Protein AF-A0AB32ZZ72-F1 (afdb_monomer_lite)

Organism: Alteromonas macleodii (strain English Channel 673) (NCBI:txid1004788)

Secondary structure (DSSP, 8-state):
-HHHHHHHHHHHHHHHHHHHHHHHHHHHHHHHHHHHHTT-HHHHHHHHHHHHHHHHHHHH-----S--HHHHHHHHHHHHHHHHHHHHHHHT-TT---HHHHHHHHHTTSGGGG--GGGHHHHHHHHHHHHHHTS-GGGGSSPP-SSHHHIIIII--S---HHHHHTT--PPPPTT-S-TTEEEEETTT------TT-SEEEEE-TT--HHHHHHHHHHHTT--S-EEES-GGG-SEEEEE-TTTS-HHHHHHHHHHHHHHHHHHHHHHHHHHHTTT-SS--HHHHHHHHHHHHHHHHHHHHHHHTTT--S-PPPHHHHHHHHHHHHHHHHHHHH-B-TTSSBPPHHHHHHHHHHHHHHH-GGGGGGGSTTTTSS------TT-HHHHHHHHHHHHHHHHHHHHHHHTTS---TTHHHHHHHHT-

Structure (mmCIF, N/CA/C/O backbone):
data_AF-A0AB32ZZ72-F1
#
_entry.id   AF-A0AB32ZZ72-F1
#
loop_
_atom_site.group_PDB
_atom_site.id
_atom_site.type_symbol
_atom_site.label_atom_id
_atom_site.label_alt_id
_atom_site.label_comp_id
_atom_site.label_asym_id
_atom_site.label_entity_id
_atom_site.label_seq_id
_atom_site.pdbx_PDB_ins_code
_atom_site.Cartn_x
_atom_site.Cartn_y
_atom_site.Cartn_z
_atom_site.occupancy
_atom_site.B_iso_or_equiv
_atom_site.auth_seq_id
_atom_site.auth_comp_id
_atom_site.auth_asym_id
_atom_site.auth_atom_id
_atom_site.pdbx_PDB_model_num
ATOM 1 N N . MET A 1 1 ? 0.648 34.005 7.294 1.00 48.88 1 MET A N 1
ATOM 2 C CA . MET A 1 1 ? 1.179 32.782 7.944 1.00 48.88 1 MET A CA 1
ATOM 3 C C . MET A 1 1 ? 0.363 31.539 7.585 1.00 48.88 1 MET A C 1
ATOM 5 O O . MET A 1 1 ? 0.972 30.502 7.376 1.00 48.88 1 MET A O 1
ATOM 9 N N . GLU A 1 2 ? -0.956 31.642 7.386 1.00 47.88 2 GLU A N 1
ATOM 10 C CA . GLU A 1 2 ? -1.837 30.517 7.000 1.00 47.88 2 GLU A CA 1
ATOM 11 C C . GLU A 1 2 ? -1.483 29.836 5.660 1.00 47.88 2 GLU A C 1
ATOM 13 O O . GLU A 1 2 ? -1.569 28.617 5.549 1.00 47.88 2 GLU A O 1
ATOM 18 N N . GLY A 1 3 ? -0.996 30.581 4.659 1.00 52.72 3 GLY A N 1
ATOM 19 C CA . GLY A 1 3 ? -0.640 30.006 3.352 1.00 52.72 3 GLY A CA 1
ATOM 20 C C . GLY A 1 3 ? 0.566 29.055 3.363 1.00 52.72 3 GLY A C 1
ATOM 21 O O . GLY A 1 3 ? 0.585 28.095 2.603 1.00 52.72 3 GLY A O 1
ATOM 22 N N . LYS A 1 4 ? 1.556 29.271 4.244 1.00 53.31 4 LYS A N 1
ATOM 23 C CA . LYS A 1 4 ? 2.730 28.380 4.340 1.00 53.31 4 LYS A CA 1
ATOM 24 C C . LYS A 1 4 ? 2.367 27.034 4.969 1.00 53.31 4 LYS A C 1
ATOM 26 O O . LYS A 1 4 ? 2.771 26.005 4.447 1.00 53.31 4 LYS A O 1
ATOM 31 N N . ALA A 1 5 ? 1.545 27.056 6.020 1.00 57.50 5 ALA A N 1
ATOM 32 C CA . ALA A 1 5 ? 1.072 25.845 6.687 1.00 57.50 5 ALA A CA 1
ATOM 33 C C . ALA A 1 5 ? 0.227 24.964 5.751 1.00 57.50 5 ALA A C 1
ATOM 35 O O . ALA A 1 5 ? 0.397 23.750 5.735 1.00 57.50 5 ALA A O 1
ATOM 36 N N . LYS A 1 6 ? -0.629 25.576 4.919 1.00 60.16 6 LYS A N 1
ATOM 37 C CA . LYS A 1 6 ? -1.417 24.847 3.917 1.00 60.16 6 LYS A CA 1
ATOM 38 C C . LYS A 1 6 ? -0.537 24.189 2.846 1.00 60.16 6 LYS A C 1
ATOM 40 O O . LYS A 1 6 ? -0.712 23.017 2.555 1.00 60.16 6 LYS A O 1
ATOM 45 N N . ILE A 1 7 ? 0.457 24.908 2.318 1.00 65.69 7 ILE A N 1
ATOM 46 C CA . ILE A 1 7 ? 1.391 24.360 1.316 1.00 65.69 7 ILE A CA 1
ATOM 47 C C . ILE A 1 7 ? 2.210 23.193 1.884 1.00 65.69 7 ILE A C 1
ATOM 49 O O . ILE A 1 7 ? 2.442 22.204 1.193 1.00 65.69 7 ILE A O 1
ATOM 53 N N . GLU A 1 8 ? 2.674 23.298 3.130 1.00 63.88 8 GLU A N 1
ATOM 54 C CA . GLU A 1 8 ? 3.381 22.200 3.801 1.00 63.88 8 GLU A CA 1
ATOM 55 C C . GLU A 1 8 ? 2.466 20.992 4.023 1.00 63.88 8 GLU A C 1
ATOM 57 O O . GLU A 1 8 ? 2.896 19.859 3.821 1.00 63.88 8 GLU A O 1
ATOM 62 N N . GLN A 1 9 ? 1.199 21.228 4.365 1.00 61.75 9 GLN A N 1
ATOM 63 C CA . GLN A 1 9 ? 0.192 20.185 4.536 1.00 61.75 9 GLN A CA 1
ATOM 64 C C . GLN A 1 9 ? -0.140 19.455 3.226 1.00 61.75 9 GLN A C 1
ATOM 66 O O . GLN A 1 9 ? -0.220 18.228 3.229 1.00 61.75 9 GLN A O 1
ATOM 71 N N . ASP A 1 10 ? -0.298 20.178 2.119 1.00 68.38 10 ASP A N 1
ATOM 72 C CA . ASP A 1 10 ? -0.626 19.585 0.817 1.00 68.38 10 ASP A CA 1
ATOM 73 C C . ASP A 1 10 ? 0.529 18.694 0.318 1.00 68.38 10 ASP A C 1
ATOM 75 O O . ASP A 1 10 ? 0.316 17.540 -0.055 1.00 68.38 10 ASP A O 1
ATOM 79 N N . LYS A 1 11 ? 1.779 19.168 0.433 1.00 67.31 11 LYS A N 1
ATOM 80 C CA . LYS A 1 11 ? 2.984 18.375 0.107 1.00 67.31 11 LYS A CA 1
ATOM 81 C C . LYS A 1 11 ? 3.105 17.106 0.945 1.00 67.31 11 LYS A C 1
ATOM 83 O O . LYS A 1 11 ? 3.626 16.091 0.489 1.00 67.31 11 LYS A O 1
ATOM 88 N N . LEU A 1 12 ? 2.668 17.177 2.195 1.00 67.00 12 LEU A N 1
ATOM 89 C CA . LEU A 1 12 ? 2.728 16.059 3.120 1.00 67.00 12 LEU A CA 1
ATOM 90 C C . LEU A 1 12 ? 1.734 14.956 2.752 1.00 67.00 12 LEU A C 1
ATOM 92 O O . LEU A 1 12 ? 2.080 13.777 2.779 1.00 67.00 12 LEU A O 1
ATOM 96 N N . GLN A 1 13 ? 0.513 15.353 2.394 1.00 69.94 13 GLN A N 1
ATOM 97 C CA . GLN A 1 13 ? -0.522 14.435 1.922 1.00 69.94 13 GLN A CA 1
ATOM 98 C C . GLN A 1 13 ? -0.098 13.757 0.622 1.00 69.94 13 GLN A C 1
ATOM 100 O O . GLN A 1 13 ? -0.215 12.541 0.498 1.00 69.94 13 GLN A O 1
ATOM 105 N N . GLU A 1 14 ? 0.460 14.530 -0.308 1.00 75.12 14 GLU A N 1
ATOM 106 C CA . GLU A 1 14 ? 1.001 14.014 -1.563 1.00 75.12 14 GLU A CA 1
ATOM 107 C C . GLU A 1 14 ? 2.129 12.996 -1.324 1.00 75.12 14 GLU A C 1
ATOM 109 O O . GLU A 1 14 ? 2.159 11.932 -1.944 1.00 75.12 14 GLU A O 1
ATOM 114 N N . TYR A 1 15 ? 3.038 13.272 -0.385 1.00 77.94 15 TYR A N 1
ATOM 115 C CA . TYR A 1 15 ? 4.113 12.340 -0.052 1.00 77.94 15 TYR A CA 1
ATOM 116 C C . TYR A 1 15 ? 3.602 11.006 0.510 1.00 77.94 15 TYR A C 1
ATOM 118 O O . TYR A 1 15 ? 4.042 9.949 0.053 1.00 77.94 15 TYR A O 1
ATOM 126 N N . GLU A 1 16 ? 2.701 11.031 1.498 1.00 73.81 16 GLU A N 1
ATOM 127 C CA . GLU A 1 16 ? 2.168 9.792 2.081 1.00 73.81 16 GLU A CA 1
ATOM 128 C C . GLU A 1 16 ? 1.358 8.996 1.058 1.00 73.81 16 GLU A C 1
ATOM 130 O O . GLU A 1 16 ? 1.505 7.777 0.991 1.00 73.81 16 GLU A O 1
ATOM 135 N N . TYR A 1 17 ? 0.602 9.680 0.195 1.00 79.12 17 TYR A N 1
ATOM 136 C CA . TYR A 1 17 ? -0.087 9.039 -0.917 1.00 79.12 17 TYR A CA 1
ATOM 137 C C . TYR A 1 17 ? 0.884 8.238 -1.795 1.00 79.12 17 TYR A C 1
ATOM 139 O O . TYR A 1 17 ? 0.700 7.039 -2.002 1.00 79.12 17 TYR A O 1
ATOM 147 N N . PHE A 1 18 ? 1.963 8.866 -2.275 1.00 82.69 18 PHE A N 1
ATOM 148 C CA . PHE A 1 18 ? 2.926 8.165 -3.127 1.00 82.69 18 PHE A CA 1
ATOM 149 C C . PHE A 1 18 ? 3.683 7.070 -2.380 1.00 82.69 18 PHE A C 1
ATOM 151 O O . PHE A 1 18 ? 4.025 6.046 -2.965 1.00 82.69 18 PHE A O 1
ATOM 158 N N . LYS A 1 19 ? 3.945 7.246 -1.087 1.00 82.94 19 LYS A N 1
ATOM 159 C CA . LYS A 1 19 ? 4.555 6.207 -0.258 1.00 82.94 19 LYS A CA 1
ATOM 160 C C . LYS A 1 19 ? 3.672 4.960 -0.171 1.00 82.94 19 LYS A C 1
ATOM 162 O O . LYS A 1 19 ? 4.190 3.863 -0.376 1.00 82.94 19 LYS A O 1
ATOM 167 N N . GLU A 1 20 ? 2.374 5.114 0.090 1.00 80.81 20 GLU A N 1
ATOM 168 C CA . GLU A 1 20 ? 1.414 4.000 0.078 1.00 80.81 20 GLU A CA 1
ATOM 169 C C . GLU A 1 20 ? 1.295 3.380 -1.317 1.00 80.81 20 GLU A C 1
ATOM 171 O O . GLU A 1 20 ? 1.351 2.159 -1.451 1.00 80.81 20 GLU A O 1
ATOM 176 N N . TYR A 1 21 ? 1.251 4.206 -2.362 1.00 86.19 21 TYR A N 1
ATOM 177 C CA . TYR A 1 21 ? 1.234 3.758 -3.753 1.00 86.19 21 TYR A CA 1
ATOM 178 C C . TYR A 1 21 ? 2.459 2.900 -4.117 1.00 86.19 21 TYR A C 1
ATOM 180 O O . TYR A 1 21 ? 2.325 1.825 -4.708 1.00 86.19 21 TYR A O 1
ATOM 188 N N . TRP A 1 22 ? 3.669 3.328 -3.750 1.00 89.06 22 TRP A N 1
ATOM 189 C CA . TRP A 1 22 ? 4.885 2.548 -3.997 1.00 89.06 22 TRP A CA 1
ATOM 190 C C . TRP A 1 22 ? 4.916 1.270 -3.166 1.00 89.06 22 TRP A C 1
ATOM 192 O O . TRP A 1 22 ? 5.268 0.216 -3.692 1.00 89.06 22 TRP A O 1
ATOM 202 N N . LEU A 1 23 ? 4.511 1.343 -1.895 1.00 87.38 23 LEU A N 1
ATOM 203 C CA . LEU A 1 23 ? 4.394 0.171 -1.033 1.00 87.38 23 LEU A CA 1
ATOM 204 C C . LEU A 1 23 ? 3.437 -0.870 -1.634 1.00 87.38 23 LEU A C 1
ATOM 206 O O . LEU A 1 23 ? 3.774 -2.053 -1.667 1.00 87.38 23 LEU A O 1
ATOM 210 N N . TYR A 1 24 ? 2.291 -0.430 -2.153 1.00 89.62 24 TYR A N 1
ATOM 211 C CA . TYR A 1 24 ? 1.335 -1.279 -2.857 1.00 89.62 24 TYR A CA 1
ATOM 212 C C . TYR A 1 24 ? 1.968 -1.940 -4.076 1.00 89.62 24 TYR A C 1
ATOM 214 O O . TYR A 1 24 ? 1.940 -3.161 -4.189 1.00 89.62 24 TYR A O 1
ATOM 222 N N . ASN A 1 25 ? 2.608 -1.156 -4.950 1.00 91.00 25 ASN A N 1
ATOM 223 C CA . ASN A 1 25 ? 3.245 -1.686 -6.153 1.00 91.00 25 ASN A CA 1
ATOM 224 C C . ASN A 1 25 ? 4.290 -2.756 -5.811 1.00 91.00 25 ASN A C 1
ATOM 226 O O . ASN A 1 25 ? 4.270 -3.831 -6.407 1.00 91.00 25 ASN A O 1
ATOM 230 N N . TYR A 1 26 ? 5.167 -2.504 -4.836 1.00 92.06 26 TYR A N 1
ATOM 231 C CA . TYR A 1 26 ? 6.186 -3.475 -4.428 1.00 92.06 26 TYR A CA 1
ATOM 232 C C . TYR A 1 26 ? 5.582 -4.742 -3.822 1.00 92.06 26 TYR A C 1
ATOM 234 O O . TYR A 1 26 ? 6.014 -5.847 -4.146 1.00 92.06 26 TYR A O 1
ATOM 242 N N . THR A 1 27 ? 4.554 -4.586 -2.989 1.00 90.19 27 THR A N 1
ATOM 243 C CA . THR A 1 27 ? 3.841 -5.715 -2.380 1.00 90.19 27 THR A CA 1
ATOM 244 C C . THR A 1 27 ? 3.125 -6.549 -3.439 1.00 90.19 27 THR A C 1
ATOM 246 O O . THR A 1 27 ? 3.201 -7.773 -3.402 1.00 90.19 27 THR A O 1
ATOM 249 N N . HIS A 1 28 ? 2.493 -5.909 -4.427 1.00 91.12 28 HIS A N 1
ATOM 250 C CA . HIS A 1 28 ? 1.802 -6.594 -5.518 1.00 91.12 28 HIS A CA 1
ATOM 251 C C . HIS A 1 28 ? 2.763 -7.451 -6.343 1.00 91.12 28 HIS A C 1
ATOM 253 O O . HIS A 1 28 ? 2.475 -8.623 -6.569 1.00 91.12 28 HIS A O 1
ATOM 259 N N . ARG A 1 29 ? 3.938 -6.915 -6.714 1.00 91.25 29 ARG A N 1
ATOM 260 C CA . ARG A 1 29 ? 4.990 -7.699 -7.391 1.00 91.25 29 ARG A CA 1
ATOM 261 C C . ARG A 1 29 ? 5.424 -8.898 -6.551 1.00 91.25 29 ARG A C 1
ATOM 263 O O . ARG A 1 29 ? 5.472 -10.007 -7.068 1.00 91.25 29 ARG A O 1
ATOM 270 N N . TYR A 1 30 ? 5.688 -8.686 -5.259 1.00 90.69 30 TY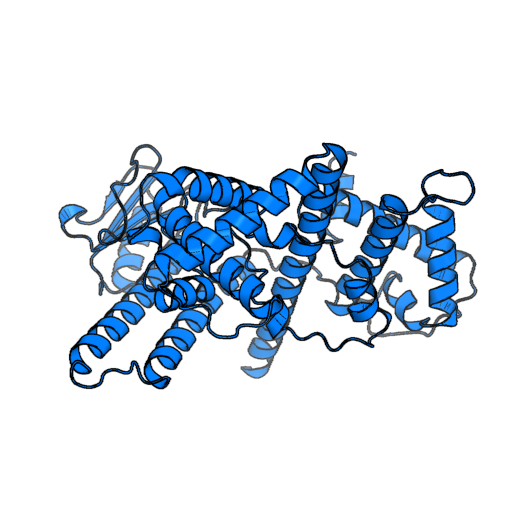R A N 1
ATOM 271 C CA . TYR A 1 30 ? 6.086 -9.761 -4.349 1.00 90.69 30 TYR A CA 1
ATOM 272 C C . TYR A 1 30 ? 5.045 -10.882 -4.291 1.00 90.69 30 TYR A C 1
ATOM 274 O O . TYR A 1 30 ? 5.382 -12.049 -4.472 1.00 90.69 30 TYR A O 1
ATOM 282 N N . VAL A 1 31 ? 3.779 -10.532 -4.037 1.00 89.19 31 VAL A N 1
ATOM 283 C CA . VAL A 1 31 ? 2.682 -11.502 -3.933 1.00 89.19 31 VAL A CA 1
ATOM 284 C C . VAL A 1 31 ? 2.534 -12.256 -5.247 1.00 89.19 31 VAL A C 1
ATOM 286 O O . VAL A 1 31 ? 2.476 -13.482 -5.251 1.00 89.19 31 VAL A O 1
ATOM 289 N N . PHE A 1 32 ? 2.516 -11.540 -6.366 1.00 88.56 32 PHE A N 1
ATOM 290 C CA . PHE A 1 32 ? 2.319 -12.150 -7.669 1.00 88.56 32 PHE A CA 1
ATOM 291 C C . PHE A 1 32 ? 3.428 -13.153 -8.014 1.00 88.56 32 PHE A C 1
ATOM 293 O O . PHE A 1 32 ? 3.119 -14.295 -8.350 1.00 88.56 32 PHE A O 1
ATOM 300 N N . ASP A 1 33 ? 4.697 -12.770 -7.859 1.00 85.25 33 ASP A N 1
ATOM 301 C CA . ASP A 1 33 ? 5.844 -13.642 -8.136 1.00 85.25 33 ASP A CA 1
ATOM 302 C C . ASP A 1 33 ? 5.922 -14.824 -7.164 1.00 85.25 33 ASP A C 1
ATOM 304 O O . ASP A 1 33 ? 6.215 -15.946 -7.577 1.00 85.25 33 ASP A O 1
ATOM 308 N N . TYR A 1 34 ? 5.619 -14.604 -5.879 1.00 84.81 34 TYR A N 1
ATOM 309 C CA . TYR A 1 34 ? 5.580 -15.672 -4.881 1.00 84.81 34 TYR A CA 1
ATOM 310 C C . TYR A 1 34 ? 4.567 -16.750 -5.282 1.00 84.81 34 TYR A C 1
ATOM 312 O O . TYR A 1 34 ? 4.903 -17.930 -5.343 1.00 84.81 34 TYR A O 1
ATOM 320 N N . PHE A 1 35 ? 3.330 -16.364 -5.598 1.00 84.25 35 PHE A N 1
ATOM 321 C CA . PHE A 1 35 ? 2.283 -17.325 -5.954 1.00 84.25 35 PHE A CA 1
ATOM 322 C C . PHE A 1 35 ? 2.515 -17.991 -7.316 1.00 84.25 35 PHE A C 1
ATOM 324 O O . PHE A 1 35 ? 2.135 -19.151 -7.490 1.00 84.25 35 PHE A O 1
ATOM 331 N N . ASP A 1 36 ? 3.144 -17.291 -8.264 1.00 83.06 36 ASP A N 1
ATOM 332 C CA . ASP A 1 36 ? 3.556 -17.852 -9.555 1.00 83.06 36 ASP A CA 1
ATOM 333 C C . ASP A 1 36 ? 4.635 -18.929 -9.369 1.00 83.06 36 ASP A C 1
ATOM 335 O O . ASP A 1 36 ? 4.483 -20.045 -9.863 1.00 83.06 36 ASP A O 1
ATOM 339 N N . PHE A 1 37 ? 5.656 -18.648 -8.551 1.00 81.06 37 PHE A N 1
ATOM 340 C CA . PHE A 1 37 ? 6.740 -19.583 -8.239 1.00 81.06 37 PHE A CA 1
ATOM 341 C C . PHE A 1 37 ? 6.240 -20.904 -7.634 1.00 81.06 37 PHE A C 1
ATOM 343 O O . PHE A 1 37 ? 6.755 -21.970 -7.967 1.00 81.06 37 PHE A O 1
ATOM 350 N N . TYR A 1 38 ? 5.218 -20.853 -6.774 1.00 79.00 38 TYR A N 1
ATOM 351 C CA . TYR A 1 38 ? 4.616 -22.053 -6.178 1.00 79.00 38 TYR A CA 1
ATOM 352 C C . TYR A 1 38 ? 3.504 -22.687 -7.033 1.00 79.00 38 TYR A C 1
ATOM 354 O O . TYR A 1 38 ? 2.896 -23.664 -6.601 1.00 79.00 38 TYR A O 1
ATOM 362 N N . GLY A 1 39 ? 3.203 -22.153 -8.223 1.00 77.12 39 GLY A N 1
ATOM 363 C CA . GLY A 1 39 ? 2.136 -22.667 -9.090 1.00 77.12 39 GLY A CA 1
ATOM 364 C C . GLY A 1 39 ? 0.728 -22.524 -8.498 1.00 77.12 39 GLY A C 1
ATOM 365 O O . GLY A 1 39 ? -0.191 -23.231 -8.904 1.00 77.12 39 GLY A O 1
ATOM 366 N N . LEU A 1 40 ? 0.544 -21.625 -7.528 1.00 77.38 40 LEU A N 1
ATOM 367 C CA . LEU A 1 40 ? -0.711 -21.452 -6.786 1.00 77.38 40 LEU A CA 1
ATOM 368 C C . LEU A 1 40 ? -1.641 -20.423 -7.431 1.00 77.38 40 LEU A C 1
ATOM 370 O O . LEU A 1 40 ? -2.834 -20.398 -7.152 1.00 77.38 40 LEU A O 1
ATOM 374 N N . LYS A 1 41 ? -1.100 -19.574 -8.298 1.00 76.25 41 LYS A N 1
ATOM 375 C CA . LYS A 1 41 ? -1.745 -18.371 -8.823 1.00 76.25 41 LYS A CA 1
ATOM 376 C C . LYS A 1 41 ? -3.144 -18.582 -9.403 1.00 76.25 41 LYS A C 1
ATOM 378 O O . LYS A 1 41 ? -4.080 -17.950 -8.932 1.00 76.25 41 LYS A O 1
ATOM 383 N N . ILE A 1 42 ? -3.304 -19.458 -10.398 1.00 74.94 42 ILE A N 1
ATOM 384 C CA . ILE A 1 42 ? -4.587 -19.612 -11.111 1.00 74.94 42 ILE A CA 1
ATOM 385 C C . ILE A 1 42 ? -5.663 -20.158 -10.168 1.00 74.94 42 ILE A C 1
ATOM 387 O O . ILE A 1 42 ? -6.725 -19.557 -10.021 1.00 74.94 42 ILE A O 1
ATOM 391 N N . THR A 1 43 ? -5.371 -21.272 -9.498 1.00 76.31 43 THR A N 1
ATOM 392 C CA . THR A 1 43 ? -6.335 -21.960 -8.632 1.00 76.31 43 THR A CA 1
ATOM 393 C C . THR A 1 43 ? -6.693 -21.124 -7.407 1.00 76.31 43 THR A C 1
ATOM 395 O O . THR A 1 43 ? -7.860 -21.043 -7.029 1.00 76.31 43 THR A O 1
ATOM 398 N N . TYR A 1 44 ? -5.699 -20.485 -6.788 1.00 79.62 44 TYR A N 1
ATOM 399 C CA . TYR A 1 44 ? -5.894 -19.743 -5.549 1.00 79.62 44 TYR A CA 1
ATOM 400 C C . TYR A 1 44 ? -6.572 -18.391 -5.789 1.00 79.62 44 TYR A C 1
ATOM 402 O O . TYR A 1 44 ? -7.545 -18.074 -5.112 1.00 79.62 44 TYR A O 1
ATOM 410 N N . PHE A 1 45 ? -6.119 -17.609 -6.777 1.00 82.94 45 PHE A N 1
ATOM 411 C CA . PHE A 1 45 ? -6.723 -16.302 -7.063 1.00 82.94 45 PHE A CA 1
ATOM 412 C C . PHE A 1 45 ? -8.124 -16.432 -7.659 1.00 82.94 45 PHE A C 1
ATOM 414 O O . PHE A 1 45 ? -9.011 -15.681 -7.262 1.00 82.94 45 PHE A O 1
ATOM 421 N N . GLY A 1 46 ? -8.348 -17.413 -8.544 1.00 80.38 46 GLY A N 1
ATOM 422 C CA . GLY A 1 46 ? -9.677 -17.684 -9.094 1.00 80.38 46 GLY A CA 1
ATOM 423 C C . GLY A 1 46 ? -10.690 -18.023 -8.001 1.00 80.38 46 GLY A C 1
ATOM 424 O O . GLY A 1 46 ? -11.749 -17.408 -7.937 1.00 80.38 46 GLY A O 1
ATOM 425 N N . SER A 1 47 ? -10.320 -18.927 -7.086 1.00 85.25 47 SER A N 1
ATOM 426 C CA . SER A 1 47 ? -11.182 -19.330 -5.969 1.00 85.25 47 SER A CA 1
ATOM 427 C C . SER A 1 47 ? -11.496 -18.176 -5.012 1.00 85.25 47 SER A C 1
ATOM 429 O O . SER A 1 47 ? -12.640 -18.025 -4.589 1.00 85.25 47 SER A O 1
ATOM 431 N N . LEU A 1 48 ? -10.511 -17.332 -4.683 1.00 84.12 48 LEU A N 1
ATOM 432 C CA . LEU A 1 48 ? -10.733 -16.197 -3.783 1.00 84.12 48 LEU A CA 1
ATOM 433 C C . LEU A 1 48 ? -11.664 -15.135 -4.384 1.00 84.12 48 LEU A C 1
ATOM 435 O O . LEU A 1 48 ? -12.541 -14.640 -3.677 1.00 84.12 48 LEU A O 1
ATOM 439 N N . ASN A 1 49 ? -11.490 -14.803 -5.667 1.00 84.31 49 ASN A N 1
ATOM 440 C CA . ASN A 1 49 ? -12.356 -13.837 -6.344 1.00 84.31 49 ASN A CA 1
ATOM 441 C C . ASN A 1 49 ? -13.785 -14.378 -6.469 1.00 84.31 49 ASN A C 1
ATOM 443 O O . ASN A 1 49 ? -14.727 -13.691 -6.092 1.00 84.31 49 ASN A O 1
ATOM 447 N N . GLU A 1 50 ? -13.948 -15.636 -6.889 1.00 87.62 50 GLU A N 1
ATOM 448 C CA . GLU A 1 50 ? -15.266 -16.273 -6.989 1.00 87.62 50 GLU A CA 1
ATOM 449 C C . GLU A 1 50 ? -15.993 -16.317 -5.636 1.00 87.62 50 GLU A C 1
ATOM 451 O O . GLU A 1 50 ? -17.185 -16.012 -5.550 1.00 87.62 50 GLU A O 1
ATOM 456 N N . GLN A 1 51 ? -15.279 -16.648 -4.556 1.00 87.81 51 GLN A N 1
ATOM 457 C CA . GLN A 1 51 ? -15.847 -16.627 -3.209 1.00 87.81 51 GLN A CA 1
ATOM 458 C C . GLN A 1 51 ? -16.277 -15.218 -2.789 1.00 87.81 51 GLN A C 1
ATOM 460 O O . GLN A 1 51 ? -17.366 -15.074 -2.236 1.00 87.81 51 GLN A O 1
ATOM 465 N N . ALA A 1 52 ? -15.487 -14.181 -3.087 1.00 87.50 52 ALA A N 1
ATOM 466 C CA . ALA A 1 52 ? -15.862 -12.796 -2.802 1.00 87.50 52 ALA A CA 1
ATOM 467 C C . ALA A 1 52 ? -17.143 -12.379 -3.549 1.00 87.50 52 ALA A C 1
ATOM 469 O O . ALA A 1 52 ? -18.062 -11.841 -2.925 1.00 87.50 52 ALA A O 1
ATOM 470 N N . THR A 1 53 ? -17.248 -12.707 -4.842 1.00 88.44 53 THR A N 1
ATOM 471 C CA . THR A 1 53 ? -18.442 -12.445 -5.662 1.00 88.44 53 THR A CA 1
ATOM 472 C C . THR A 1 53 ? -19.678 -13.152 -5.111 1.00 88.44 53 THR A C 1
ATOM 474 O O . THR A 1 53 ? -20.741 -12.545 -4.948 1.00 88.44 53 THR A O 1
ATOM 477 N N . ASN A 1 54 ? -19.556 -14.444 -4.791 1.00 87.94 54 ASN A N 1
ATOM 478 C CA . ASN A 1 54 ? -20.660 -15.239 -4.252 1.00 87.94 54 ASN A CA 1
ATOM 479 C C . ASN A 1 54 ? -21.135 -14.699 -2.900 1.00 87.94 54 ASN A C 1
ATOM 481 O O . ASN A 1 54 ? -22.338 -14.598 -2.655 1.00 87.94 54 ASN A O 1
ATOM 485 N N . LEU A 1 55 ? -20.193 -14.291 -2.049 1.00 86.94 55 LEU A N 1
ATOM 486 C CA . LEU A 1 55 ? -20.480 -13.714 -0.746 1.00 86.94 55 LEU A CA 1
ATOM 487 C C . LEU A 1 55 ? -21.225 -12.381 -0.872 1.00 86.94 55 LEU A C 1
ATOM 489 O O . LEU A 1 55 ? -22.225 -12.180 -0.183 1.00 86.94 55 LEU A O 1
ATOM 493 N N . ARG A 1 56 ? -20.792 -11.488 -1.774 1.00 88.75 56 ARG A N 1
ATOM 494 C CA . ARG A 1 56 ? -21.504 -10.228 -2.042 1.00 88.75 56 ARG A CA 1
ATOM 495 C C . ARG A 1 56 ? -22.941 -10.517 -2.460 1.00 88.75 56 ARG A C 1
ATOM 497 O O . ARG A 1 56 ? -23.861 -10.064 -1.784 1.00 88.75 56 ARG A O 1
ATOM 504 N N . ARG A 1 57 ? -23.127 -11.332 -3.505 1.00 86.19 57 ARG A N 1
ATOM 505 C CA . ARG A 1 57 ? -24.450 -11.707 -4.038 1.00 86.19 57 ARG A CA 1
ATOM 506 C C . ARG A 1 57 ? -25.389 -12.249 -2.966 1.00 86.19 57 ARG A C 1
ATOM 508 O O . ARG A 1 57 ? -26.562 -11.895 -2.951 1.00 86.19 57 ARG A O 1
ATOM 515 N N . TYR A 1 58 ? -24.868 -13.080 -2.068 1.00 85.81 58 TYR A N 1
ATOM 516 C CA . TYR A 1 58 ? -25.653 -13.687 -0.999 1.00 85.81 58 TYR A CA 1
ATOM 517 C C . TYR A 1 58 ? -26.147 -12.670 0.047 1.00 85.81 58 TYR A C 1
ATOM 519 O O . TYR A 1 58 ? -27.248 -12.819 0.567 1.00 85.81 58 TYR A O 1
ATOM 527 N N . TYR A 1 59 ? -25.368 -11.627 0.365 1.00 83.00 59 TYR A N 1
ATOM 528 C CA . TYR A 1 59 ? -25.673 -10.704 1.474 1.00 83.00 59 TYR A CA 1
ATOM 529 C C . TYR A 1 59 ? -26.226 -9.333 1.067 1.00 83.00 59 TYR A C 1
ATOM 531 O O . TYR A 1 59 ? -26.718 -8.593 1.935 1.00 83.00 59 TYR A O 1
ATOM 539 N N . THR A 1 60 ? -26.128 -8.956 -0.207 1.00 76.69 60 THR A N 1
ATOM 540 C CA . THR A 1 60 ? -26.622 -7.661 -0.699 1.00 76.69 60 THR A CA 1
ATOM 541 C C . THR A 1 60 ? -28.005 -7.731 -1.339 1.00 76.69 60 THR A C 1
ATOM 543 O O . THR A 1 60 ? -28.532 -6.673 -1.672 1.00 76.69 60 THR A O 1
ATOM 546 N N . ASP A 1 61 ? -28.604 -8.922 -1.500 1.00 64.00 61 ASP A N 1
ATOM 547 C CA . ASP A 1 61 ? -29.856 -9.135 -2.256 1.00 64.00 61 ASP A CA 1
ATOM 548 C C . ASP A 1 61 ? -29.848 -8.416 -3.624 1.00 64.00 61 ASP A C 1
ATOM 550 O O . ASP A 1 61 ? -30.898 -8.080 -4.181 1.00 64.00 61 ASP A O 1
ATOM 554 N N . SER A 1 62 ? -28.660 -8.134 -4.185 1.00 59.38 62 SER A N 1
ATOM 555 C CA . SER A 1 62 ? -28.569 -7.401 -5.438 1.00 59.38 62 SER A CA 1
ATOM 556 C C . SER A 1 62 ? -29.040 -8.327 -6.546 1.00 59.38 62 SER A C 1
ATOM 558 O O . SER A 1 62 ? -28.320 -9.241 -6.951 1.00 59.38 62 SER A O 1
ATOM 560 N N . GLN A 1 63 ? -30.249 -8.094 -7.059 1.00 53.09 63 GLN A N 1
ATOM 561 C CA . GLN A 1 63 ? -30.572 -8.564 -8.395 1.00 53.09 63 GLN A CA 1
ATOM 562 C C . GLN A 1 63 ? -29.554 -7.903 -9.324 1.00 53.09 63 GLN A C 1
ATOM 564 O O . GLN A 1 63 ? -29.590 -6.688 -9.493 1.00 53.09 63 GLN A O 1
ATOM 569 N N . ASP A 1 64 ? -28.611 -8.695 -9.842 1.00 51.69 64 ASP A N 1
ATOM 570 C CA . ASP A 1 64 ? -27.555 -8.297 -10.780 1.00 51.69 64 ASP A CA 1
ATOM 571 C C . ASP A 1 64 ? -28.183 -7.797 -12.097 1.00 51.69 64 ASP A C 1
ATOM 573 O O . ASP A 1 64 ? -28.144 -8.452 -13.138 1.00 51.69 64 ASP A O 1
ATOM 577 N N . HIS A 1 65 ? -28.858 -6.657 -12.066 1.00 48.12 65 HIS A N 1
ATOM 578 C CA . HIS A 1 65 ? -29.355 -5.997 -13.255 1.00 48.12 65 HIS A CA 1
ATOM 579 C C . HIS A 1 65 ? -28.251 -5.064 -13.754 1.00 48.12 65 HIS A C 1
ATOM 581 O O . HIS A 1 65 ? -28.092 -3.955 -13.263 1.00 48.12 65 HIS A O 1
ATOM 587 N N . TYR A 1 66 ? -27.513 -5.552 -14.757 1.00 56.84 66 TYR A N 1
ATOM 588 C CA . TYR A 1 66 ? -26.708 -4.758 -15.695 1.00 56.84 66 TYR A CA 1
ATOM 589 C C . TYR A 1 66 ? -25.501 -3.982 -15.132 1.00 56.84 66 TYR A C 1
ATOM 591 O O . TYR A 1 66 ? -25.285 -2.846 -15.540 1.00 56.84 66 TYR A O 1
ATOM 599 N N . LEU A 1 67 ? -24.677 -4.579 -14.265 1.00 63.44 67 LEU A N 1
ATOM 600 C CA . LEU A 1 67 ? -23.333 -4.033 -14.005 1.00 63.44 67 LEU A CA 1
ATOM 601 C C . LEU A 1 67 ? -22.324 -4.579 -15.016 1.00 63.44 67 LEU A C 1
ATOM 603 O O . LEU A 1 67 ? -22.312 -5.787 -15.284 1.00 63.44 67 LEU A O 1
ATOM 607 N N . GLU A 1 68 ? -21.467 -3.710 -15.550 1.00 74.88 68 GLU A N 1
ATOM 608 C CA . GLU A 1 68 ? -20.324 -4.135 -16.358 1.00 74.88 68 GLU A CA 1
ATOM 609 C C . GLU A 1 68 ? -19.312 -4.916 -15.496 1.00 74.88 68 GLU A C 1
ATOM 611 O O . GLU A 1 68 ? -19.218 -4.714 -14.288 1.00 74.88 68 GLU A O 1
ATOM 616 N N . GLN A 1 69 ? -18.522 -5.807 -16.110 1.00 76.06 69 GLN A N 1
ATOM 617 C CA . GLN A 1 69 ? -17.557 -6.674 -15.403 1.00 76.06 69 GLN A CA 1
ATOM 618 C C . GLN A 1 69 ? -16.644 -5.886 -14.444 1.00 76.06 69 GLN A C 1
ATOM 620 O O . GLN A 1 69 ? -16.424 -6.293 -13.310 1.00 76.06 69 GLN A O 1
ATOM 625 N N . HIS A 1 70 ? -16.149 -4.730 -14.887 1.00 73.88 70 HIS A N 1
ATOM 626 C CA . HIS A 1 70 ? -15.243 -3.900 -14.098 1.00 73.88 70 HIS A CA 1
ATOM 627 C C . HIS A 1 70 ? -15.926 -3.266 -12.870 1.00 73.88 70 HIS A C 1
ATOM 629 O O . HIS A 1 70 ? -15.281 -3.055 -11.846 1.00 73.88 70 HIS A O 1
ATOM 635 N N . GLU A 1 71 ? -17.228 -2.980 -12.959 1.00 77.19 71 GLU A N 1
ATOM 636 C CA . GLU A 1 71 ? -18.031 -2.482 -11.839 1.00 77.19 71 GLU A CA 1
ATOM 637 C C . GLU A 1 71 ? -18.314 -3.608 -10.842 1.00 77.19 71 GLU A C 1
ATOM 639 O O . GLU A 1 71 ? -18.270 -3.382 -9.636 1.00 77.19 71 GLU A O 1
ATOM 644 N N . GLN A 1 72 ? -18.537 -4.834 -11.331 1.00 80.12 72 GLN A N 1
ATOM 645 C CA . GLN A 1 72 ? -18.690 -6.014 -10.474 1.00 80.12 72 GLN A CA 1
ATOM 646 C C . GLN A 1 72 ? -17.422 -6.278 -9.660 1.00 80.12 72 GLN A C 1
ATOM 648 O O . GLN A 1 72 ? -17.506 -6.395 -8.439 1.00 80.12 72 GLN A O 1
ATOM 653 N N . ASP A 1 73 ? -16.253 -6.285 -10.308 1.00 78.00 73 ASP A N 1
ATOM 654 C CA . ASP A 1 73 ? -14.967 -6.484 -9.631 1.00 78.00 73 ASP A CA 1
ATOM 655 C C . ASP A 1 73 ? -14.733 -5.407 -8.554 1.00 78.00 73 ASP A C 1
ATOM 657 O O . ASP A 1 73 ? -14.265 -5.694 -7.450 1.00 78.00 73 ASP A O 1
ATOM 661 N N . TYR A 1 74 ? -15.096 -4.156 -8.850 1.00 80.81 74 TYR A N 1
ATOM 662 C CA . TYR A 1 74 ? -14.985 -3.047 -7.906 1.00 80.81 74 TYR A CA 1
ATOM 663 C C . TYR A 1 74 ? -15.905 -3.212 -6.684 1.00 80.81 74 TYR A C 1
ATOM 665 O O . TYR A 1 74 ? -15.468 -3.040 -5.542 1.00 80.81 74 TYR A O 1
ATOM 673 N N . GLU A 1 75 ? -17.164 -3.589 -6.905 1.00 83.75 75 GLU A N 1
ATOM 674 C CA . GLU A 1 75 ? -18.137 -3.848 -5.841 1.00 83.75 75 GLU A CA 1
ATOM 675 C C . GLU A 1 75 ? -17.751 -5.054 -4.975 1.00 83.75 75 GLU A C 1
ATOM 677 O O . GLU A 1 75 ? -17.874 -5.005 -3.749 1.00 83.75 75 GLU A O 1
ATOM 682 N N . ASP A 1 76 ? -17.227 -6.120 -5.580 1.00 86.00 76 ASP A N 1
ATOM 683 C CA . ASP A 1 76 ? -16.741 -7.300 -4.863 1.00 86.00 76 ASP A CA 1
ATOM 684 C C . ASP A 1 76 ? -15.563 -6.941 -3.943 1.00 86.00 76 ASP A C 1
ATOM 686 O O . ASP A 1 76 ? -15.534 -7.337 -2.771 1.00 86.00 76 ASP A O 1
ATOM 690 N N . LEU A 1 77 ? -14.623 -6.120 -4.426 1.00 87.38 77 LEU A N 1
ATOM 691 C CA . LEU A 1 77 ? -13.501 -5.616 -3.627 1.00 87.38 77 LEU A CA 1
ATOM 692 C C . LEU A 1 77 ? -13.966 -4.727 -2.468 1.00 87.38 77 LEU A C 1
ATOM 694 O O . LEU A 1 77 ? -13.452 -4.848 -1.352 1.00 87.38 77 LEU A O 1
ATOM 698 N N . ASN A 1 78 ? -14.936 -3.842 -2.700 1.00 86.31 78 ASN A N 1
ATOM 699 C CA . ASN A 1 78 ? -15.494 -2.978 -1.660 1.00 86.31 78 ASN A CA 1
ATOM 700 C C . ASN A 1 78 ? -16.237 -3.779 -0.587 1.00 86.31 78 ASN A C 1
ATOM 702 O O . ASN A 1 78 ? -16.033 -3.559 0.612 1.00 86.31 78 ASN A O 1
ATOM 706 N N . PHE A 1 79 ? -17.044 -4.752 -1.000 1.00 88.62 79 PHE A N 1
ATOM 707 C CA . PHE A 1 79 ? -17.756 -5.632 -0.086 1.00 88.62 79 PHE A CA 1
ATOM 708 C C . PHE A 1 79 ? -16.794 -6.490 0.749 1.00 88.62 79 PHE A C 1
ATOM 710 O O . PHE A 1 79 ? -16.930 -6.577 1.973 1.00 88.62 79 PHE A O 1
ATOM 717 N N . ALA A 1 80 ? -15.766 -7.066 0.124 1.00 90.31 80 ALA A N 1
ATOM 718 C CA . ALA A 1 80 ? -14.731 -7.813 0.829 1.00 90.31 80 ALA A CA 1
ATOM 719 C C . ALA A 1 80 ? -13.951 -6.927 1.816 1.00 90.31 80 ALA A C 1
ATOM 721 O O . ALA A 1 80 ? -13.713 -7.335 2.955 1.00 90.31 80 ALA A O 1
ATOM 722 N N . ASN A 1 81 ? -13.619 -5.691 1.423 1.00 88.12 81 ASN A N 1
ATOM 723 C CA . ASN A 1 81 ? -13.009 -4.703 2.313 1.00 88.12 81 ASN A CA 1
ATOM 724 C C . ASN A 1 81 ? -13.863 -4.454 3.556 1.00 88.12 81 ASN A C 1
ATOM 726 O O . ASN A 1 81 ? -13.320 -4.440 4.656 1.00 88.12 81 ASN A O 1
ATOM 730 N N . CYS A 1 82 ? -15.185 -4.309 3.422 1.00 87.69 82 CYS A N 1
ATOM 731 C CA . CYS A 1 82 ? -16.075 -4.164 4.576 1.00 87.69 82 CYS A CA 1
ATOM 732 C C . CYS A 1 82 ? -15.955 -5.309 5.567 1.00 87.69 82 CYS A C 1
ATOM 734 O O . CYS A 1 82 ? -15.855 -5.083 6.773 1.00 87.69 82 CYS A O 1
ATOM 736 N N . LEU A 1 83 ? -15.996 -6.538 5.062 1.00 90.19 83 LEU A N 1
ATOM 737 C CA . LEU A 1 83 ? -15.967 -7.726 5.899 1.00 90.19 83 LEU A CA 1
ATOM 738 C C . LEU A 1 83 ? -14.638 -7.853 6.631 1.00 90.19 83 LEU A C 1
ATOM 740 O O . LEU A 1 83 ? -14.630 -8.015 7.851 1.00 90.19 83 LEU A O 1
ATOM 744 N N . VAL A 1 84 ? -13.530 -7.707 5.904 1.00 89.75 84 VAL A N 1
ATOM 745 C CA . VAL A 1 84 ? -12.180 -7.749 6.472 1.00 89.75 84 VAL A CA 1
ATOM 746 C C . VAL A 1 84 ? -11.984 -6.623 7.477 1.00 89.75 84 VAL A C 1
ATOM 748 O O . VAL A 1 84 ? -11.462 -6.858 8.562 1.00 89.75 84 VAL A O 1
ATOM 751 N N . TYR A 1 85 ? -12.431 -5.411 7.158 1.00 86.44 85 TYR A N 1
ATOM 752 C CA . TYR A 1 85 ? -12.313 -4.256 8.036 1.00 86.44 85 TYR A CA 1
ATOM 753 C C . TYR A 1 85 ? -13.125 -4.413 9.329 1.00 86.44 85 TYR A C 1
ATOM 755 O O . TYR A 1 85 ? -12.589 -4.195 10.418 1.00 86.44 85 TYR A O 1
ATOM 763 N N . GLU A 1 86 ? -14.397 -4.823 9.247 1.00 85.50 86 GLU A N 1
ATOM 764 C CA . GLU A 1 86 ? -15.226 -5.048 10.438 1.00 85.50 86 GLU A CA 1
ATOM 765 C C . GLU A 1 86 ? -14.692 -6.215 11.276 1.00 85.50 86 GLU A C 1
ATOM 767 O O . GLU A 1 86 ? -14.649 -6.103 12.504 1.00 85.50 86 GLU A O 1
ATOM 772 N N . HIS A 1 87 ? -14.228 -7.295 10.637 1.00 86.06 87 HIS A N 1
ATOM 773 C CA . HIS A 1 87 ? -13.571 -8.407 11.321 1.00 86.06 87 HIS A CA 1
ATOM 774 C C . HIS A 1 87 ? -12.295 -7.944 12.033 1.00 86.06 87 HIS A C 1
ATOM 776 O O . HIS A 1 87 ? -12.153 -8.157 13.232 1.00 86.06 87 HIS A O 1
ATOM 782 N N . TYR A 1 88 ? -11.429 -7.196 11.344 1.00 81.06 88 TYR A N 1
ATOM 783 C CA . TYR A 1 88 ? -10.174 -6.672 11.884 1.00 81.06 88 TYR A CA 1
ATOM 784 C C . TYR A 1 88 ? -10.376 -5.758 13.093 1.00 81.06 88 TYR A C 1
ATOM 786 O O . TYR A 1 88 ? -9.637 -5.857 14.075 1.00 81.06 88 TYR A O 1
ATOM 794 N N . LYS A 1 89 ? -11.405 -4.904 13.074 1.00 76.88 89 LYS A N 1
ATOM 795 C CA . LYS A 1 89 ? -11.787 -4.112 14.253 1.00 76.88 89 LYS A CA 1
ATOM 796 C C . LYS A 1 89 ? -12.243 -4.994 15.412 1.00 76.88 89 LYS A C 1
ATOM 798 O O . LYS A 1 89 ? -11.989 -4.658 16.561 1.00 76.88 89 LYS A O 1
ATOM 803 N N . LYS A 1 90 ? -12.927 -6.104 15.146 1.00 74.94 90 LYS A N 1
ATOM 804 C CA . LYS A 1 90 ? -13.403 -6.998 16.208 1.00 74.94 90 LYS A CA 1
ATOM 805 C C . LYS A 1 90 ? -12.289 -7.852 16.802 1.00 74.94 90 LYS A C 1
ATOM 807 O O . LYS A 1 90 ? -12.277 -8.032 18.014 1.00 74.94 90 LYS A O 1
ATOM 812 N N . THR A 1 91 ? -11.375 -8.362 15.978 1.00 69.50 91 THR A N 1
ATOM 813 C CA . THR A 1 91 ? -10.418 -9.396 16.397 1.00 69.50 91 THR A CA 1
ATOM 814 C C . THR A 1 91 ? -9.008 -8.882 16.659 1.00 69.50 91 THR A C 1
ATOM 816 O O . THR A 1 91 ? -8.321 -9.455 17.498 1.00 69.50 91 THR A O 1
ATOM 819 N N . VAL A 1 92 ? -8.561 -7.808 15.992 1.00 66.06 92 VAL A N 1
ATOM 820 C CA . VAL A 1 92 ? -7.137 -7.412 16.000 1.00 66.06 92 VAL A CA 1
ATOM 821 C C . VAL A 1 92 ? -6.912 -5.985 16.500 1.00 66.06 92 VAL A C 1
ATOM 823 O O . VAL A 1 92 ? -6.172 -5.781 17.460 1.00 66.06 92 VAL A O 1
ATOM 826 N N . GLN A 1 93 ? -7.542 -4.972 15.896 1.00 67.75 93 GLN A N 1
ATOM 827 C CA . GLN A 1 93 ? -7.396 -3.575 16.333 1.00 67.75 93 GLN A CA 1
ATOM 828 C C . GLN A 1 93 ? -8.740 -2.840 16.359 1.00 67.75 93 GLN A C 1
ATOM 830 O O . GLN A 1 93 ? -9.100 -2.175 15.382 1.00 67.75 93 GLN A O 1
ATOM 835 N N . PRO A 1 94 ? -9.435 -2.814 17.511 1.00 58.03 94 PRO A N 1
ATOM 836 C CA . PRO A 1 94 ? -10.730 -2.138 17.647 1.00 58.03 94 PRO A CA 1
ATOM 837 C C . PRO A 1 94 ? -10.714 -0.619 17.431 1.00 58.03 94 PRO A C 1
ATOM 839 O O . PRO A 1 94 ? -11.766 0.019 17.431 1.00 58.03 94 PRO A O 1
ATOM 842 N N . HIS A 1 95 ? -9.539 -0.015 17.227 1.00 58.22 95 HIS A N 1
ATOM 843 C CA . HIS A 1 95 ? -9.361 1.430 16.988 1.00 58.22 95 HIS A CA 1
ATOM 844 C C . HIS A 1 95 ? -8.878 1.751 15.592 1.00 58.22 95 HIS A C 1
ATOM 846 O O . HIS A 1 95 ? -8.617 2.921 15.300 1.00 58.22 95 HIS A O 1
ATOM 852 N N . PHE A 1 96 ? -8.713 0.736 14.746 1.00 65.19 96 PHE A N 1
ATOM 853 C CA . PHE A 1 96 ? -8.397 0.976 13.359 1.00 65.19 96 PHE A CA 1
ATOM 854 C C . PHE A 1 96 ? -9.605 1.642 12.694 1.00 65.19 96 PHE A C 1
ATOM 856 O O . PHE A 1 96 ? -10.611 1.007 12.385 1.00 65.19 96 PHE A O 1
ATOM 863 N N . ASN A 1 97 ? -9.514 2.958 12.528 1.00 64.94 97 ASN A N 1
ATOM 864 C CA . ASN A 1 97 ? -10.544 3.788 11.923 1.00 64.94 97 ASN A CA 1
ATOM 865 C C . ASN A 1 97 ? -10.046 4.271 10.563 1.00 64.94 97 ASN A C 1
ATOM 867 O O . ASN A 1 97 ? -9.004 4.924 10.473 1.00 64.94 97 ASN A O 1
ATOM 871 N N . CYS A 1 98 ? -10.795 3.946 9.516 1.00 68.00 98 CYS A N 1
ATOM 872 C CA . CYS A 1 98 ? -10.547 4.414 8.165 1.00 68.00 98 CYS A CA 1
ATOM 873 C C . CYS A 1 98 ? -11.886 4.890 7.616 1.00 68.00 98 CYS A C 1
ATOM 875 O O . CYS A 1 98 ? -12.732 4.055 7.320 1.00 68.00 98 CYS A O 1
ATOM 877 N N . SER A 1 99 ? -12.056 6.211 7.469 1.00 62.38 99 SER A N 1
ATOM 878 C CA . SER A 1 99 ? -13.320 6.829 7.023 1.00 62.38 99 SER A CA 1
ATOM 879 C C . SER A 1 99 ? -13.882 6.158 5.776 1.00 62.38 99 SER A C 1
ATOM 881 O O . SER A 1 99 ? -15.062 5.875 5.687 1.00 62.38 99 SER A O 1
ATOM 883 N N . ARG A 1 100 ? -12.991 5.801 4.855 1.00 69.38 100 ARG A N 1
ATOM 884 C CA . ARG A 1 100 ? -13.338 5.131 3.616 1.00 69.38 100 ARG A CA 1
ATOM 885 C C . ARG A 1 100 ? -13.931 3.735 3.816 1.00 69.38 100 ARG A C 1
ATOM 887 O O . ARG A 1 100 ? -14.911 3.386 3.177 1.00 69.38 100 ARG A O 1
ATOM 894 N N . TYR A 1 101 ? -13.369 2.942 4.723 1.00 77.38 101 TYR A N 1
ATOM 895 C CA . TYR A 1 101 ? -13.951 1.643 5.053 1.00 77.38 101 TYR A CA 1
ATOM 896 C C . TYR A 1 101 ? -15.195 1.789 5.930 1.00 77.38 101 TYR A C 1
ATOM 898 O O . TYR A 1 101 ? -16.137 1.024 5.766 1.00 77.38 101 TYR A O 1
ATOM 906 N N . ASP A 1 102 ? -15.239 2.785 6.820 1.00 72.12 102 ASP A N 1
ATOM 907 C CA . ASP A 1 102 ? -16.441 3.103 7.590 1.00 72.12 102 ASP A CA 1
ATOM 908 C C . ASP A 1 102 ? -17.605 3.503 6.649 1.00 72.12 102 ASP A C 1
ATOM 910 O O . ASP A 1 102 ? -18.713 3.002 6.831 1.00 72.12 102 ASP A O 1
ATOM 914 N N . GLU A 1 103 ? -17.366 4.297 5.596 1.00 69.88 103 GLU A N 1
ATOM 915 C CA . GLU A 1 103 ? -18.333 4.624 4.529 1.00 69.88 103 GLU A CA 1
ATOM 916 C C . GLU A 1 103 ? -18.876 3.365 3.850 1.00 69.88 103 GLU A C 1
ATOM 918 O O . GLU A 1 103 ? -20.095 3.193 3.754 1.00 69.88 103 GLU A O 1
ATOM 923 N N . LEU A 1 104 ? -17.991 2.444 3.459 1.00 77.19 104 LEU A N 1
ATOM 924 C CA . LEU A 1 104 ? -18.405 1.168 2.881 1.00 77.19 104 LEU A CA 1
ATOM 925 C C . LEU A 1 104 ? -19.226 0.332 3.889 1.00 77.19 104 LEU A C 1
ATOM 927 O O . LEU A 1 104 ? -20.233 -0.271 3.509 1.00 77.19 104 LEU A O 1
ATOM 931 N N . LEU A 1 105 ? -18.878 0.323 5.187 1.00 79.50 105 LEU A N 1
ATOM 932 C CA . LEU A 1 105 ? -19.672 -0.376 6.211 1.00 79.50 105 LEU A CA 1
ATOM 933 C C . LEU A 1 105 ? -21.098 0.167 6.288 1.00 79.50 105 LEU A C 1
ATOM 935 O O . LEU A 1 105 ? -22.039 -0.609 6.467 1.00 79.50 105 LEU A O 1
ATOM 939 N N . TYR A 1 106 ? -21.273 1.484 6.175 1.00 75.31 106 TYR A N 1
ATOM 940 C CA . TYR A 1 106 ? -22.601 2.090 6.125 1.00 75.31 106 TYR A CA 1
ATOM 941 C C . TYR A 1 106 ? -23.329 1.741 4.828 1.00 75.31 106 TYR A C 1
ATOM 943 O O . TYR A 1 106 ? -24.501 1.367 4.897 1.00 75.31 106 TYR A O 1
ATOM 951 N N . HIS A 1 107 ? -22.641 1.816 3.685 1.00 77.56 107 HIS A N 1
ATOM 952 C CA . HIS A 1 107 ? -23.190 1.495 2.368 1.00 77.56 107 HIS A CA 1
ATOM 953 C C . HIS A 1 107 ? -23.776 0.074 2.327 1.00 77.56 107 HIS A C 1
ATOM 955 O O . HIS A 1 107 ? -24.941 -0.104 1.981 1.00 77.56 107 HIS A O 1
ATOM 961 N N . TYR A 1 108 ? -23.030 -0.926 2.807 1.00 78.44 108 TYR A N 1
ATOM 962 C CA . TYR A 1 108 ? -23.484 -2.324 2.851 1.00 78.44 108 TYR A CA 1
ATOM 963 C C . TYR A 1 108 ? -24.222 -2.711 4.147 1.00 78.44 108 TYR A C 1
ATOM 965 O O . TYR A 1 108 ? -24.437 -3.897 4.423 1.00 78.44 108 TYR A O 1
ATOM 973 N N . ASN A 1 109 ? -24.616 -1.726 4.961 1.00 79.19 109 ASN A N 1
ATOM 974 C CA . ASN A 1 109 ? -25.370 -1.909 6.202 1.00 79.19 109 ASN A CA 1
ATOM 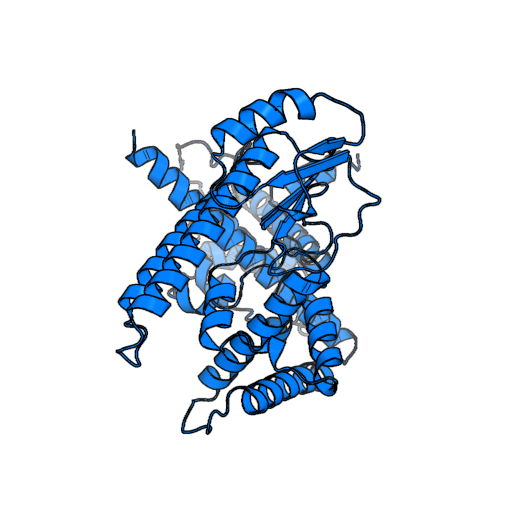975 C C . ASN A 1 109 ? -24.761 -2.970 7.151 1.00 79.19 109 ASN A C 1
ATOM 977 O O . ASN A 1 109 ? -25.434 -3.916 7.564 1.00 79.19 109 ASN A O 1
ATOM 981 N N . TYR A 1 110 ? -23.482 -2.806 7.500 1.00 78.50 110 TYR A N 1
ATOM 982 C CA . TYR A 1 110 ? -22.727 -3.663 8.427 1.00 78.50 110 TYR A CA 1
ATOM 983 C C . TYR A 1 110 ? -22.815 -5.162 8.078 1.00 78.50 110 TYR A C 1
ATOM 985 O O . TYR A 1 110 ? -23.379 -5.952 8.849 1.00 78.50 110 TYR A O 1
ATOM 993 N N . PRO A 1 111 ? -22.295 -5.567 6.904 1.00 79.81 111 PRO A N 1
ATOM 994 C CA . PRO A 1 111 ? -22.539 -6.893 6.341 1.00 79.81 111 PRO A CA 1
ATOM 995 C C . PRO A 1 111 ? -22.007 -8.023 7.228 1.00 79.81 111 PRO A C 1
ATOM 997 O O . PRO A 1 111 ? -22.673 -9.046 7.364 1.00 79.81 111 PRO A O 1
ATOM 1000 N N . TYR A 1 112 ? -20.894 -7.815 7.939 1.00 82.88 112 TYR A N 1
ATOM 1001 C CA . TYR A 1 112 ? -20.279 -8.840 8.787 1.00 82.88 112 TYR A CA 1
ATOM 1002 C C . TYR A 1 112 ? -21.202 -9.315 9.927 1.00 82.88 112 TYR A C 1
ATOM 1004 O O . TYR A 1 112 ? -21.073 -10.431 10.418 1.00 82.88 112 TYR A O 1
ATOM 1012 N N . ARG A 1 113 ? -22.172 -8.501 10.366 1.00 80.94 113 ARG A N 1
ATOM 1013 C CA . ARG A 1 113 ? -23.135 -8.890 11.420 1.00 80.94 113 ARG A CA 1
ATOM 1014 C C . ARG A 1 113 ? -24.147 -9.937 10.974 1.00 80.94 113 ARG A C 1
ATOM 1016 O O . ARG A 1 113 ? -24.824 -10.511 11.820 1.00 80.94 113 ARG A O 1
ATOM 1023 N N . ARG A 1 114 ? -24.293 -10.107 9.663 1.00 81.25 114 ARG A N 1
ATOM 1024 C CA . ARG A 1 114 ? -25.231 -11.037 9.034 1.00 81.25 114 ARG A CA 1
ATOM 1025 C C . ARG A 1 114 ? -24.531 -12.295 8.531 1.00 81.25 114 ARG A C 1
ATOM 1027 O O . ARG A 1 114 ? -25.222 -13.220 8.129 1.00 81.25 114 ARG A O 1
ATOM 1034 N N . VAL A 1 115 ? -23.197 -12.312 8.565 1.00 83.88 115 VAL A N 1
ATOM 1035 C CA . VAL A 1 115 ? -22.386 -13.424 8.080 1.00 83.88 115 VAL A CA 1
ATOM 1036 C C . VAL A 1 115 ? -22.678 -14.684 8.888 1.00 83.88 115 VAL A C 1
ATOM 1038 O O . VAL A 1 115 ? -22.614 -14.675 10.117 1.00 83.88 115 VAL A O 1
ATOM 1041 N N . ASP A 1 116 ? -23.021 -15.752 8.176 1.00 83.19 116 ASP A N 1
ATOM 1042 C CA . ASP A 1 116 ? -23.218 -17.081 8.735 1.00 83.19 116 ASP A CA 1
ATOM 1043 C C . ASP A 1 116 ? -21.891 -17.759 9.107 1.00 83.19 116 ASP A C 1
ATOM 1045 O O . ASP A 1 116 ? -20.797 -17.313 8.755 1.00 83.19 116 ASP A O 1
ATOM 1049 N N . ILE A 1 117 ? -21.997 -18.884 9.818 1.00 81.25 117 ILE A N 1
ATOM 1050 C CA . ILE A 1 117 ? -20.811 -19.576 10.313 1.00 81.25 117 ILE A CA 1
ATOM 1051 C C . ILE A 1 117 ? -19.914 -20.133 9.195 1.00 81.25 117 ILE A C 1
ATOM 1053 O O . ILE A 1 117 ? -18.713 -20.282 9.389 1.00 81.25 117 ILE A O 1
ATOM 1057 N N . HIS A 1 118 ? -20.486 -20.423 8.025 1.00 84.19 118 HIS A N 1
ATOM 1058 C CA . HIS A 1 118 ? -19.797 -21.092 6.923 1.00 84.19 118 HIS A CA 1
ATOM 1059 C C . HIS A 1 118 ? -18.866 -20.160 6.148 1.00 84.19 118 HIS A C 1
ATOM 1061 O O . HIS A 1 118 ? -17.941 -20.631 5.492 1.00 84.19 118 HIS A O 1
ATOM 1067 N N . HIS A 1 119 ? -19.078 -18.849 6.238 1.00 85.94 119 HIS A N 1
ATOM 1068 C CA . HIS A 1 119 ? -18.250 -17.864 5.552 1.00 85.94 119 HIS A CA 1
ATOM 1069 C C . HIS A 1 119 ? -17.160 -17.240 6.445 1.00 85.94 119 HIS A C 1
ATOM 1071 O O . HIS A 1 119 ? -16.340 -16.470 5.937 1.00 85.94 119 HIS A O 1
ATOM 1077 N N . TYR A 1 120 ? -17.104 -17.556 7.749 1.00 85.69 120 TYR A N 1
ATOM 1078 C CA . TYR A 1 120 ? -16.066 -17.004 8.634 1.00 85.69 120 TYR A CA 1
ATOM 1079 C C . TYR A 1 120 ? -14.660 -17.432 8.237 1.00 85.69 120 TYR A C 1
ATOM 1081 O O . TYR A 1 120 ? -13.789 -16.570 8.181 1.00 85.69 120 TYR A O 1
ATOM 1089 N N . ASP A 1 121 ? -14.449 -18.704 7.896 1.00 84.31 121 ASP A N 1
ATOM 1090 C CA . ASP A 1 121 ? -13.121 -19.220 7.537 1.00 84.31 121 ASP A CA 1
ATOM 1091 C C . ASP A 1 121 ? -12.523 -18.457 6.344 1.00 84.31 121 ASP A C 1
ATOM 1093 O O . ASP A 1 121 ? -11.333 -18.136 6.319 1.00 84.31 121 ASP A O 1
ATOM 1097 N N . PHE A 1 122 ? -13.363 -18.099 5.366 1.00 88.75 122 PHE A N 1
ATOM 1098 C CA . PHE A 1 122 ? -12.957 -17.272 4.231 1.00 88.75 122 PHE A CA 1
ATOM 1099 C C . PHE A 1 122 ? -12.569 -15.854 4.668 1.00 88.75 122 PHE A C 1
ATOM 1101 O O . PHE A 1 122 ? -11.523 -15.348 4.259 1.00 88.75 122 PHE A O 1
ATOM 1108 N N . ILE A 1 123 ? -13.377 -15.214 5.519 1.00 89.44 123 ILE A N 1
ATOM 1109 C CA . ILE A 1 123 ? -13.107 -13.852 6.005 1.00 89.44 123 ILE A CA 1
ATOM 1110 C C . ILE A 1 123 ? -11.846 -13.817 6.875 1.00 89.44 123 ILE A C 1
ATOM 1112 O O . ILE A 1 123 ? -11.042 -12.897 6.734 1.00 89.44 123 ILE A O 1
ATOM 1116 N N . GLU A 1 124 ? -11.646 -14.811 7.738 1.00 86.56 124 GLU A N 1
ATOM 1117 C CA . GLU A 1 124 ? -10.455 -14.948 8.577 1.00 86.56 124 GLU A CA 1
ATOM 1118 C C . GLU A 1 124 ? -9.206 -15.177 7.717 1.00 86.56 124 GLU A C 1
ATOM 1120 O O . GLU A 1 124 ? -8.192 -14.497 7.894 1.00 86.56 124 GLU A O 1
ATOM 1125 N N . CYS A 1 125 ? -9.290 -16.060 6.716 1.00 86.94 125 CYS A N 1
ATOM 1126 C CA . CYS A 1 125 ? -8.214 -16.262 5.747 1.00 86.94 125 CYS A CA 1
ATOM 1127 C C . CYS A 1 125 ? -7.864 -14.952 5.028 1.00 86.94 125 CYS A C 1
ATOM 1129 O O . CYS A 1 125 ? -6.694 -14.555 4.964 1.00 86.94 125 CYS A O 1
ATOM 1131 N N . LEU A 1 126 ? -8.878 -14.234 4.540 1.00 89.12 126 LEU A N 1
ATOM 1132 C CA . LEU A 1 126 ? -8.688 -12.984 3.822 1.00 89.12 126 LEU A CA 1
ATOM 1133 C C . LEU A 1 126 ? -8.124 -11.878 4.723 1.00 89.12 126 LEU A C 1
ATOM 1135 O O . LEU A 1 126 ? -7.252 -11.122 4.286 1.00 89.12 126 LEU A O 1
ATOM 1139 N N . GLN A 1 127 ? -8.560 -11.797 5.981 1.00 88.00 127 GLN A N 1
ATOM 1140 C CA . GLN A 1 127 ? -7.994 -10.887 6.973 1.00 88.00 127 GLN A CA 1
ATOM 1141 C C . GLN A 1 127 ? -6.530 -11.226 7.250 1.00 88.00 127 GLN A C 1
ATOM 1143 O O . GLN A 1 127 ? -5.698 -10.326 7.197 1.00 88.00 127 GLN A O 1
ATOM 1148 N N . SER A 1 128 ? -6.195 -12.495 7.485 1.00 82.25 128 SER A N 1
ATOM 1149 C CA . SER A 1 128 ? -4.821 -12.931 7.759 1.00 82.25 128 SER A CA 1
ATOM 1150 C C . SER A 1 128 ? -3.865 -12.518 6.637 1.00 82.25 128 SER A C 1
ATOM 1152 O O . SER A 1 128 ? -2.822 -11.902 6.880 1.00 82.25 128 SER A O 1
ATOM 1154 N N . LEU A 1 129 ? -4.255 -12.758 5.382 1.00 85.19 129 LEU A N 1
ATOM 1155 C CA . LEU A 1 129 ? -3.492 -12.317 4.214 1.00 85.19 129 LEU A CA 1
ATOM 1156 C C . LEU A 1 129 ? -3.412 -10.787 4.136 1.00 85.19 129 LEU A C 1
ATOM 1158 O O . LEU A 1 129 ? -2.337 -10.231 3.908 1.00 85.19 129 LEU A O 1
ATOM 1162 N N . THR A 1 130 ? -4.529 -10.101 4.376 1.00 87.38 130 THR A N 1
ATOM 1163 C CA . THR A 1 130 ? -4.604 -8.636 4.347 1.00 87.38 130 THR A CA 1
ATOM 1164 C C . THR A 1 130 ? -3.699 -7.995 5.396 1.00 87.38 130 THR A C 1
ATOM 1166 O O . THR A 1 130 ? -2.982 -7.040 5.107 1.00 87.38 130 THR A O 1
ATOM 1169 N N . THR A 1 131 ? -3.662 -8.539 6.609 1.00 79.81 131 THR A N 1
ATOM 1170 C CA . THR A 1 131 ? -2.804 -8.061 7.694 1.00 79.81 131 THR A CA 1
ATOM 1171 C C . THR A 1 131 ? -1.332 -8.379 7.436 1.00 79.81 131 THR A C 1
ATOM 1173 O O . THR A 1 131 ? -0.473 -7.531 7.685 1.00 79.81 131 THR A O 1
ATOM 1176 N N . LYS A 1 132 ? -1.023 -9.548 6.860 1.00 80.19 132 LYS A N 1
ATOM 1177 C CA . LYS A 1 132 ? 0.343 -9.918 6.464 1.00 80.19 132 LYS A CA 1
ATOM 1178 C C . LYS A 1 132 ? 0.918 -8.959 5.420 1.00 80.19 132 LYS A C 1
ATOM 1180 O O . LYS A 1 132 ? 2.044 -8.482 5.569 1.00 80.19 132 LYS A O 1
ATOM 1185 N N . PHE A 1 133 ? 0.157 -8.685 4.363 1.00 82.06 133 PHE A N 1
ATOM 1186 C CA . PHE A 1 133 ? 0.630 -7.893 3.226 1.00 82.06 133 PHE A CA 1
ATOM 1187 C C . PHE A 1 133 ? 0.356 -6.390 3.370 1.00 82.06 133 PHE A C 1
ATOM 1189 O O . PHE A 1 133 ? 1.006 -5.585 2.710 1.00 82.06 133 PHE A O 1
ATOM 1196 N N . GLY A 1 134 ? -0.522 -5.993 4.291 1.00 80.81 134 GLY A N 1
ATOM 1197 C CA . GLY A 1 134 ? -0.826 -4.595 4.595 1.00 80.81 134 GLY A CA 1
ATOM 1198 C C . GLY A 1 134 ? -1.818 -3.937 3.634 1.00 80.81 134 GLY A C 1
ATOM 1199 O O . GLY A 1 134 ? -1.981 -2.726 3.690 1.00 80.81 134 GLY A O 1
ATOM 1200 N N . PHE A 1 135 ? -2.488 -4.698 2.769 1.00 86.44 135 PHE A N 1
ATOM 1201 C CA . PHE A 1 135 ? -3.549 -4.238 1.861 1.00 86.44 135 PHE A CA 1
ATOM 1202 C C . PHE A 1 135 ? -4.559 -5.363 1.666 1.00 86.44 135 PHE A C 1
ATOM 1204 O O . PHE A 1 135 ? -4.202 -6.524 1.873 1.00 86.44 135 PHE A O 1
ATOM 1211 N N . LEU A 1 136 ? -5.788 -5.045 1.243 1.00 88.12 136 LEU A N 1
ATOM 1212 C CA . LEU A 1 136 ? -6.777 -6.076 0.922 1.00 88.12 136 LEU A CA 1
ATOM 1213 C C . LEU A 1 136 ? -6.194 -7.047 -0.106 1.00 88.12 136 LEU A C 1
ATOM 1215 O O . LEU A 1 136 ? -5.913 -6.658 -1.238 1.00 88.12 136 LEU A O 1
ATOM 1219 N N . PHE A 1 137 ? -6.058 -8.316 0.272 1.00 87.25 137 PHE A N 1
ATOM 1220 C CA . PHE A 1 137 ? -5.328 -9.285 -0.545 1.00 87.25 137 PHE A CA 1
ATOM 1221 C C . PHE A 1 137 ? -5.928 -9.496 -1.944 1.00 87.25 137 PHE A C 1
ATOM 1223 O O . PHE A 1 137 ? -5.181 -9.690 -2.900 1.00 87.25 137 PHE A O 1
ATOM 1230 N N . LEU A 1 138 ? -7.256 -9.392 -2.090 1.00 87.44 138 LEU A N 1
ATOM 1231 C CA . LEU A 1 138 ? -7.939 -9.544 -3.383 1.00 87.44 138 LEU A CA 1
ATOM 1232 C C . LEU A 1 138 ? -7.444 -8.551 -4.448 1.00 87.44 138 LEU A C 1
ATOM 1234 O O . LEU A 1 138 ? -7.436 -8.883 -5.631 1.00 87.44 138 LEU A O 1
ATOM 1238 N N . THR A 1 139 ? -6.951 -7.376 -4.042 1.00 86.88 139 THR A N 1
ATOM 1239 C CA . THR A 1 139 ? -6.393 -6.374 -4.970 1.00 86.88 139 THR A CA 1
ATOM 1240 C C . THR A 1 139 ? -5.130 -6.860 -5.692 1.00 86.88 139 THR A C 1
ATOM 1242 O O . THR A 1 139 ? -4.795 -6.356 -6.761 1.00 86.88 139 THR A O 1
ATOM 1245 N N . PHE A 1 140 ? -4.459 -7.890 -5.165 1.00 87.38 140 PHE A N 1
ATOM 1246 C CA . PHE A 1 140 ? -3.247 -8.463 -5.752 1.00 87.38 140 PHE A CA 1
ATOM 1247 C C . PHE A 1 140 ? -3.499 -9.612 -6.733 1.00 87.38 140 PHE A C 1
ATOM 1249 O O . PHE A 1 140 ? -2.544 -10.131 -7.312 1.00 87.38 140 PHE A O 1
ATOM 1256 N N . THR A 1 141 ? -4.755 -10.025 -6.929 1.00 83.00 141 THR A N 1
ATOM 1257 C CA . THR A 1 141 ? -5.100 -11.172 -7.789 1.00 83.00 141 THR A CA 1
ATOM 1258 C C . THR A 1 141 ? -4.916 -10.880 -9.281 1.00 83.00 141 THR A C 1
ATOM 1260 O O . THR A 1 141 ? -4.642 -11.793 -10.064 1.00 83.00 141 THR A O 1
ATOM 1263 N N . GLY A 1 142 ? -5.009 -9.607 -9.678 1.00 81.75 142 GLY A N 1
ATOM 1264 C CA . GLY A 1 142 ? -4.730 -9.146 -11.038 1.00 81.75 142 GLY A CA 1
ATOM 1265 C C . GLY A 1 142 ? -3.236 -9.155 -11.380 1.00 81.75 142 GLY A C 1
ATOM 1266 O O . GLY A 1 142 ? -2.374 -9.155 -10.499 1.00 81.75 142 GLY A O 1
ATOM 1267 N N . GLN A 1 143 ? -2.909 -9.133 -12.677 1.00 84.12 143 GLN A N 1
ATOM 1268 C CA . GLN A 1 143 ? -1.518 -8.946 -13.100 1.00 84.12 143 GLN A CA 1
ATOM 1269 C C . GLN A 1 143 ? -1.027 -7.536 -12.730 1.00 84.12 143 GLN A C 1
ATOM 1271 O O . GLN A 1 143 ? -1.750 -6.571 -12.982 1.00 84.12 143 GLN A O 1
ATOM 1276 N N . PRO A 1 144 ? 0.187 -7.387 -12.162 1.00 86.44 144 PRO A N 1
ATOM 1277 C CA . PRO A 1 144 ? 0.777 -6.076 -11.943 1.00 86.44 144 PRO A CA 1
ATOM 1278 C C . PRO A 1 144 ? 0.953 -5.338 -13.267 1.00 86.44 144 PRO A C 1
ATOM 1280 O O . PRO A 1 144 ? 1.546 -5.874 -14.205 1.00 86.44 144 PRO A O 1
ATOM 1283 N N . ASP A 1 145 ? 0.497 -4.090 -13.323 1.00 85.12 145 ASP A N 1
ATOM 1284 C CA . ASP A 1 145 ? 0.761 -3.230 -14.469 1.00 85.12 145 ASP A CA 1
ATOM 1285 C C . ASP A 1 145 ? 2.234 -2.791 -14.460 1.00 85.12 145 ASP A C 1
ATOM 1287 O O . ASP A 1 145 ? 2.694 -2.067 -13.566 1.00 85.12 145 ASP A O 1
ATOM 1291 N N . ARG A 1 146 ? 2.988 -3.278 -15.449 1.00 86.44 146 ARG A N 1
ATOM 1292 C CA . ARG A 1 146 ? 4.431 -3.045 -15.595 1.00 86.44 146 ARG A CA 1
ATOM 1293 C C . ARG A 1 146 ? 4.767 -1.756 -16.346 1.00 86.44 146 ARG A C 1
ATOM 1295 O O . ARG A 1 146 ? 5.922 -1.333 -16.299 1.00 86.44 146 ARG A O 1
ATOM 1302 N N . THR A 1 147 ? 3.809 -1.124 -17.028 1.00 86.69 147 THR A N 1
ATOM 1303 C CA . THR A 1 147 ? 4.061 0.096 -17.815 1.00 86.69 147 THR A CA 1
ATOM 1304 C C . THR A 1 147 ? 3.534 1.349 -17.128 1.00 86.69 147 THR A C 1
ATOM 1306 O O . THR A 1 147 ? 4.178 2.393 -17.228 1.00 86.69 147 THR A O 1
ATOM 1309 N N . LEU A 1 148 ? 2.471 1.235 -16.323 1.00 87.00 148 LEU A N 1
ATOM 1310 C CA . LEU A 1 148 ? 1.806 2.350 -15.640 1.00 87.00 148 LEU A CA 1
ATOM 1311 C C . LEU A 1 148 ? 2.778 3.327 -14.969 1.00 87.00 148 LEU A C 1
ATOM 1313 O O . LEU A 1 148 ? 2.758 4.522 -15.236 1.00 87.00 148 LEU A O 1
ATOM 1317 N N . ASN A 1 149 ? 3.679 2.830 -14.120 1.00 89.81 149 ASN A N 1
ATOM 1318 C CA . ASN A 1 149 ? 4.613 3.686 -13.379 1.00 89.81 149 ASN A CA 1
ATOM 1319 C C . ASN A 1 149 ? 5.599 4.430 -14.286 1.00 89.81 149 ASN A C 1
ATOM 1321 O O . ASN A 1 149 ? 5.965 5.572 -14.005 1.00 89.81 149 ASN A O 1
ATOM 1325 N N . TRP A 1 150 ? 6.045 3.783 -15.361 1.00 90.81 150 TRP A N 1
ATOM 1326 C CA . TRP A 1 150 ? 6.917 4.418 -16.339 1.00 90.81 150 TRP A CA 1
ATOM 1327 C C . TRP A 1 150 ? 6.160 5.525 -17.075 1.00 90.81 150 TRP A C 1
ATOM 1329 O O . TRP A 1 150 ? 6.616 6.665 -17.130 1.00 90.81 150 TRP A O 1
ATOM 1339 N N . GLU A 1 151 ? 4.965 5.223 -17.565 1.00 89.38 151 GLU A N 1
ATOM 1340 C CA . GLU A 1 151 ? 4.148 6.176 -18.311 1.00 89.38 151 GLU A CA 1
ATOM 1341 C C . GLU A 1 151 ? 3.754 7.399 -17.463 1.00 89.38 151 GLU A C 1
ATOM 1343 O O . GLU A 1 151 ? 3.802 8.535 -17.941 1.00 89.38 151 GLU A O 1
ATOM 1348 N N . LEU A 1 152 ? 3.442 7.178 -16.183 1.00 86.12 152 LEU A N 1
ATOM 1349 C CA . LEU A 1 152 ? 3.059 8.223 -15.233 1.00 86.12 152 LEU A CA 1
ATOM 1350 C C . LEU A 1 152 ? 4.194 9.180 -14.874 1.00 86.12 152 LEU A C 1
ATOM 1352 O O . LEU A 1 152 ? 3.969 10.385 -14.801 1.00 86.12 152 LEU A O 1
ATOM 1356 N N . PHE A 1 153 ? 5.391 8.658 -14.600 1.00 89.69 153 PHE A N 1
ATOM 1357 C CA . PHE A 1 153 ? 6.476 9.465 -14.030 1.00 89.69 153 PHE A CA 1
ATOM 1358 C C . PHE A 1 153 ? 7.584 9.806 -15.027 1.00 89.69 153 PHE A C 1
ATOM 1360 O O . PHE A 1 153 ? 8.373 10.712 -14.763 1.00 89.69 153 PHE A O 1
ATOM 1367 N N . ILE A 1 154 ? 7.678 9.093 -16.151 1.00 90.75 154 ILE A N 1
ATOM 1368 C CA . ILE A 1 154 ? 8.733 9.277 -17.157 1.00 90.75 154 ILE A CA 1
ATOM 1369 C C . ILE A 1 154 ? 8.161 9.865 -18.449 1.00 90.75 154 ILE A C 1
ATOM 1371 O O . ILE A 1 154 ? 8.682 10.866 -18.963 1.00 90.75 154 ILE A O 1
ATOM 1375 N N . ASP A 1 155 ? 7.081 9.282 -18.972 1.00 86.81 155 ASP A N 1
ATOM 1376 C CA . ASP A 1 155 ? 6.555 9.684 -20.279 1.00 86.81 155 ASP A CA 1
ATOM 1377 C C . ASP A 1 155 ? 5.587 10.878 -20.190 1.00 86.81 155 ASP A C 1
ATOM 1379 O O . ASP A 1 155 ? 5.603 11.721 -21.095 1.00 86.81 155 ASP A O 1
ATOM 1383 N N . ASN A 1 156 ? 4.874 11.031 -19.066 1.00 70.94 156 ASN A N 1
ATOM 1384 C CA . ASN A 1 156 ? 3.848 12.050 -18.774 1.00 70.94 156 ASN A CA 1
ATOM 1385 C C . ASN A 1 156 ? 2.590 11.961 -19.663 1.00 70.94 156 ASN A C 1
ATOM 1387 O O . ASN A 1 156 ? 1.858 12.940 -19.806 1.00 70.94 156 ASN A O 1
ATOM 1391 N N . THR A 1 157 ? 2.338 10.807 -20.284 1.00 56.31 157 THR A N 1
ATOM 1392 C CA . THR A 1 157 ? 1.215 10.583 -21.214 1.00 56.31 157 THR A CA 1
ATOM 1393 C C . THR A 1 157 ? -0.059 10.086 -20.536 1.00 56.31 157 THR A C 1
ATOM 1395 O O . THR A 1 157 ? -1.131 10.177 -21.130 1.00 56.31 157 THR A O 1
ATOM 1398 N N . LEU A 1 158 ? 0.031 9.596 -19.298 1.00 56.53 158 LEU A N 1
ATOM 1399 C CA . LEU A 1 158 ? -1.124 9.161 -18.522 1.00 56.53 158 LEU A CA 1
ATOM 1400 C C . LEU A 1 158 ? -1.566 10.257 -17.552 1.00 56.53 158 LEU A C 1
ATOM 1402 O O . LEU A 1 158 ? -0.800 10.696 -16.694 1.00 56.53 158 LEU A O 1
ATOM 1406 N N . TYR A 1 159 ? -2.829 10.673 -17.658 1.00 59.06 159 TYR A N 1
ATOM 1407 C CA . TYR A 1 159 ? -3.474 11.414 -16.580 1.00 59.06 159 TYR A CA 1
ATOM 1408 C C . TYR A 1 159 ? -3.621 10.471 -15.387 1.00 59.06 159 TYR A C 1
ATOM 1410 O O . TYR A 1 159 ? -4.332 9.466 -15.468 1.00 59.06 159 TYR A O 1
ATOM 1418 N N . PHE A 1 160 ? -2.928 10.777 -14.291 1.00 58.91 160 PHE A N 1
ATOM 1419 C CA . PHE A 1 160 ? -3.079 10.015 -13.065 1.00 58.91 160 PHE A CA 1
ATOM 1420 C C . PHE A 1 160 ? -4.411 10.369 -12.409 1.00 58.91 160 PHE A C 1
ATOM 1422 O O . PHE A 1 160 ? -4.538 11.370 -11.702 1.00 58.91 160 PHE A O 1
ATOM 1429 N N . ASP A 1 161 ? -5.420 9.547 -12.666 1.00 60.47 161 ASP A N 1
ATOM 1430 C CA . ASP A 1 161 ? -6.693 9.666 -11.980 1.00 60.47 161 ASP A CA 1
ATOM 1431 C C . ASP A 1 161 ? -6.566 9.086 -10.567 1.00 60.47 161 ASP A C 1
ATOM 1433 O O . ASP A 1 161 ? -6.763 7.890 -10.332 1.00 60.47 161 ASP A O 1
ATOM 1437 N N . HIS A 1 162 ? -6.222 9.960 -9.619 1.00 55.81 162 HIS A N 1
ATOM 1438 C CA . HIS A 1 162 ? -6.122 9.621 -8.202 1.00 55.81 162 HIS A CA 1
ATOM 1439 C C . HIS A 1 162 ? -7.378 8.909 -7.680 1.00 55.81 162 HIS A C 1
ATOM 1441 O O . HIS A 1 162 ? -7.243 8.076 -6.786 1.00 55.81 162 HIS A O 1
ATOM 1447 N N . SER A 1 163 ? -8.563 9.199 -8.235 1.00 53.47 163 SER A N 1
ATOM 1448 C CA . SER A 1 163 ? -9.838 8.658 -7.751 1.00 53.47 163 SER A CA 1
ATOM 1449 C C . SER A 1 163 ? -10.019 7.168 -8.047 1.00 53.47 163 SER A C 1
ATOM 1451 O O . SER A 1 163 ? -10.640 6.458 -7.263 1.00 53.47 163 SER A O 1
ATOM 1453 N N . LYS A 1 164 ? -9.407 6.657 -9.123 1.00 49.62 164 LYS A N 1
ATOM 1454 C CA . LYS A 1 164 ? -9.503 5.237 -9.499 1.00 49.62 164 LYS A CA 1
ATOM 1455 C C . LYS A 1 164 ? -8.646 4.322 -8.629 1.00 49.62 164 LYS A C 1
ATOM 1457 O O . LYS A 1 164 ? -8.978 3.158 -8.445 1.00 49.62 164 LYS A O 1
ATOM 1462 N N . PHE A 1 165 ? -7.541 4.845 -8.096 1.00 52.41 165 PHE A N 1
ATOM 1463 C CA . PHE A 1 165 ? -6.558 4.063 -7.338 1.00 52.41 165 PHE A CA 1
ATOM 1464 C C . PHE A 1 165 ? -6.572 4.353 -5.837 1.00 52.41 165 PHE A C 1
ATOM 1466 O O . PHE A 1 165 ? -6.264 3.454 -5.051 1.00 52.41 165 PHE A O 1
ATOM 1473 N N . SER A 1 166 ? -6.974 5.562 -5.407 1.00 53.19 166 SER A N 1
ATOM 1474 C CA . SER A 1 166 ? -7.209 5.855 -3.980 1.00 53.19 166 SER A CA 1
ATOM 1475 C C . SER A 1 166 ? -8.160 4.848 -3.360 1.00 53.19 166 SER A C 1
ATOM 1477 O O . SER A 1 166 ? -8.087 4.559 -2.160 1.00 53.19 166 SER A O 1
ATOM 1479 N N . ASP A 1 167 ? -9.012 4.284 -4.218 1.00 50.22 167 ASP A N 1
ATOM 1480 C CA . ASP A 1 167 ? -10.111 3.474 -3.798 1.00 50.22 167 ASP A CA 1
ATOM 1481 C C . ASP A 1 167 ? -9.774 1.992 -3.514 1.00 50.22 167 ASP A C 1
ATOM 1483 O O . ASP A 1 167 ? -10.563 1.227 -2.960 1.00 50.22 167 ASP A O 1
ATOM 1487 N N . LEU A 1 168 ? -8.534 1.575 -3.733 1.00 54.72 168 LEU A N 1
ATOM 1488 C CA . LEU A 1 168 ? -8.129 0.182 -3.498 1.00 54.72 168 LEU A CA 1
ATOM 1489 C C . LEU A 1 168 ? -6.852 0.062 -2.655 1.00 54.72 168 LEU A C 1
ATOM 1491 O O . LEU A 1 168 ? -6.508 -1.024 -2.198 1.00 54.72 168 LEU A O 1
ATOM 1495 N N . ILE A 1 169 ? -6.184 1.187 -2.378 1.00 61.97 169 ILE A N 1
ATOM 1496 C CA . ILE A 1 169 ? -4.829 1.235 -1.805 1.00 61.97 169 ILE A CA 1
ATOM 1497 C C . ILE A 1 169 ? -4.843 1.821 -0.382 1.00 61.97 169 ILE A C 1
ATOM 1499 O O . ILE A 1 169 ? -3.967 2.574 0.014 1.00 61.97 169 ILE A O 1
ATOM 1503 N N . SER A 1 170 ? -5.858 1.523 0.431 1.00 65.56 170 SER A N 1
ATOM 1504 C CA . SER A 1 170 ? -5.823 1.931 1.844 1.00 65.56 170 SER A CA 1
ATOM 1505 C C . SER A 1 170 ? -5.064 0.891 2.666 1.00 65.56 170 SER A C 1
ATOM 1507 O O . SER A 1 170 ? -5.540 -0.229 2.866 1.00 65.56 170 SER A O 1
ATOM 1509 N N . ALA A 1 171 ? -3.873 1.265 3.139 1.00 68.81 171 ALA A N 1
ATOM 1510 C CA . ALA A 1 171 ? -3.011 0.362 3.888 1.00 68.81 171 ALA A CA 1
ATOM 1511 C C . ALA A 1 171 ? -3.679 -0.105 5.197 1.00 68.81 171 ALA A C 1
ATOM 1513 O O . ALA A 1 171 ? -4.116 0.697 6.028 1.00 68.81 171 ALA A O 1
ATOM 1514 N N . TYR A 1 172 ? -3.723 -1.420 5.397 1.00 71.88 172 TYR A N 1
ATOM 1515 C CA . TYR A 1 172 ? -4.030 -2.031 6.682 1.00 71.88 172 TYR A CA 1
ATOM 1516 C C . TYR A 1 172 ? -2.767 -2.021 7.553 1.00 71.88 172 TYR A C 1
ATOM 1518 O O . TYR A 1 172 ? -1.667 -2.297 7.061 1.00 71.88 172 TYR A O 1
ATOM 1526 N N . PRO A 1 173 ? -2.883 -1.719 8.855 1.00 63.56 173 PRO A N 1
ATOM 1527 C CA . PRO A 1 173 ? -1.752 -1.823 9.753 1.00 63.56 173 PRO A CA 1
ATOM 1528 C C . PRO A 1 173 ? -1.305 -3.283 9.806 1.00 63.56 173 PRO A C 1
ATOM 1530 O O . PRO A 1 173 ? -2.076 -4.165 10.186 1.00 63.56 173 PRO A O 1
ATOM 1533 N N . LYS A 1 174 ? -0.046 -3.531 9.433 1.00 58.38 174 LYS A N 1
ATOM 1534 C CA . LYS A 1 174 ? 0.586 -4.840 9.619 1.00 58.38 174 LYS A CA 1
ATOM 1535 C C . LYS A 1 174 ? 0.578 -5.210 11.104 1.00 58.38 174 LYS A C 1
ATOM 1537 O O . LYS A 1 174 ? 0.627 -4.324 11.968 1.00 58.38 174 LYS A O 1
ATOM 1542 N N . ASP A 1 175 ? 0.562 -6.502 11.411 1.00 47.81 175 ASP A N 1
ATOM 1543 C CA . ASP A 1 175 ? 0.676 -6.971 12.793 1.00 47.81 175 ASP A CA 1
ATOM 1544 C C . ASP A 1 175 ? 1.883 -6.326 13.493 1.00 47.81 175 ASP A C 1
ATOM 1546 O O . ASP A 1 175 ? 2.988 -6.249 12.953 1.00 47.81 175 ASP A O 1
ATOM 1550 N N . GLY A 1 176 ? 1.648 -5.767 14.683 1.00 40.38 176 GLY A N 1
ATOM 1551 C CA . GLY A 1 176 ? 2.661 -5.035 15.451 1.00 40.38 176 GLY A CA 1
ATOM 1552 C C . GLY A 1 176 ? 2.871 -3.555 15.083 1.00 40.38 176 GLY A C 1
ATOM 1553 O O . GLY A 1 176 ? 3.616 -2.884 15.801 1.00 40.38 176 GLY A O 1
ATOM 1554 N N . TYR A 1 177 ? 2.204 -3.031 14.041 1.00 39.97 177 TYR A N 1
ATOM 1555 C CA . TYR A 1 177 ? 2.116 -1.586 13.736 1.00 39.97 177 TYR A CA 1
ATOM 1556 C C . TYR A 1 177 ? 0.915 -0.887 14.386 1.00 39.97 177 TYR A C 1
ATOM 1558 O O . TYR A 1 177 ? 0.757 0.329 14.248 1.00 39.97 177 TYR A O 1
ATOM 1566 N N . GLY A 1 178 ? 0.090 -1.623 15.138 1.00 48.41 178 GLY A N 1
ATOM 1567 C CA . GLY A 1 178 ? -0.767 -1.004 16.147 1.00 48.41 178 GLY A CA 1
ATOM 1568 C C . GLY A 1 178 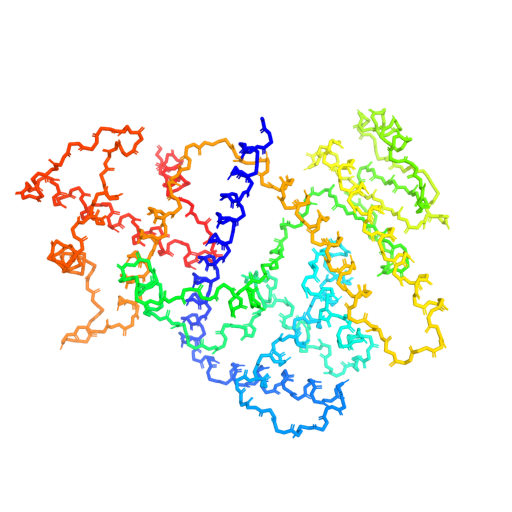? 0.084 -0.142 17.080 1.00 48.41 178 GLY A C 1
ATOM 1569 O O . GLY A 1 178 ? 1.282 -0.392 17.234 1.00 48.41 178 GLY A O 1
ATOM 1570 N N . PHE A 1 179 ? -0.497 0.897 17.681 1.00 52.00 179 PHE A N 1
ATOM 1571 C CA . PHE A 1 179 ? 0.218 1.705 18.669 1.00 52.00 179 PHE A CA 1
ATOM 1572 C C . PHE A 1 179 ? 0.701 0.788 19.791 1.00 52.00 179 PHE A C 1
ATOM 1574 O O . PHE A 1 179 ? -0.077 0.425 20.670 1.00 52.00 179 PHE A O 1
ATOM 1581 N N . LYS A 1 180 ? 1.974 0.378 19.738 1.00 55.16 180 LYS A N 1
ATOM 1582 C CA . LYS A 1 180 ? 2.592 -0.431 20.785 1.00 55.16 180 LYS A CA 1
ATOM 1583 C C . LYS A 1 180 ? 2.358 0.294 22.108 1.00 55.16 180 LYS A C 1
ATOM 1585 O O . LYS A 1 180 ? 2.698 1.470 22.247 1.00 55.16 180 LYS A O 1
ATOM 1590 N N . GLY A 1 181 ? 1.663 -0.380 23.017 1.00 62.19 181 GLY A N 1
ATOM 1591 C CA . GLY A 1 181 ? 1.316 0.169 24.316 1.00 62.19 181 GLY A CA 1
ATOM 1592 C C . GLY A 1 181 ? 0.155 1.155 24.352 1.00 62.19 181 GLY A C 1
ATOM 1593 O O . GLY A 1 181 ? 0.068 1.905 25.317 1.00 62.19 181 GLY A O 1
ATOM 1594 N N . LEU A 1 182 ? -0.745 1.181 23.366 1.00 69.50 182 LEU A N 1
ATOM 1595 C CA . LEU A 1 182 ? -2.017 1.899 23.477 1.00 69.50 182 LEU A CA 1
ATOM 1596 C C . LEU A 1 182 ? -3.167 1.092 22.860 1.00 69.50 182 LEU A C 1
ATOM 1598 O O . LEU A 1 182 ? -3.215 0.893 21.649 1.00 69.50 182 LEU A O 1
ATOM 1602 N N . GLN A 1 183 ? -4.133 0.710 23.688 1.00 71.25 183 GLN A N 1
ATOM 1603 C CA . GLN A 1 183 ? -5.412 0.133 23.284 1.00 71.25 183 GLN A CA 1
ATOM 1604 C C . GLN A 1 183 ? -6.545 0.993 23.841 1.00 71.25 183 GLN A C 1
ATOM 1606 O O . GLN A 1 183 ? -6.415 1.653 24.863 1.00 71.25 183 GLN A O 1
ATOM 1611 N N . ILE A 1 184 ? -7.669 1.039 23.155 1.00 69.88 184 ILE A N 1
ATOM 1612 C CA . ILE A 1 184 ? -8.892 1.703 23.594 1.00 69.88 184 ILE A CA 1
ATOM 1613 C C . ILE A 1 184 ? -9.977 0.607 23.648 1.00 69.88 184 ILE A C 1
ATOM 1615 O O . ILE A 1 184 ? -9.784 -0.531 23.240 1.00 69.88 184 ILE A O 1
ATOM 1619 N N . ASN A 1 185 ? -11.127 0.859 24.223 1.00 70.81 185 ASN A N 1
ATOM 1620 C CA . ASN A 1 185 ? -12.268 -0.034 24.158 1.00 70.81 185 ASN A CA 1
ATOM 1621 C C . ASN A 1 185 ? -13.476 0.873 24.215 1.00 70.81 185 ASN A C 1
ATOM 1623 O O . ASN A 1 185 ? -13.614 1.653 25.154 1.00 70.81 185 ASN A O 1
ATOM 1627 N N . VAL A 1 186 ? -14.317 0.812 23.193 1.00 67.88 186 VAL A N 1
ATOM 1628 C CA . VAL A 1 186 ? -15.613 1.473 23.249 1.00 67.88 186 VAL A CA 1
ATOM 1629 C C . VAL A 1 186 ? -16.607 0.386 23.597 1.00 67.88 186 VAL A C 1
ATOM 1631 O O . VAL A 1 186 ? -16.913 -0.459 22.760 1.00 67.88 186 VAL A O 1
ATOM 1634 N N . ARG A 1 187 ? -17.117 0.410 24.829 1.00 67.44 187 ARG A N 1
ATOM 1635 C CA . ARG A 1 187 ? -17.833 -0.721 25.440 1.00 67.44 187 ARG A CA 1
ATOM 1636 C C . ARG A 1 187 ? -19.045 -1.200 24.637 1.00 67.44 187 ARG A C 1
ATOM 1638 O O . ARG A 1 187 ? -19.421 -2.360 24.698 1.00 67.44 187 ARG A O 1
ATOM 1645 N N . LYS A 1 188 ? -19.651 -0.306 23.855 1.00 58.12 188 LYS A N 1
ATOM 1646 C CA . LYS A 1 188 ? -20.771 -0.619 22.958 1.00 58.12 188 LYS A CA 1
ATOM 1647 C C . LYS A 1 188 ? -20.382 -1.506 21.759 1.00 58.12 188 LYS A C 1
ATOM 1649 O O . LYS A 1 188 ? -21.272 -2.028 21.093 1.00 58.12 188 LYS A O 1
ATOM 1654 N N . TYR A 1 189 ? -19.093 -1.629 21.441 1.00 48.28 189 TYR A N 1
ATOM 1655 C CA . TYR A 1 189 ? -18.606 -2.188 20.174 1.00 48.28 189 TYR A CA 1
ATOM 1656 C C . TYR A 1 189 ? -17.492 -3.232 20.310 1.00 48.28 189 TYR A C 1
ATOM 1658 O O . TYR A 1 189 ? -17.077 -3.770 19.286 1.00 48.28 189 TYR A O 1
ATOM 1666 N N . SER A 1 190 ? -17.009 -3.524 21.517 1.00 51.75 190 SER A N 1
ATOM 1667 C CA . SER A 1 190 ? -15.963 -4.528 21.731 1.00 51.75 190 SER A CA 1
ATOM 1668 C C . SER A 1 190 ? -16.199 -5.340 22.995 1.00 51.75 190 SER A C 1
ATOM 1670 O O . SER A 1 190 ? -16.688 -4.819 23.999 1.00 51.75 190 SER A O 1
ATOM 1672 N N . ASP A 1 191 ? -15.812 -6.612 22.927 1.00 51.03 191 ASP A N 1
ATOM 1673 C CA . ASP A 1 191 ? -15.776 -7.516 24.070 1.00 51.03 191 ASP A CA 1
ATOM 1674 C C . ASP A 1 191 ? -14.652 -7.135 25.054 1.00 51.03 191 ASP A C 1
ATOM 1676 O O . ASP A 1 191 ? -13.877 -6.196 24.830 1.00 51.03 191 ASP A O 1
ATOM 1680 N N . LYS A 1 192 ? -14.606 -7.825 26.202 1.00 54.97 192 LYS A N 1
ATOM 1681 C CA . LYS A 1 192 ? -13.627 -7.572 27.271 1.00 54.97 192 LYS A CA 1
ATOM 1682 C C . LYS A 1 192 ? -12.195 -7.622 26.725 1.00 54.97 192 LYS A C 1
ATOM 1684 O O . LYS A 1 192 ? -11.814 -8.569 26.048 1.00 54.97 192 LYS A O 1
ATOM 1689 N N . VAL A 1 193 ? -11.411 -6.598 27.058 1.00 56.56 193 VAL A N 1
ATOM 1690 C CA . VAL A 1 193 ? -9.984 -6.519 26.721 1.00 56.56 193 VAL A CA 1
ATOM 1691 C C . VAL A 1 193 ? -9.201 -7.407 27.671 1.00 56.56 193 VAL A C 1
ATOM 1693 O O . VAL A 1 193 ? -9.469 -7.402 28.872 1.00 56.56 193 VAL A O 1
ATOM 1696 N N . ASP A 1 194 ? -8.224 -8.136 27.139 1.00 57.97 194 ASP A N 1
ATOM 1697 C CA . ASP A 1 194 ? -7.293 -8.900 27.957 1.00 57.97 194 ASP A CA 1
ATOM 1698 C C . ASP A 1 194 ? -6.386 -7.942 28.756 1.00 57.97 194 ASP A C 1
ATOM 1700 O O . ASP A 1 194 ? -5.654 -7.112 28.199 1.00 57.97 194 ASP A O 1
ATOM 1704 N N . LEU A 1 195 ? -6.515 -7.983 30.083 1.00 59.16 195 LEU A N 1
ATOM 1705 C CA . LEU A 1 195 ? -6.012 -6.953 31.000 1.00 59.16 195 LEU A CA 1
ATOM 1706 C C . LEU A 1 195 ? -4.542 -7.152 31.396 1.00 59.16 195 LEU A C 1
ATOM 1708 O O . LEU A 1 195 ? -3.960 -6.269 32.032 1.00 59.16 195 LEU A O 1
ATOM 1712 N N . GLU A 1 196 ? -3.920 -8.282 31.055 1.00 58.22 196 GLU A N 1
ATOM 1713 C CA . GLU A 1 196 ? -2.680 -8.712 31.719 1.00 58.22 196 GLU A CA 1
ATOM 1714 C C . GLU A 1 196 ? -1.452 -7.826 31.413 1.00 58.22 196 GLU A C 1
ATOM 1716 O O . GLU A 1 196 ? -0.550 -7.696 32.250 1.00 58.22 196 GLU A O 1
ATOM 1721 N N . ASN A 1 197 ? -1.454 -7.091 30.296 1.00 68.62 197 ASN A N 1
ATOM 1722 C CA . ASN A 1 197 ? -0.253 -6.439 29.755 1.00 68.62 197 ASN A CA 1
ATOM 1723 C C . ASN A 1 197 ? -0.188 -4.903 29.877 1.00 68.62 197 ASN A C 1
ATOM 1725 O O . ASN A 1 197 ? 0.690 -4.294 29.272 1.00 68.62 197 ASN A O 1
ATOM 1729 N N . TRP A 1 198 ? -1.063 -4.257 30.658 1.00 81.62 198 TRP A N 1
ATOM 1730 C CA . TRP A 1 198 ? -1.172 -2.784 30.686 1.00 81.62 198 TRP A CA 1
ATOM 1731 C C . TRP A 1 198 ? -0.649 -2.132 31.977 1.00 81.62 198 TRP A C 1
ATOM 1733 O O . TRP A 1 198 ? -0.797 -2.680 33.072 1.00 81.62 198 TRP A O 1
ATOM 1743 N N . ASP A 1 199 ? -0.084 -0.924 31.854 1.00 86.44 199 ASP A N 1
ATOM 1744 C CA . ASP A 1 199 ? 0.390 -0.091 32.974 1.00 86.44 199 ASP A CA 1
ATOM 1745 C C . ASP A 1 199 ? -0.687 0.867 33.494 1.00 86.44 199 ASP A C 1
ATOM 1747 O O . ASP A 1 199 ? -0.676 1.281 34.656 1.00 86.44 199 ASP A O 1
ATOM 1751 N N . LEU A 1 200 ? -1.597 1.289 32.624 1.00 87.50 200 LEU A N 1
ATOM 1752 C CA . LEU A 1 200 ? -2.605 2.282 32.950 1.00 87.50 200 LEU A CA 1
ATOM 1753 C C . LEU A 1 200 ? -3.894 2.014 32.177 1.00 87.50 200 LEU A C 1
ATOM 1755 O O . LEU A 1 200 ? -3.867 1.983 30.955 1.00 87.50 200 LEU A O 1
ATOM 1759 N N . ALA A 1 201 ? -5.014 1.892 32.882 1.00 87.44 201 ALA A N 1
ATOM 1760 C CA . ALA A 1 201 ? -6.357 1.886 32.315 1.00 87.44 201 ALA A CA 1
ATOM 1761 C C . ALA A 1 201 ? -7.089 3.192 32.670 1.00 87.44 201 ALA A C 1
ATOM 1763 O O . ALA A 1 201 ? -6.978 3.700 33.786 1.00 87.44 201 ALA A O 1
ATOM 1764 N N . ILE A 1 202 ? -7.805 3.776 31.713 1.00 86.75 202 ILE A N 1
ATOM 1765 C CA . ILE A 1 202 ? -8.489 5.064 31.854 1.00 86.75 202 ILE A CA 1
ATOM 1766 C C . ILE A 1 202 ? -9.914 4.893 31.346 1.00 86.75 202 ILE A C 1
ATOM 1768 O O . ILE A 1 202 ? -10.133 4.750 30.149 1.00 86.75 202 ILE A O 1
ATOM 1772 N N . HIS A 1 203 ? -10.876 4.950 32.250 1.00 87.81 203 HIS A N 1
ATOM 1773 C CA . HIS A 1 203 ? -12.287 4.698 32.009 1.00 87.81 203 HIS A CA 1
ATOM 1774 C C . HIS A 1 203 ? -13.060 6.012 32.126 1.00 87.81 203 HIS A C 1
ATOM 1776 O O . HIS A 1 203 ? -12.997 6.702 33.148 1.00 87.81 203 HIS A O 1
ATOM 1782 N N . PHE A 1 204 ? -13.778 6.403 31.076 1.00 84.62 204 PHE A N 1
ATOM 1783 C CA . PHE A 1 204 ? -14.548 7.642 31.078 1.00 84.62 204 PHE A CA 1
ATOM 1784 C C . PHE A 1 204 ? -15.821 7.547 30.245 1.00 84.62 204 PHE A C 1
ATOM 1786 O O . PHE A 1 204 ? -15.950 6.761 29.305 1.00 84.62 204 PHE A O 1
ATOM 1793 N N . LYS A 1 205 ? -16.782 8.394 30.615 1.00 84.50 205 LYS A N 1
ATOM 1794 C CA . LYS A 1 205 ? -18.018 8.576 29.860 1.00 84.50 205 LYS A CA 1
ATOM 1795 C C . LYS A 1 205 ? -17.790 9.477 28.659 1.00 84.50 205 LYS A C 1
ATOM 1797 O O . LYS A 1 205 ? -17.011 10.440 28.720 1.00 84.50 205 LYS A O 1
ATOM 1802 N N . PHE A 1 206 ? -18.516 9.195 27.593 1.00 77.00 206 PHE A N 1
ATOM 1803 C CA . PHE A 1 206 ? -18.637 10.076 26.453 1.00 77.00 206 PHE A CA 1
ATOM 1804 C C . PHE A 1 206 ? -19.171 11.450 26.913 1.00 77.00 206 PHE A C 1
ATOM 1806 O O . PHE A 1 206 ? -20.024 11.548 27.793 1.00 77.00 206 PHE A O 1
ATOM 1813 N N . GLY A 1 207 ? -18.586 12.536 26.395 1.00 74.69 207 GLY A N 1
ATOM 1814 C CA . GLY A 1 207 ? -18.856 13.908 26.853 1.00 74.69 207 GLY A CA 1
ATOM 1815 C C . GLY A 1 207 ? -17.969 14.409 28.004 1.00 74.69 207 GLY A C 1
ATOM 1816 O O . GLY A 1 207 ? -18.044 15.586 28.362 1.00 74.69 207 GLY A O 1
ATOM 1817 N N . THR A 1 208 ? -17.079 13.576 28.559 1.00 81.06 208 THR A N 1
ATOM 1818 C CA . THR A 1 208 ? -16.088 14.033 29.549 1.00 81.06 208 THR A CA 1
ATOM 1819 C C . THR A 1 208 ? -15.131 15.064 28.923 1.00 81.06 208 THR A C 1
ATOM 1821 O O . THR A 1 208 ? -14.487 14.759 27.917 1.00 81.06 208 THR A O 1
ATOM 1824 N N . PRO A 1 209 ? -14.965 16.272 29.504 1.00 79.31 209 PRO A N 1
ATOM 1825 C CA . PRO A 1 209 ? -14.068 17.283 28.948 1.00 79.31 209 PRO A CA 1
ATOM 1826 C C . PRO A 1 209 ? -12.605 16.823 28.921 1.00 79.31 209 PRO A C 1
ATOM 1828 O O . PRO A 1 209 ? -12.037 16.473 29.960 1.00 79.31 209 PRO A O 1
ATOM 1831 N N . ILE A 1 210 ? -11.953 16.922 27.757 1.00 76.69 210 ILE A N 1
ATOM 1832 C CA . ILE A 1 210 ? -10.550 16.508 27.573 1.00 76.69 210 ILE A CA 1
ATOM 1833 C C . ILE A 1 210 ? -9.587 17.233 28.519 1.00 76.69 210 ILE A C 1
ATOM 1835 O O . ILE A 1 210 ? -8.618 16.648 28.989 1.00 76.69 210 ILE A O 1
ATOM 1839 N N . LEU A 1 211 ? -9.873 18.493 28.867 1.00 78.00 211 LEU A N 1
ATOM 1840 C CA . LEU A 1 211 ? -9.078 19.266 29.826 1.00 78.00 211 LEU A CA 1
ATOM 1841 C C . LEU A 1 211 ? -9.047 18.606 31.212 1.00 78.00 211 LEU A C 1
ATOM 1843 O O . LEU A 1 211 ? -8.001 18.598 31.865 1.00 78.00 211 LEU A O 1
ATOM 1847 N N . LYS A 1 212 ? -10.171 18.016 31.641 1.00 81.50 212 LYS A N 1
ATOM 1848 C CA . LYS A 1 212 ? -10.284 17.301 32.918 1.00 81.50 212 LYS A CA 1
ATOM 1849 C C . LYS A 1 212 ? -9.451 16.018 32.888 1.00 81.50 212 LYS A C 1
ATOM 1851 O O . LYS A 1 212 ? -8.652 15.804 33.797 1.00 81.50 212 LYS A O 1
ATOM 1856 N N . LEU A 1 213 ? -9.574 15.239 31.809 1.00 79.88 213 LEU A N 1
ATOM 1857 C CA . LEU A 1 213 ? -8.779 14.026 31.588 1.00 79.88 213 LEU A CA 1
ATOM 1858 C C . LEU A 1 213 ? -7.281 14.343 31.528 1.00 79.88 213 LEU A C 1
ATOM 1860 O O . LEU A 1 213 ? -6.490 13.715 32.216 1.00 79.88 213 LEU A O 1
ATOM 1864 N N . ASN A 1 214 ? -6.881 15.373 30.784 1.00 82.62 214 ASN A N 1
ATOM 1865 C CA . ASN A 1 214 ? -5.485 15.790 30.647 1.00 82.62 214 ASN A CA 1
ATOM 1866 C C . ASN A 1 214 ? -4.855 16.146 32.005 1.00 82.62 214 ASN A C 1
ATOM 1868 O O . ASN A 1 214 ? -3.744 15.710 32.307 1.00 82.62 214 ASN A O 1
ATOM 1872 N N . LYS A 1 215 ? -5.574 16.890 32.858 1.00 83.31 215 LYS A N 1
ATOM 1873 C CA . LYS A 1 215 ? -5.085 17.232 34.201 1.00 83.31 215 LYS A CA 1
ATOM 1874 C C . LYS A 1 215 ? -4.847 15.981 35.053 1.00 83.31 215 LYS A C 1
ATOM 1876 O O . LYS A 1 215 ? -3.781 15.865 35.646 1.00 83.31 215 LYS A O 1
ATOM 1881 N N . GLN A 1 216 ? -5.794 15.043 35.060 1.00 81.44 216 GLN A N 1
ATOM 1882 C CA . GLN A 1 216 ? -5.670 13.779 35.798 1.00 81.44 216 GLN A CA 1
ATOM 1883 C C . GLN A 1 216 ? -4.534 12.908 35.249 1.00 81.44 216 GLN A C 1
ATOM 1885 O O . GLN A 1 216 ? -3.723 12.372 36.004 1.00 81.44 216 GLN A O 1
ATOM 1890 N N . LEU A 1 217 ? -4.420 12.819 33.923 1.00 84.38 217 LEU A N 1
ATOM 1891 C CA . LEU A 1 217 ? -3.395 12.012 33.275 1.00 84.38 217 LEU A CA 1
ATOM 1892 C C . LEU A 1 217 ? -1.991 12.548 33.533 1.00 84.38 217 LEU A C 1
ATOM 1894 O O . LEU A 1 217 ? -1.098 11.751 33.772 1.00 84.38 217 LEU A O 1
ATOM 1898 N N . LYS A 1 218 ? -1.769 13.867 33.567 1.00 85.69 218 LYS A N 1
ATOM 1899 C CA . LYS A 1 218 ? -0.438 14.445 33.845 1.00 85.69 218 LYS A CA 1
ATOM 1900 C C . LYS A 1 218 ? 0.185 13.979 35.158 1.00 85.69 218 LYS A C 1
ATOM 1902 O O . LYS A 1 218 ? 1.406 13.837 35.226 1.00 85.69 218 LYS A O 1
ATOM 1907 N N . GLU A 1 219 ? -0.629 13.776 36.184 1.00 81.88 219 GLU A N 1
ATOM 1908 C CA . GLU A 1 219 ? -0.159 13.306 37.487 1.00 81.88 219 GLU A CA 1
ATOM 1909 C C . GLU A 1 219 ? 0.072 11.793 37.464 1.00 81.88 219 GLU A C 1
ATOM 1911 O O . GLU A 1 219 ? 1.116 11.309 37.899 1.00 81.88 219 GLU A O 1
ATOM 1916 N N . ILE A 1 220 ? -0.857 11.051 36.867 1.00 84.00 220 ILE A N 1
ATOM 1917 C CA . ILE A 1 220 ? -0.879 9.587 36.927 1.00 84.00 220 ILE A CA 1
ATOM 1918 C C . ILE A 1 220 ? 0.083 8.948 35.918 1.00 84.00 220 ILE A C 1
ATOM 1920 O O . ILE A 1 220 ? 0.582 7.844 36.135 1.00 84.00 220 ILE A O 1
ATOM 1924 N N . TYR A 1 221 ? 0.420 9.643 34.833 1.00 87.06 221 TYR A N 1
ATOM 1925 C CA . TYR A 1 221 ? 1.372 9.152 33.837 1.00 87.06 221 TYR A CA 1
ATOM 1926 C C . TYR A 1 221 ? 2.815 9.099 34.342 1.00 87.06 221 TYR A C 1
ATOM 1928 O O . TYR A 1 221 ? 3.634 8.399 33.762 1.00 87.06 221 TYR A O 1
ATOM 1936 N N . LYS A 1 222 ? 3.139 9.839 35.410 1.00 82.81 222 LYS A N 1
ATOM 1937 C CA . LYS A 1 222 ? 4.477 9.833 36.024 1.00 82.81 222 LYS A CA 1
ATOM 1938 C C . LYS A 1 222 ? 4.715 8.621 36.927 1.00 82.81 222 LYS A C 1
ATOM 1940 O O . LYS A 1 222 ? 5.842 8.389 37.350 1.00 82.81 222 LYS A O 1
ATOM 1945 N N . SER A 1 223 ? 3.658 7.889 37.264 1.00 81.44 223 SER A N 1
ATOM 1946 C CA . SER A 1 223 ? 3.732 6.701 38.107 1.00 81.44 223 SER A CA 1
ATOM 1947 C C . SER A 1 223 ? 4.221 5.494 37.309 1.00 81.44 223 SER A C 1
ATOM 1949 O O . SER A 1 223 ? 3.822 5.299 36.164 1.00 81.44 223 SER A O 1
ATOM 1951 N N . THR A 1 224 ? 5.034 4.654 37.945 1.00 78.94 224 THR A N 1
ATOM 1952 C CA . THR A 1 224 ? 5.501 3.366 37.408 1.00 78.94 224 THR A CA 1
ATOM 1953 C C . THR A 1 224 ? 4.604 2.193 37.810 1.00 78.94 224 THR A C 1
ATOM 1955 O O . THR A 1 224 ? 4.829 1.066 37.386 1.00 78.94 224 THR A O 1
ATOM 1958 N N . LYS A 1 225 ? 3.581 2.426 38.643 1.00 85.56 225 LYS A N 1
ATOM 1959 C CA . LYS A 1 225 ? 2.665 1.372 39.104 1.00 85.56 225 LYS A CA 1
ATOM 1960 C C . LYS A 1 225 ? 1.541 1.132 38.098 1.00 85.56 225 LYS A C 1
ATOM 1962 O O . LYS A 1 225 ? 1.010 2.095 37.534 1.00 85.56 225 LYS A O 1
ATOM 1967 N N . LYS A 1 226 ? 1.113 -0.131 37.968 1.00 86.56 226 LYS A N 1
ATOM 1968 C CA . LYS A 1 226 ? -0.141 -0.488 37.289 1.00 86.56 226 LYS A CA 1
ATOM 1969 C C . LYS A 1 226 ? -1.314 0.220 37.969 1.00 86.56 226 LYS A C 1
ATOM 1971 O O . LYS A 1 226 ? -1.449 0.145 39.190 1.00 86.56 226 LYS A O 1
ATOM 1976 N N . GLN A 1 227 ? -2.116 0.959 37.208 1.00 88.12 227 GLN A N 1
ATOM 1977 C CA . GLN A 1 227 ? -3.210 1.774 37.744 1.00 88.12 227 GLN A CA 1
ATOM 1978 C C . GLN A 1 227 ? -4.439 1.724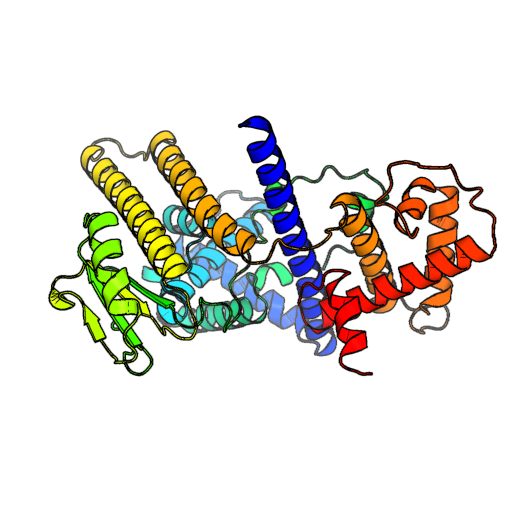 36.840 1.00 88.12 227 GLN A C 1
ATOM 1980 O O . GLN A 1 227 ? -4.318 1.633 35.625 1.00 88.12 227 GLN A O 1
ATOM 1985 N N . SER A 1 228 ? -5.620 1.852 37.436 1.00 86.25 228 SER A N 1
ATOM 1986 C CA . SER A 1 228 ? -6.869 2.102 36.719 1.00 86.25 228 SER A CA 1
ATOM 1987 C C . SER A 1 228 ? -7.498 3.393 37.245 1.00 86.25 228 SER A C 1
ATOM 1989 O O . SER A 1 228 ? -7.439 3.671 38.446 1.00 86.25 228 SER A O 1
ATOM 1991 N N . ILE A 1 229 ? -8.029 4.219 36.347 1.00 85.94 229 ILE A N 1
ATOM 1992 C CA . ILE A 1 229 ? -8.676 5.494 36.656 1.00 85.94 229 ILE A CA 1
ATOM 1993 C C . ILE A 1 229 ? -10.094 5.460 36.114 1.00 85.94 229 ILE A C 1
ATOM 1995 O O . ILE A 1 229 ? -10.290 5.185 34.936 1.00 85.94 229 ILE A O 1
ATOM 1999 N N . GLY A 1 230 ? -11.054 5.875 36.934 1.00 83.75 230 GLY A N 1
ATOM 2000 C CA . GLY A 1 230 ? -12.459 5.914 36.549 1.00 83.75 230 GLY A CA 1
ATOM 2001 C C . GLY A 1 230 ? -13.163 4.598 36.842 1.00 83.75 230 GLY A C 1
ATOM 2002 O O . GLY A 1 230 ? -12.609 3.716 37.490 1.00 83.75 230 GLY A O 1
ATOM 2003 N N . ASP A 1 231 ? -14.410 4.514 36.403 1.00 83.31 231 ASP A N 1
ATOM 2004 C CA . ASP A 1 231 ? -15.284 3.375 36.657 1.00 83.31 231 ASP A CA 1
ATOM 2005 C C . ASP A 1 231 ? -15.521 2.624 35.344 1.00 83.31 231 ASP A C 1
ATOM 2007 O O . ASP A 1 231 ? -16.169 3.149 34.436 1.00 83.31 231 ASP A O 1
ATOM 2011 N N . GLU A 1 232 ? -14.963 1.418 35.242 1.00 83.00 232 GLU A N 1
ATOM 2012 C CA . GLU A 1 232 ? -15.094 0.537 34.080 1.00 83.00 232 GLU A CA 1
ATOM 2013 C C . GLU A 1 232 ? -16.559 0.161 33.810 1.00 83.00 232 GLU A C 1
ATOM 2015 O O . GLU A 1 232 ? -17.004 0.158 32.658 1.00 83.00 232 GLU A O 1
ATOM 2020 N N . GLU A 1 233 ? -17.346 -0.077 34.863 1.00 80.00 233 GLU A N 1
ATOM 2021 C CA . GLU A 1 233 ? -18.755 -0.460 34.748 1.00 80.00 233 GLU A CA 1
ATOM 2022 C C . GLU A 1 233 ? -19.656 0.700 34.331 1.00 80.00 233 GLU A C 1
ATOM 2024 O O . GLU A 1 233 ? -20.777 0.479 33.868 1.00 80.00 233 GLU A O 1
ATOM 2029 N N . CYS A 1 234 ? -19.174 1.933 34.436 1.00 80.06 234 CYS A N 1
ATOM 2030 C CA . CYS A 1 234 ? -19.894 3.121 33.997 1.00 80.06 234 CYS A CA 1
ATOM 2031 C C . CYS A 1 234 ? -19.265 3.792 32.772 1.00 80.06 234 CYS A C 1
ATOM 2033 O O . CYS A 1 234 ? -19.759 4.840 32.354 1.00 80.06 234 CYS A O 1
ATOM 2035 N N . ALA A 1 235 ? -18.187 3.248 32.210 1.00 81.44 235 ALA A N 1
ATOM 2036 C CA . ALA A 1 235 ? -17.481 3.871 31.100 1.00 81.44 235 ALA A CA 1
ATOM 2037 C C . ALA A 1 235 ? -18.087 3.521 29.740 1.00 81.44 235 ALA A C 1
ATOM 2039 O O . ALA A 1 235 ? -18.417 2.368 29.454 1.00 81.44 235 ALA A O 1
ATOM 2040 N N . ASP A 1 236 ? -18.149 4.535 28.878 1.00 76.25 236 ASP A N 1
ATOM 2041 C CA . ASP A 1 236 ? -18.408 4.356 27.448 1.00 76.25 236 ASP A CA 1
ATOM 2042 C C . ASP A 1 236 ? -17.108 4.008 26.714 1.00 76.25 236 ASP A C 1
ATOM 2044 O O . ASP A 1 236 ? -17.118 3.291 25.711 1.00 76.25 236 ASP A O 1
ATOM 2048 N N . ILE A 1 237 ? -15.986 4.532 27.223 1.00 77.44 237 ILE A N 1
ATOM 2049 C CA . ILE A 1 237 ? -14.659 4.438 26.624 1.00 77.44 237 ILE A CA 1
ATOM 2050 C C . ILE A 1 237 ? -13.651 4.060 27.709 1.00 77.44 237 ILE A C 1
ATOM 2052 O O . ILE A 1 237 ? -13.566 4.717 28.748 1.00 77.44 237 ILE A O 1
ATOM 2056 N N . SER A 1 238 ? -12.850 3.039 27.434 1.00 83.94 238 SER A N 1
ATOM 2057 C CA . SER A 1 238 ? -11.688 2.653 28.230 1.00 83.94 238 SER A CA 1
ATOM 2058 C C . SER A 1 238 ? -10.424 2.803 27.392 1.00 83.94 238 SER A C 1
ATOM 2060 O O . SER A 1 238 ? -10.452 2.552 26.196 1.00 83.94 238 SER A O 1
ATOM 2062 N N . VAL A 1 239 ? -9.318 3.239 27.980 1.00 81.88 239 VAL A N 1
ATOM 2063 C CA . VAL A 1 239 ? -8.030 3.419 27.298 1.00 81.88 239 VAL A CA 1
ATOM 2064 C C . VAL A 1 239 ? -6.960 2.745 28.129 1.00 81.88 239 VAL A C 1
ATOM 2066 O O . VAL A 1 239 ? -6.724 3.138 29.266 1.00 81.88 239 VAL A O 1
ATOM 2069 N N . TYR A 1 240 ? -6.316 1.746 27.555 1.00 84.44 240 TYR A N 1
ATOM 2070 C CA . TYR A 1 240 ? -5.259 0.954 28.148 1.00 84.44 240 TYR A CA 1
ATOM 2071 C C . TYR A 1 240 ? -3.912 1.373 27.561 1.00 84.44 240 TYR A C 1
ATOM 2073 O O . TYR A 1 240 ? -3.770 1.571 26.356 1.00 84.44 240 TYR A O 1
ATOM 2081 N N . VAL A 1 241 ? -2.917 1.558 28.420 1.00 83.62 241 VAL A N 1
ATOM 2082 C CA . VAL A 1 241 ? -1.638 2.177 28.079 1.00 83.62 241 VAL A CA 1
ATOM 2083 C C . VAL A 1 241 ? -0.491 1.377 28.693 1.00 83.62 241 VAL A C 1
ATOM 2085 O O . VAL A 1 241 ? -0.541 1.047 29.874 1.00 83.62 241 VAL A O 1
ATOM 2088 N N . VAL A 1 242 ? 0.561 1.121 27.916 1.00 85.31 242 VAL A N 1
ATOM 2089 C CA . VAL A 1 242 ? 1.893 0.716 28.386 1.00 85.31 242 VAL A CA 1
ATOM 2090 C C . VAL A 1 242 ? 2.783 1.951 28.303 1.00 85.31 242 VAL A C 1
ATOM 2092 O O . VAL A 1 242 ? 3.167 2.393 27.216 1.00 85.31 242 VAL A O 1
ATOM 2095 N N . ARG A 1 243 ? 3.055 2.571 29.452 1.00 83.69 243 ARG A N 1
ATOM 2096 C CA . ARG A 1 243 ? 3.664 3.907 29.558 1.00 83.69 243 ARG A CA 1
ATOM 2097 C C . ARG A 1 243 ? 5.063 3.963 28.949 1.00 83.69 243 ARG A C 1
ATOM 2099 O O . ARG A 1 243 ? 5.467 5.023 28.481 1.00 83.69 243 ARG A O 1
ATOM 2106 N N . GLU A 1 244 ? 5.778 2.841 28.928 1.00 81.31 244 GLU A N 1
ATOM 2107 C CA . GLU A 1 244 ? 7.114 2.734 28.327 1.00 81.31 244 GLU A CA 1
ATOM 2108 C C . GLU A 1 244 ? 7.098 2.826 26.795 1.00 81.31 244 GLU A C 1
ATOM 2110 O O . GLU A 1 244 ? 8.088 3.224 26.185 1.00 81.31 244 GLU A O 1
ATOM 2115 N N . GLN A 1 245 ? 5.972 2.493 26.158 1.00 74.38 245 GLN A N 1
ATOM 2116 C CA . GLN A 1 245 ? 5.874 2.387 24.699 1.00 74.38 245 GLN A CA 1
ATOM 2117 C C . GLN A 1 245 ? 5.173 3.596 24.057 1.00 74.38 245 GLN A C 1
ATOM 2119 O O . GLN A 1 245 ? 5.321 3.842 22.857 1.00 74.38 245 GLN A O 1
ATOM 2124 N N . VAL A 1 246 ? 4.448 4.405 24.839 1.00 73.69 246 VAL A N 1
ATOM 2125 C CA . VAL A 1 246 ? 3.715 5.574 24.334 1.00 73.69 246 VAL A CA 1
ATOM 2126 C C . VAL A 1 246 ? 3.834 6.776 25.273 1.00 73.69 246 VAL A C 1
ATOM 2128 O O . VAL A 1 246 ? 3.859 6.648 26.491 1.00 73.69 246 VAL A O 1
ATOM 2131 N N . SER A 1 247 ? 3.915 7.988 24.714 1.00 79.12 247 SER A N 1
ATOM 2132 C CA . SER A 1 247 ? 4.028 9.222 25.500 1.00 79.12 247 SER A CA 1
ATOM 2133 C C . SER A 1 247 ? 2.661 9.780 25.907 1.00 79.12 247 SER A C 1
ATOM 2135 O O . SER A 1 247 ? 1.697 9.702 25.147 1.00 79.12 247 SER A O 1
ATOM 2137 N N . LEU A 1 248 ? 2.588 10.454 27.061 1.00 80.88 248 LEU A N 1
ATOM 2138 C CA . LEU A 1 248 ? 1.364 11.109 27.551 1.00 80.88 248 LEU A CA 1
ATOM 2139 C C . LEU A 1 248 ? 0.717 12.034 26.507 1.00 80.88 248 LEU A C 1
ATOM 2141 O O . LEU A 1 248 ? -0.499 12.040 26.334 1.00 80.88 248 LEU A O 1
ATOM 2145 N N . SER A 1 249 ? 1.537 12.821 25.802 1.00 72.62 249 SER A N 1
ATOM 2146 C CA . SER A 1 249 ? 1.064 13.726 24.746 1.00 72.62 249 SER A CA 1
ATOM 2147 C C . SER A 1 249 ? 0.340 12.961 23.637 1.00 72.62 249 SER A C 1
ATOM 2149 O O . SER A 1 249 ? -0.719 13.394 23.182 1.00 72.62 249 SER A O 1
ATOM 2151 N N . ARG A 1 250 ? 0.866 11.793 23.242 1.00 66.00 250 ARG A N 1
ATOM 2152 C CA . ARG A 1 250 ? 0.203 10.906 22.281 1.00 66.00 250 ARG A CA 1
ATOM 2153 C C . ARG A 1 250 ? -1.095 10.352 22.860 1.00 66.00 250 ARG A C 1
ATOM 2155 O O . ARG A 1 250 ? -2.118 10.484 22.205 1.00 66.00 250 ARG A O 1
ATOM 2162 N N . VAL A 1 251 ? -1.097 9.841 24.090 1.00 75.25 251 VAL A N 1
ATOM 2163 C CA . VAL A 1 251 ? -2.318 9.313 24.732 1.00 75.25 251 VAL A CA 1
ATOM 2164 C C . VAL A 1 251 ? -3.446 10.350 24.754 1.00 75.25 251 VAL A C 1
ATOM 2166 O O . VAL A 1 251 ? -4.551 10.059 24.307 1.00 75.25 251 VAL A O 1
ATOM 2169 N N . ILE A 1 252 ? -3.170 11.587 25.182 1.00 77.94 252 ILE A N 1
ATOM 2170 C CA . ILE A 1 252 ? -4.174 12.667 25.212 1.00 77.94 252 ILE A CA 1
ATOM 2171 C C . ILE A 1 252 ? -4.710 12.972 23.812 1.00 77.94 252 ILE A C 1
ATOM 2173 O O . ILE A 1 252 ? -5.917 13.123 23.635 1.00 77.94 252 ILE A O 1
ATOM 2177 N N . LYS A 1 253 ? -3.821 13.062 22.818 1.00 65.69 253 LYS A N 1
ATOM 2178 C CA . LYS A 1 253 ? -4.204 13.303 21.423 1.00 65.69 253 LYS A CA 1
ATOM 2179 C C . LYS A 1 253 ? -5.117 12.199 20.881 1.00 65.69 253 LYS A C 1
ATOM 2181 O O . LYS A 1 253 ? -6.089 12.500 20.196 1.00 65.69 253 LYS A O 1
ATOM 2186 N N . TYR A 1 254 ? -4.839 10.943 21.226 1.00 67.12 254 TYR A N 1
ATOM 2187 C CA . TYR A 1 254 ? -5.665 9.799 20.834 1.00 67.12 254 TYR A CA 1
ATOM 2188 C C . TYR A 1 254 ? -7.040 9.813 21.494 1.00 67.12 254 TYR A C 1
ATOM 2190 O O . TYR A 1 254 ? -8.047 9.612 20.818 1.00 67.12 254 TYR A O 1
ATOM 2198 N N . ILE A 1 255 ? -7.094 10.102 22.793 1.00 73.62 255 ILE A N 1
ATOM 2199 C CA . ILE A 1 255 ? -8.354 10.255 23.528 1.00 73.62 255 ILE A CA 1
ATOM 2200 C C . ILE A 1 255 ? -9.213 11.356 22.901 1.00 73.62 255 ILE A C 1
ATOM 2202 O O . ILE A 1 255 ? -10.402 11.152 22.666 1.00 73.62 255 ILE A O 1
ATOM 2206 N N . ASP A 1 256 ? -8.611 12.505 22.595 1.00 70.94 256 ASP A N 1
ATOM 2207 C CA . ASP A 1 256 ? -9.297 13.629 21.957 1.00 70.94 256 ASP A CA 1
ATOM 2208 C C . ASP A 1 256 ? -9.857 13.252 20.575 1.00 70.94 256 ASP A C 1
ATOM 2210 O O . ASP A 1 256 ? -11.015 13.540 20.274 1.00 70.94 256 ASP A O 1
ATOM 2214 N N . ALA A 1 257 ? -9.073 12.544 19.756 1.00 61.41 257 ALA A N 1
ATOM 2215 C CA . ALA A 1 257 ? -9.521 12.061 18.451 1.00 61.41 257 ALA A CA 1
ATOM 2216 C C . ALA A 1 257 ? -10.705 11.081 18.562 1.00 61.41 257 ALA A C 1
ATOM 2218 O O . ALA A 1 257 ? -11.681 11.216 17.825 1.00 61.41 257 ALA A O 1
ATOM 2219 N N . GLN A 1 258 ? -10.664 10.141 19.510 1.00 64.19 258 GLN A N 1
ATOM 2220 C CA . GLN A 1 258 ? -11.759 9.187 19.729 1.00 64.19 258 GLN A CA 1
ATOM 2221 C C . GLN A 1 258 ? -13.025 9.858 20.269 1.00 64.19 258 GLN A C 1
ATOM 2223 O O . GLN A 1 258 ? -14.128 9.539 19.831 1.00 64.19 258 GLN A O 1
ATOM 2228 N N . LEU A 1 259 ? -12.889 10.827 21.178 1.00 70.19 259 LEU A N 1
ATOM 2229 C CA . LEU A 1 259 ? -14.019 11.619 21.666 1.00 70.19 259 LEU A CA 1
ATOM 2230 C C . LEU A 1 259 ? -14.682 12.415 20.539 1.00 70.19 259 LEU A C 1
ATOM 2232 O O . LEU A 1 259 ? -15.909 12.449 20.450 1.00 70.19 259 LEU A O 1
ATOM 2236 N N . LYS A 1 260 ? -13.887 13.030 19.660 1.00 64.94 260 LYS A N 1
ATOM 2237 C CA . LYS A 1 260 ? -14.402 13.720 18.471 1.00 64.94 260 LYS A CA 1
ATOM 2238 C C . LYS A 1 260 ? -15.156 12.759 17.557 1.00 64.94 260 LYS A C 1
ATOM 2240 O O . LYS A 1 260 ? -16.275 13.071 17.161 1.00 64.94 260 LYS A O 1
ATOM 2245 N N . TRP A 1 261 ? -14.590 11.583 17.295 1.00 56.59 261 TRP A N 1
ATOM 2246 C CA . TRP A 1 261 ? -15.222 10.559 16.463 1.00 56.59 261 TRP A CA 1
ATOM 2247 C C . TRP A 1 261 ? -16.559 10.070 17.040 1.00 56.59 261 TRP A C 1
ATOM 2249 O O . TRP A 1 261 ? -17.569 10.033 16.340 1.00 56.59 261 TRP A O 1
ATOM 2259 N N . LEU A 1 262 ? -16.614 9.769 18.338 1.00 62.81 262 LEU A N 1
ATOM 2260 C CA . LEU A 1 262 ? -17.856 9.337 18.985 1.00 62.81 262 LEU A CA 1
ATOM 2261 C C . LEU A 1 262 ? -18.933 10.422 18.977 1.00 62.81 262 LEU A C 1
ATOM 2263 O O . LEU A 1 262 ? -20.106 10.108 18.785 1.00 62.81 262 LEU A O 1
ATOM 2267 N N . LYS A 1 263 ? -18.538 11.692 19.118 1.00 67.44 263 LYS A N 1
ATOM 2268 C CA . LYS A 1 263 ? -19.462 12.825 19.030 1.00 67.44 263 LYS A CA 1
ATOM 2269 C C . LYS A 1 263 ? -20.097 12.934 17.657 1.00 67.44 263 LYS A C 1
ATOM 2271 O O . LYS A 1 263 ? -21.316 13.012 17.564 1.00 67.44 263 LYS A O 1
ATOM 2276 N N . ILE A 1 264 ? -19.278 12.856 16.614 1.00 56.16 264 ILE A N 1
ATOM 2277 C CA . ILE A 1 264 ? -19.741 12.845 15.225 1.00 56.16 264 ILE A CA 1
ATOM 2278 C C . ILE A 1 264 ? -20.765 11.722 15.017 1.00 56.16 264 ILE A C 1
ATOM 2280 O O . ILE A 1 264 ? -21.840 11.945 14.462 1.00 56.16 264 ILE A O 1
ATOM 2284 N N . ARG A 1 265 ? -20.471 10.524 15.527 1.00 55.19 265 ARG A N 1
ATOM 2285 C CA . ARG A 1 265 ? -21.342 9.356 15.376 1.00 55.19 265 ARG A CA 1
ATOM 2286 C C . ARG A 1 265 ? -22.658 9.474 16.151 1.00 55.19 265 ARG A C 1
ATOM 2288 O O . ARG A 1 265 ? -23.695 9.031 15.659 1.00 55.19 265 ARG A O 1
ATOM 2295 N N . GLU A 1 266 ? -22.645 10.057 17.348 1.00 64.38 266 GLU A N 1
ATOM 2296 C CA . GLU A 1 266 ? -23.876 10.354 18.087 1.00 64.38 266 GLU A CA 1
ATOM 2297 C C . GLU A 1 266 ? -24.727 11.414 17.396 1.00 64.38 266 GLU A C 1
ATOM 2299 O O . GLU A 1 266 ? -25.944 11.250 17.315 1.00 64.38 266 GLU A O 1
ATOM 2304 N N . ASP A 1 267 ? -24.106 12.482 16.899 1.00 61.44 267 ASP A N 1
ATOM 2305 C CA . ASP A 1 267 ? -24.805 13.551 16.190 1.00 61.44 267 ASP A CA 1
ATOM 2306 C C . ASP A 1 267 ? -25.445 12.993 14.904 1.00 61.44 267 ASP A C 1
ATOM 2308 O O . ASP A 1 267 ? -26.621 13.242 14.631 1.00 61.44 267 ASP A O 1
ATOM 2312 N N . ALA A 1 268 ? -24.741 12.110 14.189 1.00 49.66 268 ALA A N 1
ATOM 2313 C CA . ALA A 1 268 ? -25.279 11.347 13.063 1.00 49.66 268 ALA A CA 1
ATOM 2314 C C . ALA A 1 268 ? -26.474 10.456 13.456 1.00 49.66 268 ALA A C 1
ATOM 2316 O O . ALA A 1 268 ? -27.504 10.443 12.778 1.00 49.66 268 ALA A O 1
ATOM 2317 N N . ALA A 1 269 ? -26.371 9.724 14.569 1.00 52.62 269 ALA A N 1
ATOM 2318 C CA . ALA A 1 269 ? -27.445 8.860 15.056 1.00 52.62 269 ALA A CA 1
ATOM 2319 C C . ALA A 1 269 ? -28.685 9.657 15.503 1.00 52.62 269 ALA A C 1
ATOM 2321 O O . ALA A 1 269 ? -29.808 9.244 15.212 1.00 52.62 269 ALA A O 1
ATOM 2322 N N . LYS A 1 270 ? -28.492 10.810 16.157 1.00 55.78 270 LYS A N 1
ATOM 2323 C CA . LYS A 1 270 ? -29.569 11.723 16.580 1.00 55.78 270 LYS A CA 1
ATOM 2324 C C . LYS A 1 270 ? -30.293 12.331 15.380 1.00 55.78 270 LYS A C 1
ATOM 2326 O O . LYS A 1 270 ? -31.525 12.371 15.363 1.00 55.78 270 LYS A O 1
ATOM 2331 N N . ASN A 1 271 ? -29.550 12.707 14.341 1.00 50.00 271 ASN A N 1
ATOM 2332 C CA . ASN A 1 271 ? -30.122 13.186 13.082 1.00 50.00 271 ASN A CA 1
ATOM 2333 C C . ASN A 1 271 ? -30.939 12.091 12.372 1.00 50.00 271 ASN A C 1
ATOM 2335 O O . ASN A 1 271 ? -32.012 12.370 11.840 1.00 50.00 271 ASN A O 1
ATOM 2339 N N . LYS A 1 272 ? -30.519 10.821 12.464 1.00 43.19 272 LYS A N 1
ATOM 2340 C CA . LYS A 1 272 ? -31.274 9.664 11.949 1.00 43.19 272 LYS A CA 1
ATOM 2341 C C . LYS A 1 272 ? -32.603 9.434 12.682 1.00 43.19 272 LYS A C 1
ATOM 2343 O O . LYS A 1 272 ? -33.580 9.020 12.065 1.00 43.19 272 LYS A O 1
ATOM 2348 N N . THR A 1 273 ? -32.669 9.702 13.988 1.00 46.06 273 THR A N 1
ATOM 2349 C CA . THR A 1 273 ? -33.920 9.607 14.766 1.00 46.06 273 THR A CA 1
ATOM 2350 C C . THR A 1 273 ? -34.888 10.761 14.513 1.00 46.06 273 THR A C 1
ATOM 2352 O O . THR A 1 273 ? -36.094 10.530 14.554 1.00 46.06 273 THR A O 1
ATOM 2355 N N . ASN A 1 274 ? -34.389 11.959 14.192 1.00 44.66 274 ASN A N 1
ATOM 2356 C CA . ASN A 1 274 ? -35.233 13.114 13.866 1.00 44.66 274 ASN A CA 1
ATOM 2357 C C . ASN A 1 274 ? -35.796 13.065 12.434 1.00 44.66 274 ASN A C 1
ATOM 2359 O O . ASN A 1 274 ? -36.866 13.611 12.190 1.00 44.66 274 ASN A O 1
ATOM 2363 N N . ASN A 1 275 ? -35.144 12.341 11.517 1.00 42.31 275 ASN A N 1
ATOM 2364 C CA . ASN A 1 275 ? -35.579 12.183 10.123 1.00 42.31 275 ASN A CA 1
ATOM 2365 C C . ASN A 1 275 ? -36.406 10.912 9.853 1.00 42.31 275 ASN A C 1
ATOM 2367 O O . ASN A 1 275 ? -36.557 10.505 8.705 1.00 42.31 275 ASN A O 1
ATOM 2371 N N . ARG A 1 276 ? -37.021 10.299 10.877 1.00 36.97 276 ARG A N 1
ATOM 2372 C CA . ARG A 1 276 ? -37.906 9.117 10.732 1.00 36.97 276 ARG A CA 1
ATOM 2373 C C . ARG A 1 276 ? -39.193 9.343 9.906 1.00 36.97 276 ARG A C 1
ATOM 2375 O O . ARG A 1 276 ? -40.067 8.484 9.912 1.00 36.97 276 ARG A O 1
ATOM 2382 N N . GLY A 1 277 ? -39.308 10.461 9.189 1.00 36.88 277 GLY A N 1
ATOM 2383 C CA . GLY A 1 277 ? -40.379 10.734 8.229 1.00 36.88 277 GLY A CA 1
ATOM 2384 C C . GLY A 1 277 ? -39.966 10.700 6.753 1.00 36.88 277 GLY A C 1
ATOM 2385 O O . GLY A 1 277 ? -40.845 10.820 5.908 1.00 36.88 277 GLY A O 1
ATOM 2386 N N . ILE A 1 278 ? -38.679 10.556 6.409 1.00 37.62 278 ILE A N 1
ATOM 2387 C CA . ILE A 1 278 ? -38.228 10.608 5.009 1.00 37.62 278 ILE A CA 1
ATOM 2388 C C . ILE A 1 278 ? -37.302 9.416 4.743 1.00 37.62 278 ILE A C 1
ATOM 2390 O O . ILE A 1 278 ? -36.235 9.292 5.336 1.00 37.62 278 ILE A O 1
ATOM 2394 N N . ASN A 1 279 ? -37.741 8.513 3.863 1.00 37.47 279 ASN A N 1
ATOM 2395 C CA . ASN A 1 279 ? -37.039 7.292 3.440 1.00 37.47 279 ASN A CA 1
ATOM 2396 C C . ASN A 1 279 ? -35.831 7.562 2.519 1.00 37.47 279 ASN A C 1
ATOM 2398 O O . ASN A 1 279 ? -35.533 6.779 1.621 1.00 37.47 279 ASN A O 1
ATOM 2402 N N . SER A 1 280 ? -35.102 8.643 2.753 1.00 42.47 280 SER A N 1
ATOM 2403 C CA . SER A 1 280 ? -33.805 8.892 2.144 1.00 42.47 280 SER A CA 1
ATOM 2404 C C . SER A 1 280 ? -32.921 9.539 3.194 1.00 42.47 280 SER A C 1
ATOM 2406 O O . SER A 1 280 ? -33.263 10.549 3.801 1.00 42.47 280 SER A O 1
ATOM 2408 N N . LEU A 1 281 ? -31.768 8.931 3.455 1.00 41.34 281 LEU A N 1
ATOM 2409 C CA . LEU A 1 281 ? -30.641 9.690 3.970 1.00 41.34 281 LEU A CA 1
ATOM 2410 C C . LEU A 1 281 ? -30.262 10.640 2.837 1.00 41.34 281 LEU A C 1
ATOM 2412 O O . LEU A 1 281 ? -29.570 10.240 1.908 1.00 41.34 281 LEU A O 1
ATOM 2416 N N . ASP A 1 282 ? -30.809 11.850 2.867 1.00 47.44 282 ASP A N 1
ATOM 2417 C CA . ASP A 1 282 ? -30.490 12.869 1.880 1.00 47.44 282 ASP A CA 1
ATOM 2418 C C . ASP A 1 282 ? -28.966 13.037 1.855 1.00 47.44 282 ASP A C 1
ATOM 2420 O O . ASP A 1 282 ? -28.326 13.134 2.908 1.00 47.44 282 ASP A O 1
ATOM 2424 N N . ASP A 1 283 ? -28.405 13.053 0.648 1.00 46.75 283 ASP A N 1
ATOM 2425 C CA . ASP A 1 283 ? -26.976 13.082 0.294 1.00 46.75 283 ASP A CA 1
ATOM 2426 C C . ASP A 1 283 ? -26.143 14.061 1.162 1.00 46.75 283 ASP A C 1
ATOM 2428 O O . ASP A 1 283 ? -24.972 13.860 1.480 1.00 46.75 283 ASP A O 1
ATOM 2432 N N . PHE A 1 284 ? -26.804 15.106 1.660 1.00 39.72 284 PHE A N 1
ATOM 2433 C CA . PHE A 1 284 ? -26.271 16.134 2.545 1.00 39.72 284 PHE A CA 1
ATOM 2434 C C . PHE A 1 284 ? -25.876 15.642 3.953 1.00 39.72 284 PHE A C 1
ATOM 2436 O O . PHE A 1 284 ? -24.865 16.077 4.508 1.00 39.72 284 PHE A O 1
ATOM 2443 N N . GLY A 1 285 ? -26.648 14.729 4.552 1.00 43.25 285 GLY A N 1
ATOM 2444 C CA . GLY A 1 285 ? -26.362 14.173 5.879 1.00 43.25 285 GLY A CA 1
ATOM 2445 C C . GLY A 1 285 ? -25.133 13.262 5.872 1.00 43.25 285 GLY A C 1
ATOM 2446 O O . GLY A 1 285 ? -24.315 13.326 6.791 1.00 43.25 285 GLY A O 1
ATOM 2447 N N . LEU A 1 286 ? -24.969 12.480 4.800 1.00 47.00 286 LEU A N 1
ATOM 2448 C CA . LEU A 1 286 ? -23.762 11.693 4.542 1.00 47.00 286 LEU A CA 1
ATOM 2449 C C . LEU A 1 286 ? -22.548 12.598 4.321 1.00 47.00 286 LEU A C 1
ATOM 2451 O O . LEU A 1 286 ? -21.521 12.385 4.960 1.00 47.00 286 LEU A O 1
ATOM 2455 N N . GLN A 1 287 ? -22.667 13.656 3.514 1.00 45.78 287 GLN A N 1
ATOM 2456 C CA . GLN A 1 287 ? -21.551 14.574 3.251 1.00 45.78 287 GLN A CA 1
ATOM 2457 C C . GLN A 1 287 ? -21.012 15.269 4.512 1.00 45.78 287 GLN A C 1
ATOM 2459 O O . GLN A 1 287 ? -19.802 15.468 4.633 1.00 45.78 287 GLN A O 1
ATOM 2464 N N . ILE A 1 288 ? -21.871 15.618 5.476 1.00 46.81 288 ILE A N 1
ATOM 2465 C CA . ILE A 1 288 ? -21.437 16.220 6.750 1.00 46.81 288 ILE A CA 1
ATOM 2466 C C . ILE A 1 288 ? -20.638 15.215 7.592 1.00 46.81 288 ILE A C 1
ATOM 2468 O O . ILE A 1 288 ? -19.601 15.575 8.156 1.00 46.81 288 ILE A O 1
ATOM 2472 N N . ILE A 1 289 ? -21.091 13.960 7.650 1.00 47.28 289 ILE A N 1
ATOM 2473 C CA . ILE A 1 289 ? -20.414 12.877 8.377 1.00 47.28 289 ILE A CA 1
ATOM 2474 C C . ILE A 1 289 ? -19.054 12.595 7.730 1.00 47.28 289 ILE A C 1
ATOM 2476 O O . ILE A 1 289 ? -18.035 12.706 8.412 1.00 47.28 289 ILE A O 1
ATOM 2480 N N . ILE A 1 290 ? -19.030 12.382 6.411 1.00 49.75 290 ILE A N 1
ATOM 2481 C CA . ILE A 1 290 ? -17.827 12.141 5.599 1.00 49.75 290 ILE A CA 1
ATOM 2482 C C . ILE A 1 290 ? -16.794 13.253 5.807 1.00 49.75 290 ILE A C 1
ATOM 2484 O O . ILE A 1 290 ? -15.640 12.991 6.147 1.00 49.75 290 ILE A O 1
ATOM 2488 N N . LYS A 1 291 ? -17.204 14.522 5.688 1.00 48.44 291 LYS A N 1
ATOM 2489 C CA . LYS A 1 291 ? -16.301 15.670 5.853 1.00 48.44 291 LYS A CA 1
ATOM 2490 C C . LYS A 1 291 ? -15.707 15.742 7.262 1.00 48.44 291 LYS A C 1
ATOM 2492 O O . LYS A 1 291 ? -14.523 16.024 7.427 1.00 48.44 291 LYS A O 1
ATOM 2497 N N . SER A 1 292 ? -16.509 15.455 8.283 1.00 45.78 292 SER A N 1
ATOM 2498 C CA . SER A 1 292 ? -16.054 15.486 9.675 1.00 45.78 292 SER A CA 1
ATOM 2499 C C . SER A 1 292 ? -15.129 14.314 10.042 1.00 45.78 292 SER A C 1
ATOM 2501 O O . SER A 1 292 ? -14.172 14.495 10.800 1.00 45.78 292 SER A O 1
ATOM 2503 N N . GLU A 1 293 ? -15.347 13.129 9.464 1.00 47.16 293 GLU A N 1
ATOM 2504 C CA . GLU A 1 293 ? -14.464 11.967 9.615 1.00 47.16 293 GLU A CA 1
ATOM 2505 C C . GLU A 1 293 ? -13.138 12.164 8.867 1.00 47.16 293 GLU A C 1
ATOM 2507 O O . GLU A 1 293 ? -12.075 11.834 9.403 1.00 47.16 293 GLU A O 1
ATOM 2512 N N . GLN A 1 294 ? -13.172 12.792 7.688 1.00 49.22 294 GLN A N 1
ATOM 2513 C CA . GLN A 1 294 ? -11.976 13.218 6.957 1.00 49.22 294 GLN A CA 1
ATOM 2514 C C . GLN A 1 294 ? -11.111 14.181 7.785 1.00 49.22 294 GLN A C 1
ATOM 2516 O O . GLN A 1 294 ? -9.887 14.044 7.794 1.00 49.22 294 GLN A O 1
ATOM 2521 N N . ASP A 1 295 ? -11.710 15.115 8.527 1.00 46.97 295 ASP A N 1
ATOM 2522 C CA . ASP A 1 295 ? -10.975 16.055 9.384 1.00 46.97 295 ASP A CA 1
ATOM 2523 C C . ASP A 1 295 ? -10.336 15.366 10.611 1.00 46.97 295 ASP A C 1
ATOM 2525 O O . ASP A 1 295 ? -9.202 15.680 11.001 1.00 46.97 295 ASP A O 1
ATOM 2529 N N . ALA A 1 296 ? -11.008 14.368 11.196 1.00 48.41 296 ALA A N 1
ATOM 2530 C CA . ALA A 1 296 ? -10.468 13.559 12.293 1.00 48.41 296 ALA A CA 1
ATOM 2531 C C . ALA A 1 296 ? -9.337 12.619 11.830 1.00 48.41 296 ALA A C 1
ATOM 2533 O O . ALA A 1 296 ? -8.302 12.524 12.498 1.00 48.41 296 ALA A O 1
ATOM 2534 N N . LYS A 1 297 ? -9.491 11.985 10.659 1.00 47.75 297 LYS A N 1
ATOM 2535 C CA . LYS A 1 297 ? -8.457 11.160 10.015 1.00 47.75 297 LYS A CA 1
ATOM 2536 C C . LYS A 1 297 ? -7.237 11.996 9.641 1.00 47.75 297 LYS A C 1
ATOM 2538 O O . LYS A 1 297 ? -6.133 11.644 10.041 1.00 47.75 297 LYS A O 1
ATOM 2543 N N . LYS A 1 298 ? -7.430 13.157 9.001 1.00 48.75 298 LYS A N 1
ATOM 2544 C CA . LYS A 1 298 ? -6.349 14.123 8.733 1.00 48.75 298 LYS A CA 1
ATOM 2545 C C . LYS A 1 298 ? -5.582 14.448 10.005 1.00 48.75 298 LYS A C 1
ATOM 2547 O O . LYS A 1 298 ? -4.360 14.443 9.998 1.00 48.75 298 LYS A O 1
ATOM 2552 N N . THR A 1 299 ? -6.278 14.674 11.113 1.00 42.72 299 THR A N 1
ATOM 2553 C CA . THR A 1 299 ? -5.640 14.963 12.401 1.00 42.72 299 THR A CA 1
ATOM 2554 C C . THR A 1 299 ? -4.806 13.781 12.919 1.00 42.72 299 THR A C 1
ATOM 2556 O O . THR A 1 299 ? -3.688 13.990 13.386 1.00 42.72 299 THR A O 1
ATOM 2559 N N . LEU A 1 300 ? -5.304 12.546 12.812 1.00 45.75 300 LEU A N 1
ATOM 2560 C CA . LEU A 1 300 ? -4.593 11.329 13.227 1.00 45.75 300 LEU A CA 1
ATOM 2561 C C . LEU A 1 300 ? -3.395 10.998 12.327 1.00 45.75 300 LEU A C 1
ATOM 2563 O O . LEU A 1 300 ? -2.327 10.648 12.832 1.00 45.75 300 LEU A O 1
ATOM 2567 N N . ASP A 1 301 ? -3.536 11.153 11.016 1.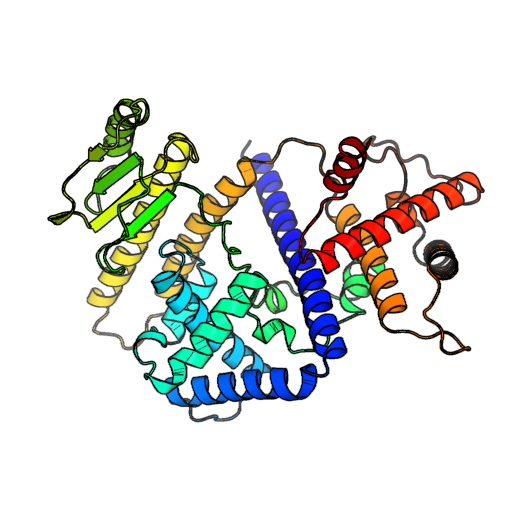00 44.66 301 ASP A N 1
ATOM 2568 C CA . ASP A 1 301 ? -2.452 10.914 10.067 1.00 44.66 301 ASP A CA 1
ATOM 2569 C C . ASP A 1 301 ? -1.375 12.001 10.200 1.00 44.66 301 ASP A C 1
ATOM 2571 O O . ASP A 1 301 ? -0.201 11.674 10.348 1.00 44.66 301 ASP A O 1
ATOM 2575 N N . LEU A 1 302 ? -1.743 13.277 10.371 1.00 40.94 302 LEU A N 1
ATOM 2576 C CA . LEU A 1 302 ? -0.800 14.355 10.724 1.00 40.94 302 LEU A CA 1
ATOM 2577 C C . LEU A 1 302 ? -0.037 14.081 12.036 1.00 40.94 302 LEU A C 1
ATOM 2579 O O . LEU A 1 302 ? 1.118 14.491 12.203 1.00 40.94 302 LEU A O 1
ATOM 2583 N N . MET A 1 303 ? -0.643 13.360 12.983 1.00 40.66 303 MET A N 1
ATOM 2584 C CA . MET A 1 303 ? 0.011 12.960 14.233 1.00 40.66 303 MET A CA 1
ATOM 2585 C C . MET A 1 303 ? 0.993 11.796 14.060 1.00 40.66 303 MET A C 1
ATOM 2587 O O . MET A 1 303 ? 2.018 11.785 14.745 1.00 40.66 303 MET A O 1
ATOM 2591 N N . LYS A 1 304 ? 0.729 10.858 13.142 1.00 43.81 304 LYS A N 1
ATOM 2592 C CA . LYS A 1 304 ? 1.707 9.835 12.731 1.00 43.81 304 LYS A CA 1
ATOM 2593 C C . LYS A 1 304 ? 2.891 10.497 12.019 1.00 43.81 304 LYS A C 1
ATOM 2595 O O . LYS A 1 304 ? 4.045 10.234 12.360 1.00 43.81 304 LYS A O 1
ATOM 2600 N N . ILE A 1 305 ? 2.596 11.435 11.121 1.00 40.38 305 ILE A N 1
ATOM 2601 C CA . ILE A 1 305 ? 3.570 12.078 10.237 1.00 40.38 305 ILE A CA 1
ATOM 2602 C C . ILE A 1 305 ? 4.498 13.057 10.981 1.00 40.38 305 ILE A C 1
ATOM 2604 O O . ILE A 1 305 ? 5.710 13.045 10.774 1.00 40.38 305 ILE A O 1
ATOM 2608 N N . SER A 1 306 ? 3.979 13.845 11.930 1.00 36.00 306 SER A N 1
ATOM 2609 C CA . SER A 1 306 ? 4.788 14.801 12.718 1.00 36.00 306 SER A CA 1
ATOM 2610 C C . SER A 1 306 ? 5.811 14.147 13.655 1.00 36.00 306 SER A C 1
ATOM 2612 O O . SER A 1 306 ? 6.639 14.842 14.240 1.00 36.00 306 SER A O 1
ATOM 2614 N N . SER A 1 307 ? 5.784 12.818 13.802 1.00 38.34 307 SER A N 1
ATOM 2615 C CA . SER A 1 307 ? 6.702 12.092 14.680 1.00 38.34 307 SER A CA 1
ATOM 2616 C C . SER A 1 307 ? 7.977 11.557 14.019 1.00 38.34 307 SER A C 1
ATOM 2618 O O . SER A 1 307 ? 8.825 11.027 14.733 1.00 38.34 307 SER A O 1
ATOM 2620 N N . GLY A 1 308 ? 8.147 11.742 12.704 1.00 40.91 308 GLY A N 1
ATOM 2621 C CA . GLY A 1 308 ? 9.354 11.330 11.969 1.00 40.91 308 GLY A CA 1
ATOM 2622 C C . GLY A 1 308 ? 9.905 12.367 10.983 1.00 40.91 308 GLY A C 1
ATOM 2623 O O . GLY A 1 308 ? 10.848 12.076 10.257 1.00 40.91 308 GLY A O 1
ATOM 2624 N N . PHE A 1 309 ? 9.338 13.576 10.939 1.00 40.22 309 PHE A N 1
ATOM 2625 C CA . PHE A 1 309 ? 9.605 14.563 9.886 1.00 40.22 309 PHE A CA 1
ATOM 2626 C C . PHE A 1 309 ? 10.810 15.474 10.169 1.00 40.22 309 PHE A C 1
ATOM 2628 O O . PHE A 1 309 ? 10.723 16.692 10.057 1.00 40.22 309 PHE A O 1
ATOM 2635 N N . ASN A 1 310 ? 11.942 14.890 10.550 1.00 38.41 310 ASN A N 1
ATOM 2636 C CA . ASN A 1 310 ? 13.214 15.603 10.635 1.00 38.41 310 ASN A CA 1
ATOM 2637 C C . ASN A 1 310 ? 14.266 14.805 9.863 1.00 38.41 310 ASN A C 1
ATOM 2639 O O . ASN A 1 310 ? 14.947 13.982 10.458 1.00 38.41 310 ASN A O 1
ATOM 2643 N N . ASP A 1 311 ? 14.332 14.999 8.539 1.00 41.28 311 ASP A N 1
ATOM 2644 C CA . ASP A 1 311 ? 15.584 15.150 7.778 1.00 41.28 311 ASP A CA 1
ATOM 2645 C C . ASP A 1 311 ? 15.352 15.155 6.251 1.00 41.28 311 ASP A C 1
ATOM 2647 O O . ASP A 1 311 ? 14.649 14.319 5.698 1.00 41.28 311 ASP A O 1
ATOM 2651 N N . ARG A 1 312 ? 15.978 16.132 5.575 1.00 48.62 312 ARG A N 1
ATOM 2652 C CA . ARG A 1 312 ? 16.250 16.273 4.121 1.00 48.62 312 ARG A CA 1
ATOM 2653 C C . ARG A 1 312 ? 15.519 15.309 3.164 1.00 48.62 312 ARG A C 1
ATOM 2655 O O . ARG A 1 312 ? 16.144 14.468 2.518 1.00 48.62 312 ARG A O 1
ATOM 2662 N N . MET A 1 313 ? 14.217 15.511 2.979 1.00 55.88 313 MET A N 1
ATOM 2663 C CA . MET A 1 313 ? 13.466 14.778 1.961 1.00 55.88 313 MET A CA 1
ATOM 2664 C C . MET A 1 313 ? 13.845 15.219 0.549 1.00 55.88 313 MET A C 1
ATOM 2666 O O . MET A 1 313 ? 14.044 16.400 0.259 1.00 55.88 313 MET A O 1
ATOM 2670 N N . TRP A 1 314 ? 13.930 14.240 -0.345 1.00 64.50 314 TRP A N 1
ATOM 2671 C CA . TRP A 1 314 ? 14.029 14.489 -1.776 1.00 64.50 314 TRP A CA 1
ATOM 2672 C C . TRP A 1 314 ? 12.727 15.125 -2.284 1.00 64.50 314 TRP A C 1
ATOM 2674 O O . TRP A 1 314 ? 11.667 14.818 -1.737 1.00 64.50 314 TRP A O 1
ATOM 2684 N N . PRO A 1 315 ? 12.768 15.952 -3.347 1.00 75.44 315 PRO A N 1
ATOM 2685 C CA . PRO A 1 315 ? 11.548 16.354 -4.042 1.00 75.44 315 PRO A CA 1
ATOM 2686 C C . PRO A 1 315 ? 10.722 15.119 -4.442 1.00 75.44 315 PRO A C 1
ATOM 2688 O O . PRO A 1 315 ? 11.298 14.130 -4.899 1.00 75.44 315 PRO A O 1
ATOM 2691 N N . ILE A 1 316 ? 9.396 15.175 -4.273 1.00 77.62 316 ILE A N 1
ATOM 2692 C CA . ILE A 1 316 ? 8.470 14.054 -4.540 1.00 77.62 316 ILE A CA 1
ATOM 2693 C C . ILE A 1 316 ? 8.651 13.526 -5.966 1.00 77.62 316 ILE A C 1
ATOM 2695 O O . ILE A 1 316 ? 8.896 12.338 -6.159 1.00 77.62 316 ILE A O 1
ATOM 2699 N N . GLU A 1 317 ? 8.661 14.433 -6.942 1.00 82.50 317 GLU A N 1
ATOM 2700 C CA . GLU A 1 317 ? 8.910 14.138 -8.356 1.00 82.50 317 GLU A CA 1
ATOM 2701 C C . GLU A 1 317 ? 10.205 13.330 -8.559 1.00 82.50 317 GLU A C 1
ATOM 2703 O O . GLU A 1 317 ? 10.202 12.255 -9.158 1.00 82.50 317 GLU A O 1
ATOM 2708 N N . LYS A 1 318 ? 11.311 13.792 -7.962 1.00 85.25 318 LYS A N 1
ATOM 2709 C CA . LYS A 1 318 ? 12.616 13.121 -8.023 1.00 85.25 318 LYS A CA 1
ATOM 2710 C C . LYS A 1 318 ? 12.559 11.695 -7.466 1.00 85.25 318 LYS A C 1
ATOM 2712 O O . LYS A 1 318 ? 13.203 10.798 -8.006 1.00 85.25 318 LYS A O 1
ATOM 2717 N N . ASN A 1 319 ? 11.850 11.499 -6.355 1.00 84.69 319 ASN A N 1
ATOM 2718 C CA . ASN A 1 319 ? 11.691 10.193 -5.717 1.00 84.69 319 ASN A CA 1
ATOM 2719 C C . ASN A 1 319 ? 10.885 9.245 -6.619 1.00 84.69 319 ASN A C 1
ATOM 2721 O O . ASN A 1 319 ? 11.350 8.147 -6.919 1.00 84.69 319 ASN A O 1
ATOM 2725 N N . ASN A 1 320 ? 9.740 9.705 -7.126 1.00 88.25 320 ASN A N 1
ATOM 2726 C CA . ASN A 1 320 ? 8.858 8.912 -7.978 1.00 88.25 320 ASN A CA 1
ATOM 2727 C C . ASN A 1 320 ? 9.534 8.492 -9.290 1.00 88.25 320 ASN A C 1
ATOM 2729 O O . ASN A 1 320 ? 9.482 7.320 -9.647 1.00 88.25 320 ASN A O 1
ATOM 2733 N N . ILE A 1 321 ? 10.258 9.397 -9.955 1.00 90.75 321 ILE A N 1
ATOM 2734 C CA . ILE A 1 321 ? 11.004 9.095 -11.190 1.00 90.75 321 ILE A CA 1
ATOM 2735 C C . ILE A 1 321 ? 12.045 8.000 -10.966 1.00 90.75 321 ILE A C 1
ATOM 2737 O O . ILE A 1 321 ? 12.116 7.030 -11.719 1.00 90.75 321 ILE A O 1
ATOM 2741 N N . ARG A 1 322 ? 12.859 8.127 -9.913 1.00 90.88 322 ARG A N 1
ATOM 2742 C CA . ARG A 1 322 ? 13.902 7.133 -9.630 1.00 90.88 322 ARG A CA 1
ATOM 2743 C C . ARG A 1 322 ? 13.319 5.776 -9.255 1.00 90.88 322 ARG A C 1
ATOM 2745 O O . ARG A 1 322 ? 13.869 4.752 -9.653 1.00 90.88 322 ARG A O 1
ATOM 2752 N N . ARG A 1 323 ? 12.196 5.758 -8.531 1.00 91.50 323 ARG A N 1
ATOM 2753 C CA . ARG A 1 323 ? 11.457 4.527 -8.224 1.00 91.50 323 ARG A CA 1
ATOM 2754 C C . ARG A 1 323 ? 10.851 3.891 -9.464 1.00 91.50 323 ARG A C 1
ATOM 2756 O O . ARG A 1 323 ? 10.963 2.680 -9.601 1.00 91.50 323 ARG A O 1
ATOM 2763 N N . ALA A 1 324 ? 10.276 4.683 -10.364 1.00 93.75 324 ALA A N 1
ATOM 2764 C CA . ALA A 1 324 ? 9.746 4.195 -11.632 1.00 93.75 324 ALA A CA 1
ATOM 2765 C C . ALA A 1 324 ? 10.844 3.527 -12.467 1.00 93.75 324 ALA A C 1
ATOM 2767 O O . ALA A 1 324 ? 10.645 2.422 -12.958 1.00 93.75 324 ALA A O 1
ATOM 2768 N N . ILE A 1 325 ? 12.029 4.142 -12.549 1.00 94.62 325 ILE A N 1
ATOM 2769 C CA . ILE A 1 325 ? 13.181 3.558 -13.250 1.00 94.62 325 ILE A CA 1
ATOM 2770 C C . ILE A 1 325 ? 13.636 2.255 -12.577 1.00 94.62 325 ILE A C 1
ATOM 2772 O O . ILE A 1 325 ? 13.792 1.242 -13.256 1.00 94.62 325 ILE A O 1
ATOM 2776 N N . GLY A 1 326 ? 13.814 2.255 -11.252 1.00 95.00 326 GLY A N 1
ATOM 2777 C CA . GLY A 1 326 ? 14.224 1.056 -10.514 1.00 95.00 326 GLY A CA 1
ATOM 2778 C C . GLY A 1 326 ? 13.231 -0.103 -10.654 1.00 95.00 326 GLY A C 1
ATOM 2779 O O . GLY A 1 326 ? 13.646 -1.239 -10.890 1.00 95.00 326 GLY A O 1
ATOM 2780 N N . LEU A 1 327 ? 11.928 0.188 -10.571 1.00 95.00 327 LEU A N 1
ATOM 2781 C CA . LEU A 1 327 ? 10.854 -0.790 -10.751 1.00 95.00 327 LEU A CA 1
ATOM 2782 C C . LEU A 1 327 ? 10.781 -1.307 -12.185 1.00 95.00 327 LEU A C 1
ATOM 2784 O O . LEU A 1 327 ? 10.652 -2.509 -12.375 1.00 95.00 327 LEU A O 1
ATOM 2788 N N . HIS A 1 328 ? 10.954 -0.441 -13.181 1.00 95.06 328 HIS A N 1
ATOM 2789 C CA . HIS A 1 328 ? 11.015 -0.844 -14.584 1.00 95.06 328 HIS A CA 1
ATOM 2790 C C . HIS A 1 328 ? 12.168 -1.821 -14.852 1.00 95.06 328 HIS A C 1
ATOM 2792 O O . HIS A 1 328 ? 11.985 -2.841 -15.518 1.00 95.06 328 HIS A O 1
ATOM 2798 N N . HIS A 1 329 ? 13.353 -1.553 -14.293 1.00 95.44 329 HIS A N 1
ATOM 2799 C CA . HIS A 1 329 ? 14.487 -2.474 -14.401 1.00 95.44 329 HIS A CA 1
ATOM 2800 C C . HIS A 1 329 ? 14.201 -3.822 -13.753 1.00 95.44 329 HIS A C 1
ATOM 2802 O O . HIS A 1 329 ? 14.547 -4.858 -14.319 1.00 95.44 329 HIS A O 1
ATOM 2808 N N . TRP A 1 330 ? 13.559 -3.809 -12.587 1.00 94.75 330 TRP A N 1
ATOM 2809 C CA . TRP A 1 330 ? 13.130 -5.028 -11.915 1.00 94.75 330 TRP A CA 1
ATOM 2810 C C . TRP A 1 330 ? 12.108 -5.809 -12.745 1.00 94.75 330 TRP A C 1
ATOM 2812 O O . TRP A 1 330 ? 12.325 -6.993 -12.986 1.00 94.75 330 TRP A O 1
ATOM 2822 N N . ASP A 1 331 ? 11.067 -5.147 -13.257 1.00 92.88 331 ASP A N 1
ATOM 2823 C CA . ASP A 1 331 ? 9.995 -5.778 -14.032 1.00 92.88 331 ASP A CA 1
ATOM 2824 C C . ASP A 1 331 ? 10.559 -6.469 -15.291 1.00 92.88 331 ASP A C 1
ATOM 2826 O O . ASP A 1 331 ? 10.191 -7.608 -15.583 1.00 92.88 331 ASP A O 1
ATOM 2830 N N . ILE A 1 332 ? 11.507 -5.844 -16.002 1.00 91.81 332 ILE A N 1
ATOM 2831 C CA . ILE A 1 332 ? 12.180 -6.453 -17.165 1.00 91.81 332 ILE A CA 1
ATOM 2832 C C . ILE A 1 332 ? 12.986 -7.692 -16.757 1.00 91.81 332 ILE A C 1
ATOM 2834 O O . ILE A 1 332 ? 12.842 -8.749 -17.369 1.00 91.81 332 ILE A O 1
ATOM 2838 N N . ILE A 1 333 ? 13.817 -7.594 -15.719 1.00 90.69 333 ILE A N 1
ATOM 2839 C CA . ILE A 1 333 ? 14.681 -8.704 -15.283 1.00 90.69 333 ILE A CA 1
ATOM 2840 C C . ILE A 1 333 ? 13.861 -9.877 -14.729 1.00 90.69 333 ILE A C 1
ATOM 2842 O O . ILE A 1 333 ? 14.226 -11.038 -14.925 1.00 90.69 333 ILE A O 1
ATOM 2846 N N . ALA A 1 334 ? 12.759 -9.591 -14.035 1.00 85.38 334 ALA A N 1
ATOM 2847 C CA . ALA A 1 334 ? 11.879 -10.608 -13.474 1.00 85.38 334 ALA A CA 1
ATOM 2848 C C . ALA A 1 334 ? 11.130 -11.389 -14.563 1.00 85.38 334 ALA A C 1
ATOM 2850 O O . ALA A 1 334 ? 10.878 -12.580 -14.390 1.00 85.38 334 ALA A O 1
ATOM 2851 N N . SER A 1 335 ? 10.803 -10.741 -15.685 1.00 78.94 335 SER A N 1
ATOM 2852 C CA . SER A 1 335 ? 9.837 -11.273 -16.650 1.00 78.94 335 SER A CA 1
ATOM 2853 C C . SER A 1 335 ? 10.361 -11.590 -18.040 1.00 78.94 335 SER A C 1
ATOM 2855 O O . SER A 1 335 ? 9.656 -12.234 -18.814 1.00 78.94 335 SER A O 1
ATOM 2857 N N . THR A 1 336 ? 11.561 -11.128 -18.381 1.00 79.50 336 THR A N 1
ATOM 2858 C CA . THR A 1 336 ? 12.091 -11.233 -19.739 1.00 79.50 336 THR A CA 1
ATOM 2859 C C . THR A 1 336 ? 13.325 -12.120 -19.759 1.00 79.50 336 THR A C 1
ATOM 2861 O O . THR A 1 336 ? 14.272 -11.932 -18.988 1.00 79.50 336 THR A O 1
ATOM 2864 N N . LEU A 1 337 ? 13.303 -13.079 -20.679 1.00 74.38 337 LEU A N 1
ATOM 2865 C CA . LEU A 1 337 ? 14.466 -13.864 -21.055 1.00 74.38 337 LEU A CA 1
ATOM 2866 C C . LEU A 1 337 ? 15.115 -13.212 -22.280 1.00 74.38 337 LEU A C 1
ATOM 2868 O O . LEU A 1 337 ? 14.431 -12.655 -23.139 1.00 74.38 337 LEU A O 1
ATOM 2872 N N . ASP A 1 338 ? 16.436 -13.245 -22.344 1.00 70.75 338 ASP A N 1
ATOM 2873 C CA . ASP A 1 338 ? 17.206 -12.808 -23.493 1.00 70.75 338 ASP A CA 1
ATOM 2874 C C . ASP A 1 338 ? 17.093 -13.817 -24.650 1.00 70.75 338 ASP A C 1
ATOM 2876 O O . ASP A 1 338 ? 16.404 -14.836 -24.567 1.00 70.75 338 ASP A O 1
ATOM 2880 N N . SER A 1 339 ? 17.777 -13.537 -25.761 1.00 69.19 339 SER A N 1
ATOM 2881 C CA . SER A 1 339 ? 17.749 -14.383 -26.961 1.00 69.19 339 SER A CA 1
ATOM 2882 C C . SER A 1 339 ? 18.244 -15.817 -26.740 1.00 69.19 339 SER A C 1
ATOM 2884 O O . SER A 1 339 ? 18.012 -16.669 -27.594 1.00 69.19 339 SER A O 1
ATOM 2886 N N . ASN A 1 340 ? 18.934 -16.083 -25.628 1.00 71.56 340 ASN A N 1
ATOM 2887 C CA . ASN A 1 340 ? 19.443 -17.401 -25.260 1.00 71.56 340 ASN A CA 1
ATOM 2888 C C . ASN A 1 340 ? 18.556 -18.097 -24.215 1.00 71.56 340 ASN A C 1
ATOM 2890 O O . ASN A 1 340 ? 18.859 -19.221 -23.822 1.00 71.56 340 ASN A O 1
ATOM 2894 N N . GLY A 1 341 ? 17.467 -17.458 -23.777 1.00 67.56 341 GLY A N 1
ATOM 2895 C CA . GLY A 1 341 ? 16.607 -17.966 -22.713 1.00 67.56 341 GLY A CA 1
ATOM 2896 C C . GLY A 1 341 ? 17.112 -17.649 -21.300 1.00 67.56 341 GLY A C 1
ATOM 2897 O O . GLY A 1 341 ? 16.541 -18.165 -20.342 1.00 67.56 341 GLY A O 1
ATOM 2898 N N . ASP A 1 342 ? 18.140 -16.806 -21.148 1.00 74.75 342 ASP A N 1
ATOM 2899 C CA . ASP A 1 342 ? 18.683 -16.399 -19.848 1.00 74.75 342 ASP A CA 1
ATOM 2900 C C . ASP A 1 342 ? 18.010 -15.118 -19.339 1.00 74.75 342 ASP A C 1
ATOM 2902 O O . ASP A 1 342 ? 17.557 -14.286 -20.117 1.00 74.75 342 ASP A O 1
ATOM 2906 N N . LYS A 1 343 ? 17.973 -14.886 -18.020 1.00 78.94 343 LYS A N 1
ATOM 2907 C CA . LYS A 1 343 ? 17.474 -13.601 -17.495 1.00 78.94 343 LYS A CA 1
ATOM 2908 C C . LYS A 1 343 ? 18.332 -12.437 -17.994 1.00 78.94 343 LYS A C 1
ATOM 2910 O O . LYS A 1 343 ? 19.564 -12.492 -17.931 1.00 78.94 343 LYS A O 1
ATOM 2915 N N . ILE A 1 344 ? 17.678 -11.348 -18.406 1.00 85.44 344 ILE A N 1
ATOM 2916 C CA . ILE A 1 344 ? 18.368 -10.120 -18.818 1.00 85.44 344 ILE A CA 1
ATOM 2917 C C . ILE A 1 344 ? 19.325 -9.653 -17.713 1.00 85.44 344 ILE A C 1
ATOM 2919 O O . ILE A 1 344 ? 18.972 -9.551 -16.537 1.00 85.44 344 ILE A O 1
ATOM 2923 N N . LYS A 1 345 ? 20.563 -9.340 -18.103 1.00 88.88 345 LYS A N 1
ATOM 2924 C CA . LYS A 1 345 ? 21.581 -8.810 -17.190 1.00 88.88 345 LYS A CA 1
ATOM 2925 C C . LYS A 1 345 ? 21.317 -7.334 -16.891 1.00 88.88 345 LYS A C 1
ATOM 2927 O O . LYS A 1 345 ? 20.990 -6.557 -17.786 1.00 88.88 345 LYS A O 1
ATOM 2932 N N . LEU A 1 346 ? 21.560 -6.934 -15.644 1.00 91.12 346 LEU A N 1
ATOM 2933 C CA . LEU A 1 346 ? 21.333 -5.564 -15.178 1.00 91.12 346 LEU A CA 1
ATOM 2934 C C . LEU A 1 346 ? 22.163 -4.522 -15.946 1.00 91.12 346 LEU A C 1
ATOM 2936 O O . LEU A 1 346 ? 21.621 -3.522 -16.396 1.00 91.12 346 LEU A O 1
ATOM 2940 N N . GLU A 1 347 ? 23.467 -4.743 -16.128 1.00 93.25 347 GLU A N 1
ATOM 2941 C CA . GLU A 1 347 ? 24.360 -3.721 -16.706 1.00 93.25 347 GLU A CA 1
ATOM 2942 C C . GLU A 1 347 ? 23.982 -3.289 -18.138 1.00 93.25 347 GLU A C 1
ATOM 2944 O O . GLU A 1 347 ? 23.885 -2.081 -18.377 1.00 93.25 347 GLU A O 1
ATOM 2949 N N . PRO A 1 348 ? 23.705 -4.209 -19.089 1.00 92.06 348 PRO A N 1
ATOM 2950 C CA . PRO A 1 348 ? 23.175 -3.830 -20.400 1.00 92.06 348 PRO A CA 1
ATOM 2951 C C . PRO A 1 348 ? 21.870 -3.031 -20.324 1.00 92.06 348 PRO A C 1
ATOM 2953 O O . PRO A 1 348 ? 21.698 -2.070 -21.074 1.00 92.06 348 PRO A O 1
ATOM 2956 N N . LEU A 1 349 ? 20.975 -3.388 -19.397 1.00 93.88 349 LEU A N 1
ATOM 2957 C CA . LEU A 1 349 ? 19.688 -2.719 -19.226 1.00 93.88 349 LEU A CA 1
ATOM 2958 C C . LEU A 1 349 ? 19.844 -1.288 -18.691 1.00 93.88 349 LEU A C 1
ATOM 2960 O O . LEU A 1 349 ? 19.216 -0.363 -19.212 1.00 93.88 349 LEU A O 1
ATOM 2964 N N . LEU A 1 350 ? 20.723 -1.082 -17.703 1.00 95.19 350 LEU A N 1
ATOM 2965 C CA . LEU A 1 350 ? 21.051 0.252 -17.190 1.00 95.19 350 LEU A CA 1
ATOM 2966 C C . LEU A 1 350 ? 21.613 1.143 -18.303 1.00 95.19 350 LEU A C 1
ATOM 2968 O O . LEU A 1 350 ? 21.190 2.290 -18.452 1.00 95.19 350 LEU A O 1
ATOM 2972 N N . LYS A 1 351 ? 22.535 0.601 -19.109 1.00 93.50 351 LYS A N 1
ATOM 2973 C CA . LYS A 1 351 ? 23.129 1.313 -20.246 1.00 93.50 351 LYS A CA 1
ATOM 2974 C C . LYS A 1 351 ? 22.073 1.699 -21.283 1.00 93.50 351 LYS A C 1
ATOM 2976 O O . LYS A 1 351 ? 21.997 2.867 -21.650 1.00 93.50 351 LYS A O 1
ATOM 2981 N N . SER A 1 352 ? 21.236 0.750 -21.698 1.00 93.69 352 SER A N 1
ATOM 2982 C CA . SER A 1 352 ? 20.157 1.000 -22.661 1.00 93.69 352 SER A CA 1
ATOM 2983 C C . SER A 1 352 ? 19.173 2.060 -22.155 1.00 93.69 352 SER A C 1
ATOM 2985 O O . SER A 1 352 ? 18.793 2.966 -22.893 1.00 93.69 352 SER A O 1
ATOM 2987 N N . THR A 1 353 ? 18.825 2.012 -20.866 1.00 94.94 353 THR A N 1
ATOM 2988 C CA . THR A 1 353 ? 17.941 3.010 -20.244 1.00 94.94 353 THR A CA 1
ATOM 2989 C C . THR A 1 353 ? 18.577 4.395 -20.229 1.00 94.94 353 THR A C 1
ATOM 2991 O O . THR A 1 353 ? 17.912 5.381 -20.537 1.00 94.94 353 THR A O 1
ATOM 2994 N N . TYR A 1 354 ? 19.867 4.489 -19.893 1.00 92.81 354 TYR A N 1
ATOM 2995 C CA . TYR A 1 354 ? 20.604 5.747 -19.963 1.00 92.81 354 TYR A CA 1
ATOM 2996 C C . TYR A 1 354 ? 20.594 6.322 -21.382 1.00 92.81 354 TYR A C 1
ATOM 2998 O O . TYR A 1 354 ? 20.241 7.485 -21.555 1.00 92.81 354 TYR A O 1
ATOM 3006 N N . GLU A 1 355 ? 20.944 5.517 -22.388 1.00 91.69 355 GLU A N 1
ATOM 3007 C CA . GLU A 1 355 ? 20.978 5.938 -23.794 1.00 91.69 355 GLU A CA 1
ATOM 3008 C C . GLU A 1 355 ? 19.604 6.443 -24.246 1.00 91.69 355 GLU A C 1
ATOM 3010 O O . GLU A 1 355 ? 19.500 7.544 -24.791 1.00 91.69 355 GLU A O 1
ATOM 3015 N N . ARG A 1 356 ? 18.534 5.714 -23.909 1.00 92.56 356 ARG A N 1
ATOM 3016 C CA . ARG A 1 356 ? 17.155 6.143 -24.162 1.00 92.56 356 ARG A CA 1
ATOM 3017 C C . ARG A 1 356 ? 16.851 7.495 -23.513 1.00 92.56 356 ARG A C 1
ATOM 3019 O O . ARG A 1 356 ? 16.399 8.416 -24.188 1.00 92.56 356 ARG A O 1
ATOM 3026 N N . LEU A 1 357 ? 17.146 7.656 -22.223 1.00 90.44 357 LEU A N 1
ATOM 3027 C CA . LEU A 1 357 ? 16.879 8.903 -21.500 1.00 90.44 357 LEU A CA 1
ATOM 3028 C C . LEU A 1 357 ? 17.716 10.082 -22.014 1.00 90.44 357 LEU A C 1
ATOM 3030 O O . LEU A 1 357 ? 17.223 11.205 -21.997 1.00 90.44 357 LEU A O 1
ATOM 3034 N N . VAL A 1 358 ? 18.944 9.860 -22.492 1.00 88.62 358 VAL A N 1
ATOM 3035 C CA . VAL A 1 358 ? 19.758 10.909 -23.133 1.00 88.62 358 VAL A CA 1
ATOM 3036 C C . VAL A 1 358 ? 19.062 11.458 -24.376 1.00 88.62 358 VAL A C 1
ATOM 3038 O O . VAL A 1 358 ? 19.056 12.673 -24.578 1.00 88.62 358 VAL A O 1
ATOM 3041 N N . HIS A 1 359 ? 18.482 10.582 -25.195 1.00 86.38 359 HIS A N 1
ATOM 3042 C CA . HIS A 1 359 ? 17.848 10.968 -26.452 1.00 86.38 359 HIS A CA 1
ATOM 3043 C C . HIS A 1 359 ? 16.434 11.520 -26.263 1.00 86.38 359 HIS A C 1
ATOM 3045 O O . HIS A 1 359 ? 16.085 12.525 -26.878 1.00 86.38 359 HIS A O 1
ATOM 3051 N N . GLU A 1 360 ? 15.633 10.895 -25.403 1.00 89.31 360 GLU A N 1
ATOM 3052 C CA . GLU A 1 360 ? 14.201 11.185 -25.298 1.00 89.31 360 GLU A CA 1
ATOM 3053 C C . GLU A 1 360 ? 13.877 12.196 -24.192 1.00 89.31 360 GLU A C 1
ATOM 3055 O O . GLU A 1 360 ? 13.031 13.074 -24.369 1.00 89.31 360 GLU A O 1
ATOM 3060 N N . LYS A 1 361 ? 14.530 12.084 -23.027 1.00 87.69 361 LYS A N 1
ATOM 3061 C CA . LYS A 1 361 ? 14.164 12.822 -21.804 1.00 87.69 361 LYS A CA 1
ATOM 3062 C C . LYS A 1 361 ? 15.400 13.258 -20.989 1.00 87.69 361 LYS A C 1
ATOM 3064 O O . LYS A 1 361 ? 15.479 12.986 -19.785 1.00 87.69 361 LYS A O 1
ATOM 3069 N N . PRO A 1 362 ? 16.365 13.997 -21.574 1.00 85.44 362 PRO A N 1
ATOM 3070 C CA . PRO A 1 362 ? 17.658 14.275 -20.934 1.00 85.44 362 PRO A CA 1
ATOM 3071 C C . PRO A 1 362 ? 17.549 15.072 -19.627 1.00 85.44 362 PRO A C 1
ATOM 3073 O O . PRO A 1 362 ? 18.438 15.003 -18.777 1.00 85.44 362 PRO A O 1
ATOM 3076 N N . ALA A 1 363 ? 16.454 15.815 -19.428 1.00 83.19 363 ALA A N 1
ATOM 3077 C CA . ALA A 1 363 ? 16.193 16.542 -18.190 1.00 83.19 363 ALA A CA 1
ATOM 3078 C C . ALA A 1 363 ? 16.077 15.615 -16.965 1.00 83.19 363 ALA A C 1
ATOM 3080 O O . ALA A 1 363 ? 16.517 16.000 -15.881 1.00 83.19 363 ALA A O 1
ATOM 3081 N N . LEU A 1 364 ? 15.570 14.388 -17.136 1.00 86.00 364 LEU A N 1
ATOM 3082 C CA . LEU A 1 364 ? 15.388 13.428 -16.042 1.00 86.00 364 LEU A CA 1
ATOM 3083 C C . LEU A 1 364 ? 16.727 12.934 -15.478 1.00 86.00 364 LEU A C 1
ATOM 3085 O O . LEU A 1 364 ? 16.847 12.643 -14.290 1.00 86.00 364 LEU A O 1
ATOM 3089 N N . LEU A 1 365 ? 17.784 12.931 -16.293 1.00 85.81 365 LEU A N 1
ATOM 3090 C CA . LEU A 1 365 ? 19.134 12.569 -15.852 1.00 85.81 365 LEU A CA 1
ATOM 3091 C C . LEU A 1 365 ? 19.694 13.550 -14.810 1.00 85.81 365 LEU A C 1
ATOM 3093 O O . LEU A 1 365 ? 20.596 13.206 -14.044 1.00 85.81 365 LEU A O 1
ATOM 3097 N N . ASN A 1 366 ? 19.141 14.764 -14.715 1.00 80.69 366 ASN A N 1
ATOM 3098 C CA . ASN A 1 366 ? 19.518 15.721 -13.677 1.00 80.69 366 ASN A CA 1
ATOM 3099 C C . ASN A 1 366 ? 19.146 15.222 -12.267 1.00 80.69 366 ASN A C 1
ATOM 3101 O O . ASN A 1 366 ? 19.846 15.553 -11.306 1.00 80.69 366 ASN A O 1
ATOM 3105 N N . TYR A 1 367 ? 18.122 14.370 -12.135 1.00 82.62 367 TYR A N 1
ATOM 3106 C CA . TYR A 1 367 ? 17.721 13.769 -10.860 1.00 82.62 367 TYR A CA 1
ATOM 3107 C C . TYR A 1 367 ? 18.768 12.800 -10.286 1.00 82.62 367 TYR A C 1
ATOM 3109 O O . TYR A 1 367 ? 18.760 12.516 -9.088 1.00 82.62 367 TYR A O 1
ATOM 3117 N N . TYR A 1 368 ? 19.730 12.362 -11.093 1.00 80.38 368 TYR A N 1
ATOM 3118 C CA . TYR A 1 368 ? 20.824 11.489 -10.672 1.00 80.38 368 TYR A CA 1
ATOM 3119 C C . TYR A 1 368 ? 22.067 12.249 -10.170 1.00 80.38 368 TYR A C 1
ATOM 3121 O O . TYR A 1 368 ? 23.024 11.640 -9.692 1.00 80.38 368 TYR A O 1
ATOM 3129 N N . ARG A 1 369 ? 22.071 13.590 -10.217 1.00 69.81 369 ARG A N 1
ATOM 3130 C CA . ARG A 1 369 ? 23.227 14.406 -9.806 1.00 69.81 369 ARG A CA 1
ATOM 3131 C C . ARG A 1 369 ? 23.308 14.613 -8.290 1.00 69.81 369 ARG A C 1
ATOM 3133 O O . ARG A 1 369 ? 22.303 14.847 -7.611 1.00 69.81 369 ARG A O 1
ATOM 3140 N N . HIS A 1 370 ? 24.532 14.598 -7.757 1.00 55.06 370 HIS A N 1
ATOM 3141 C CA . HIS A 1 370 ? 24.826 15.108 -6.414 1.00 55.06 370 HIS A CA 1
ATOM 3142 C C . HIS A 1 370 ? 24.670 16.641 -6.394 1.00 55.06 370 HIS A C 1
ATOM 3144 O O . HIS A 1 370 ? 25.188 17.317 -7.275 1.00 55.06 370 HIS A O 1
ATOM 3150 N N . GLY A 1 371 ? 23.965 17.193 -5.396 1.00 49.47 371 GLY A N 1
ATOM 3151 C CA . GLY A 1 371 ? 23.890 18.651 -5.177 1.00 49.47 371 GLY A CA 1
ATOM 3152 C C . GLY A 1 371 ? 22.584 19.363 -5.557 1.00 49.47 371 GLY A C 1
ATOM 3153 O O . GLY A 1 371 ? 22.547 20.585 -5.519 1.00 49.47 371 GLY A O 1
ATOM 3154 N N . TYR A 1 372 ? 21.488 18.646 -5.832 1.00 41.72 372 TYR A N 1
ATOM 3155 C CA . TYR A 1 372 ? 20.169 19.247 -6.138 1.00 41.72 372 TYR A CA 1
ATOM 3156 C C . TYR A 1 372 ? 19.527 20.081 -5.002 1.00 41.72 372 TYR A C 1
ATOM 3158 O O . TYR A 1 372 ? 18.397 20.531 -5.139 1.00 41.72 372 TYR A O 1
ATOM 3166 N N . TYR A 1 373 ? 20.225 20.276 -3.879 1.00 40.44 373 TYR A N 1
ATOM 3167 C CA . TYR A 1 373 ? 19.802 21.161 -2.787 1.00 40.44 373 TYR A CA 1
ATOM 3168 C C . TYR A 1 373 ? 20.239 22.622 -2.993 1.00 40.44 373 TYR A C 1
ATOM 3170 O O . TYR A 1 373 ? 19.954 23.460 -2.145 1.00 40.44 373 TYR A O 1
ATOM 3178 N N . CYS A 1 374 ? 20.935 22.934 -4.090 1.00 33.09 374 CYS A N 1
ATOM 3179 C CA . CYS A 1 374 ? 21.444 24.271 -4.369 1.00 33.09 374 CYS A CA 1
ATOM 3180 C C . CYS A 1 374 ? 20.814 24.793 -5.668 1.00 33.09 374 CYS A C 1
ATOM 3182 O O . CYS A 1 374 ? 21.035 24.215 -6.730 1.00 33.09 374 CYS A O 1
ATOM 3184 N N . GLU A 1 375 ? 20.070 25.897 -5.589 1.00 34.19 375 GLU A N 1
ATOM 3185 C CA . GLU A 1 375 ? 19.292 26.561 -6.658 1.00 34.19 375 GLU A CA 1
ATOM 3186 C C . GLU A 1 375 ? 20.096 27.045 -7.889 1.00 34.19 375 GLU A C 1
ATOM 3188 O O . GLU A 1 375 ? 19.577 27.762 -8.737 1.00 34.19 375 GLU A O 1
ATOM 3193 N N . ASN A 1 376 ? 21.353 26.634 -8.054 1.00 36.44 376 ASN A N 1
ATOM 3194 C CA . ASN A 1 376 ? 22.194 27.022 -9.184 1.00 36.44 376 ASN A CA 1
ATOM 3195 C C . ASN A 1 376 ? 22.366 25.858 -10.166 1.00 36.44 376 ASN A C 1
ATOM 3197 O O . ASN A 1 376 ? 23.397 25.184 -10.201 1.00 36.44 376 ASN A O 1
ATOM 3201 N N . THR A 1 377 ? 21.360 25.639 -11.013 1.00 40.09 377 THR A N 1
ATOM 3202 C CA . THR A 1 377 ? 21.443 24.716 -12.152 1.00 40.09 377 THR A CA 1
ATOM 3203 C C . THR A 1 377 ? 22.372 25.273 -13.233 1.00 40.09 377 THR A C 1
ATOM 3205 O O . THR A 1 377 ? 21.928 25.858 -14.222 1.00 40.09 377 THR A O 1
ATOM 3208 N N . LYS A 1 378 ? 23.686 25.064 -13.093 1.00 43.56 378 LYS A N 1
ATOM 3209 C CA . LYS A 1 378 ? 24.582 25.105 -14.256 1.00 43.56 378 LYS A CA 1
ATOM 3210 C C . LYS A 1 378 ? 24.244 23.906 -15.150 1.00 43.56 378 LYS A C 1
ATOM 3212 O O . LYS A 1 378 ? 24.374 22.757 -14.729 1.00 43.56 378 LYS A O 1
ATOM 3217 N N . LYS A 1 379 ? 23.767 24.187 -16.369 1.00 47.06 379 LYS A N 1
ATOM 3218 C CA . LYS A 1 379 ? 23.552 23.197 -17.436 1.00 47.06 379 LYS A CA 1
ATOM 3219 C C . LYS A 1 379 ? 24.850 22.411 -17.640 1.00 47.06 379 LYS A C 1
ATOM 3221 O O . LYS A 1 379 ? 25.884 22.998 -17.941 1.00 47.06 379 LYS A O 1
ATOM 3226 N N . LEU A 1 380 ? 24.804 21.101 -17.439 1.00 47.12 380 LEU A N 1
ATOM 3227 C CA . LEU A 1 380 ? 25.946 20.225 -17.692 1.00 47.12 380 LEU A CA 1
ATOM 3228 C C . LEU A 1 380 ? 25.971 19.862 -19.177 1.00 47.12 380 LEU A C 1
ATOM 3230 O O . LEU A 1 380 ? 24.929 19.541 -19.749 1.00 47.12 380 LEU A O 1
ATOM 3234 N N . ASN A 1 381 ? 27.169 19.830 -19.755 1.00 50.06 381 ASN A N 1
ATOM 3235 C CA . ASN A 1 381 ? 27.436 19.045 -20.954 1.00 50.06 381 ASN A CA 1
ATOM 3236 C C . ASN A 1 381 ? 27.349 17.562 -20.564 1.00 50.06 381 ASN A C 1
ATOM 3238 O O . ASN A 1 381 ? 28.253 17.046 -19.917 1.00 50.06 381 ASN A O 1
ATOM 3242 N N . ILE A 1 382 ? 26.256 16.890 -20.937 1.00 54.69 382 ILE A N 1
ATOM 3243 C CA . ILE A 1 382 ? 25.903 15.496 -20.576 1.00 54.69 382 ILE A CA 1
ATOM 3244 C C . ILE A 1 382 ? 26.930 14.454 -21.099 1.00 54.69 382 ILE A C 1
ATOM 3246 O O . ILE A 1 382 ? 26.873 13.286 -20.738 1.00 54.69 382 ILE A O 1
ATOM 3250 N N . ASN A 1 383 ? 27.937 14.879 -21.868 1.00 52.88 383 ASN A N 1
ATOM 3251 C CA . ASN A 1 383 ? 28.881 14.018 -22.588 1.00 52.88 383 ASN A CA 1
ATOM 3252 C C . ASN A 1 383 ? 30.200 13.672 -21.861 1.00 52.88 383 ASN A C 1
ATOM 3254 O O . ASN A 1 3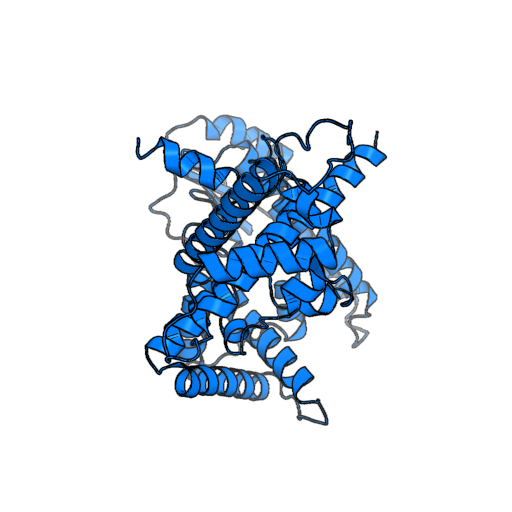83 ? 31.153 13.262 -22.521 1.00 52.88 383 ASN A O 1
ATOM 3258 N N . THR A 1 384 ? 30.318 13.813 -20.537 1.00 64.88 384 THR A N 1
ATOM 3259 C CA . THR A 1 384 ? 31.532 13.347 -19.832 1.00 64.88 384 THR A CA 1
ATOM 3260 C C . THR A 1 384 ? 31.385 11.897 -19.359 1.00 64.88 384 THR A C 1
ATOM 3262 O O . THR A 1 384 ? 30.361 11.515 -18.793 1.00 64.88 384 THR A O 1
ATOM 3265 N N . ALA A 1 385 ? 32.427 11.075 -19.543 1.00 71.94 385 ALA A N 1
ATOM 3266 C CA . ALA A 1 385 ? 32.464 9.682 -19.068 1.00 71.94 385 ALA A CA 1
ATOM 3267 C C . ALA A 1 385 ? 32.203 9.556 -17.549 1.00 71.94 385 ALA A C 1
ATOM 3269 O O . ALA A 1 385 ? 31.674 8.551 -17.076 1.00 71.94 385 ALA A O 1
ATOM 3270 N N . GLU A 1 386 ? 32.527 10.606 -16.792 1.00 68.44 386 GLU A N 1
ATOM 3271 C CA . GLU A 1 386 ? 32.276 10.730 -15.354 1.00 68.44 386 GLU A CA 1
ATOM 3272 C C . GLU A 1 386 ? 30.786 10.928 -15.008 1.00 68.44 386 GLU A C 1
ATOM 3274 O O . GLU A 1 386 ? 30.290 10.380 -14.020 1.00 68.44 386 GLU A O 1
ATOM 3279 N N . ALA A 1 387 ? 30.036 11.668 -15.835 1.00 73.88 387 ALA A N 1
ATOM 3280 C CA . ALA A 1 387 ? 28.593 11.817 -15.655 1.00 73.88 387 ALA A CA 1
ATOM 3281 C C . ALA A 1 387 ? 27.876 10.483 -15.904 1.00 73.88 387 ALA A C 1
ATOM 3283 O O . ALA A 1 387 ? 27.031 10.082 -15.103 1.00 73.88 387 ALA A O 1
ATOM 3284 N N . TYR A 1 388 ? 28.271 9.766 -16.961 1.00 84.00 388 TYR A N 1
ATOM 3285 C CA . TYR A 1 388 ? 27.763 8.428 -17.264 1.00 84.00 388 TYR A CA 1
ATOM 3286 C C . TYR A 1 388 ? 27.997 7.450 -16.106 1.00 84.00 388 TYR A C 1
ATOM 3288 O O . TYR A 1 388 ? 27.047 6.843 -15.609 1.00 84.00 388 TYR A O 1
ATOM 3296 N N . SER A 1 389 ? 29.238 7.331 -15.618 1.00 83.94 389 SER A N 1
ATOM 3297 C CA . SER A 1 389 ? 29.569 6.387 -14.541 1.00 83.94 389 SER A CA 1
ATOM 3298 C C . SER A 1 389 ? 28.803 6.684 -13.247 1.00 83.94 389 SER A C 1
ATOM 3300 O O . SER A 1 389 ? 28.336 5.761 -12.574 1.00 83.94 389 SER A O 1
ATOM 3302 N N . THR A 1 390 ? 28.603 7.966 -12.932 1.00 85.19 390 THR A N 1
ATOM 3303 C CA . THR A 1 390 ? 27.814 8.406 -11.776 1.00 85.19 390 THR A CA 1
ATOM 3304 C C . THR A 1 390 ? 26.341 8.032 -11.922 1.00 85.19 390 THR A C 1
ATOM 3306 O O . THR A 1 390 ? 25.763 7.464 -10.995 1.00 85.19 390 THR A O 1
ATOM 3309 N N . ILE A 1 391 ? 25.734 8.311 -13.078 1.00 89.00 391 ILE A N 1
ATOM 3310 C CA . ILE A 1 391 ? 24.314 8.031 -13.325 1.00 89.00 391 ILE A CA 1
ATOM 3311 C C . ILE A 1 391 ? 24.044 6.527 -13.272 1.00 89.00 391 ILE A C 1
ATOM 3313 O O . ILE A 1 391 ? 23.150 6.103 -12.544 1.00 89.00 391 ILE A O 1
ATOM 3317 N N . ILE A 1 392 ? 24.854 5.715 -13.956 1.00 92.12 392 ILE A N 1
ATOM 3318 C CA . ILE A 1 392 ? 24.719 4.251 -13.935 1.00 92.12 392 ILE A CA 1
ATOM 3319 C C . ILE A 1 392 ? 24.875 3.704 -12.511 1.00 92.12 392 ILE A C 1
ATOM 3321 O O . ILE A 1 392 ? 24.093 2.860 -12.077 1.00 92.12 392 ILE A O 1
ATOM 3325 N N . SER A 1 393 ? 25.848 4.213 -11.748 1.00 89.00 393 SER A N 1
ATOM 3326 C CA . SER A 1 393 ? 26.045 3.830 -10.343 1.00 89.00 393 SER A CA 1
ATOM 3327 C C . SER A 1 393 ? 24.821 4.135 -9.476 1.00 89.00 393 SER A C 1
ATOM 3329 O O . SER A 1 393 ? 24.451 3.341 -8.611 1.00 89.00 393 SER A O 1
ATOM 3331 N N . GLU A 1 394 ? 24.168 5.271 -9.701 1.00 89.25 394 GLU A N 1
ATOM 3332 C CA . GLU A 1 394 ? 22.964 5.663 -8.977 1.00 89.25 394 GLU A CA 1
ATOM 3333 C C . GLU A 1 394 ? 21.715 4.882 -9.432 1.00 89.25 394 GLU A C 1
ATOM 3335 O O . GLU A 1 394 ? 20.960 4.435 -8.571 1.00 89.25 394 GLU A O 1
ATOM 3340 N N . MET A 1 395 ? 21.527 4.617 -10.729 1.00 93.50 395 MET A N 1
ATOM 3341 C CA . MET A 1 395 ? 20.460 3.724 -11.218 1.00 93.50 395 MET A CA 1
ATOM 3342 C C . MET A 1 395 ? 20.601 2.311 -10.641 1.00 93.50 395 MET A C 1
ATOM 3344 O O . MET A 1 395 ? 19.620 1.712 -10.208 1.00 93.50 395 MET A O 1
ATOM 3348 N N . ARG A 1 396 ? 21.835 1.800 -10.528 1.00 93.50 396 ARG A N 1
ATOM 3349 C CA . ARG A 1 396 ? 22.103 0.512 -9.871 1.00 93.50 396 ARG A CA 1
ATOM 3350 C C . ARG A 1 396 ? 21.625 0.504 -8.417 1.00 93.50 396 ARG A C 1
ATOM 3352 O O . ARG A 1 396 ? 21.074 -0.493 -7.961 1.00 93.50 396 ARG A O 1
ATOM 3359 N N . LYS A 1 397 ? 21.813 1.607 -7.684 1.00 89.44 397 LYS A N 1
ATOM 3360 C CA . LYS A 1 397 ? 21.310 1.734 -6.305 1.00 89.44 397 LYS A CA 1
ATOM 3361 C C . LYS A 1 397 ? 19.784 1.746 -6.256 1.00 89.44 397 LYS A C 1
ATOM 3363 O O . LYS A 1 397 ? 19.233 1.141 -5.341 1.00 89.44 397 LYS A O 1
ATOM 3368 N N . ASP A 1 398 ? 19.121 2.386 -7.219 1.00 91.75 398 ASP A N 1
ATOM 3369 C CA . ASP A 1 398 ? 17.654 2.383 -7.308 1.00 91.75 398 ASP A CA 1
ATOM 3370 C C . ASP A 1 398 ? 17.112 0.977 -7.543 1.00 91.75 398 ASP A C 1
ATOM 3372 O O . ASP A 1 398 ? 16.167 0.565 -6.871 1.00 91.75 398 ASP A O 1
ATOM 3376 N N . TYR A 1 399 ? 17.755 0.213 -8.430 1.00 94.12 399 TYR A N 1
ATOM 3377 C CA . TYR A 1 399 ? 17.439 -1.197 -8.637 1.00 94.12 399 TYR A CA 1
ATOM 3378 C C . TYR A 1 399 ? 17.614 -2.009 -7.345 1.00 94.12 399 TYR A C 1
ATOM 3380 O O . TYR A 1 399 ? 16.685 -2.685 -6.913 1.00 94.12 399 TYR A O 1
ATOM 3388 N N . THR A 1 400 ? 18.762 -1.899 -6.664 1.00 89.06 400 THR A N 1
ATOM 3389 C CA . THR A 1 400 ? 18.995 -2.615 -5.394 1.00 89.06 400 THR A CA 1
ATOM 3390 C C . THR A 1 400 ? 17.974 -2.240 -4.317 1.00 89.06 400 THR A C 1
ATOM 3392 O O . THR A 1 400 ? 17.495 -3.111 -3.596 1.00 89.06 400 THR A O 1
ATOM 3395 N N . MET A 1 401 ? 17.619 -0.957 -4.203 1.00 89.38 401 MET A N 1
ATOM 3396 C CA . MET A 1 401 ? 16.573 -0.502 -3.283 1.00 89.38 401 MET A CA 1
ATOM 3397 C C . MET A 1 401 ? 15.215 -1.106 -3.644 1.00 89.38 401 MET A C 1
ATOM 3399 O O . MET A 1 401 ? 14.492 -1.533 -2.750 1.00 89.38 401 MET A O 1
ATOM 3403 N N . THR A 1 402 ? 14.878 -1.141 -4.933 1.00 93.25 402 THR A N 1
ATOM 3404 C CA . THR A 1 402 ? 13.625 -1.714 -5.436 1.00 93.25 402 THR A CA 1
ATOM 3405 C C . THR A 1 402 ? 13.524 -3.193 -5.081 1.00 93.25 402 THR A C 1
ATOM 3407 O O . THR A 1 402 ? 12.525 -3.592 -4.492 1.00 93.25 402 THR A O 1
ATOM 3410 N N . VAL A 1 403 ? 14.576 -3.977 -5.346 1.00 89.19 403 VAL A N 1
ATOM 3411 C CA . VAL A 1 403 ? 14.658 -5.395 -4.952 1.00 89.19 403 VAL A CA 1
ATOM 3412 C C . VAL A 1 403 ? 14.393 -5.547 -3.455 1.00 89.19 403 VAL A C 1
ATOM 3414 O O . VAL A 1 403 ? 13.482 -6.271 -3.070 1.00 89.19 403 VAL A O 1
ATOM 3417 N N . ALA A 1 404 ? 15.111 -4.794 -2.616 1.00 82.44 404 ALA A N 1
ATOM 3418 C CA . ALA A 1 404 ? 14.946 -4.869 -1.167 1.00 82.44 404 ALA A CA 1
ATOM 3419 C C . ALA A 1 404 ? 13.523 -4.498 -0.712 1.00 82.44 404 ALA A C 1
ATOM 3421 O O . ALA A 1 404 ? 12.972 -5.153 0.171 1.00 82.44 404 ALA A O 1
ATOM 3422 N N . CYS A 1 405 ? 12.909 -3.469 -1.309 1.00 86.88 405 CYS A N 1
ATOM 3423 C CA . CYS A 1 405 ? 11.531 -3.067 -1.005 1.00 86.88 405 CYS A CA 1
ATOM 3424 C C . CYS A 1 405 ? 10.518 -4.154 -1.392 1.00 86.88 405 CYS A C 1
ATOM 3426 O O . CYS A 1 405 ? 9.588 -4.400 -0.631 1.00 86.88 405 CYS A O 1
ATOM 3428 N N . ILE A 1 406 ? 10.705 -4.817 -2.537 1.00 88.00 406 ILE A N 1
ATOM 3429 C CA . ILE A 1 406 ? 9.841 -5.914 -2.996 1.00 88.00 406 ILE A CA 1
ATOM 3430 C C . ILE A 1 406 ? 10.008 -7.137 -2.091 1.00 88.00 406 ILE A C 1
ATOM 3432 O O . ILE A 1 406 ? 9.027 -7.615 -1.534 1.00 88.00 406 ILE A O 1
ATOM 3436 N N . GLU A 1 407 ? 11.237 -7.605 -1.865 1.00 82.81 407 GLU A N 1
ATOM 3437 C CA . GLU A 1 407 ? 11.521 -8.799 -1.049 1.00 82.81 407 GLU A CA 1
ATOM 3438 C C . GLU A 1 407 ? 11.024 -8.670 0.397 1.00 82.81 407 GLU A C 1
ATOM 3440 O O . GLU A 1 407 ? 10.596 -9.651 1.003 1.00 82.81 407 GLU A O 1
ATOM 3445 N N . SER A 1 408 ? 11.054 -7.453 0.943 1.00 76.75 408 SER A N 1
ATOM 3446 C CA . SER A 1 408 ? 10.553 -7.149 2.287 1.00 76.75 408 SER A CA 1
ATOM 3447 C C . SER A 1 408 ? 9.127 -6.589 2.309 1.00 76.75 408 SER A C 1
ATOM 3449 O O . SER A 1 408 ? 8.652 -6.221 3.388 1.00 76.75 408 SER A O 1
ATOM 3451 N N . PHE A 1 409 ? 8.462 -6.492 1.145 1.00 77.56 409 PHE A N 1
ATOM 3452 C CA . PHE A 1 409 ? 7.136 -5.882 0.962 1.00 77.56 409 PHE A CA 1
ATOM 3453 C C . PHE A 1 409 ? 6.996 -4.587 1.790 1.00 77.56 409 PHE A C 1
ATOM 3455 O O . PHE A 1 409 ? 6.064 -4.403 2.581 1.00 77.56 409 PHE A O 1
ATOM 3462 N N . SER A 1 410 ? 8.001 -3.712 1.684 1.00 76.12 410 SER A N 1
ATOM 3463 C CA . SER A 1 410 ? 8.185 -2.515 2.508 1.00 76.12 410 SER A CA 1
ATOM 3464 C C . SER A 1 410 ? 8.505 -1.279 1.666 1.00 76.12 410 SER A C 1
ATOM 3466 O O . SER A 1 410 ? 8.774 -1.356 0.467 1.00 76.12 410 SER A O 1
ATOM 3468 N N . TYR A 1 411 ? 8.466 -0.111 2.304 1.00 72.19 411 TYR A N 1
ATOM 3469 C CA . TYR A 1 411 ? 8.929 1.134 1.711 1.00 72.19 411 TYR A CA 1
ATOM 3470 C C . TYR A 1 411 ? 10.227 1.544 2.401 1.00 72.19 411 TYR A C 1
ATOM 3472 O O . TYR A 1 411 ? 10.218 1.873 3.585 1.00 72.19 411 TYR A O 1
ATOM 3480 N N . LEU A 1 412 ? 11.327 1.560 1.648 1.00 65.75 412 LEU A N 1
ATOM 3481 C CA . LEU A 1 412 ? 12.587 2.166 2.071 1.00 65.75 412 LEU A CA 1
ATOM 3482 C C . LEU A 1 412 ? 12.794 3.457 1.295 1.00 65.75 412 LEU A C 1
ATOM 3484 O O . LEU A 1 412 ? 12.799 3.452 0.063 1.00 65.75 412 LEU A O 1
ATOM 3488 N N . SER A 1 413 ? 12.992 4.571 1.985 1.00 61.00 413 SER A N 1
ATOM 3489 C CA . SER A 1 413 ? 13.484 5.798 1.373 1.00 61.00 413 SER A CA 1
ATOM 3490 C C . SER A 1 413 ? 14.941 5.627 0.908 1.00 61.00 413 SER A C 1
ATOM 3492 O O . SER A 1 413 ? 15.727 4.889 1.516 1.00 61.00 413 SER A O 1
ATOM 3494 N N . PRO A 1 414 ? 15.374 6.382 -0.117 1.00 54.56 414 PRO A N 1
ATOM 3495 C CA . PRO A 1 414 ? 16.782 6.427 -0.523 1.00 54.56 414 PRO A CA 1
ATOM 3496 C C . PRO A 1 414 ? 17.765 6.873 0.581 1.00 54.56 414 PRO A C 1
ATOM 3498 O O . PRO A 1 414 ? 18.980 6.779 0.405 1.00 54.56 414 PRO A O 1
ATOM 3501 N N . GLN A 1 415 ? 17.273 7.422 1.696 1.00 54.84 415 GLN A N 1
ATOM 3502 C CA . GLN A 1 415 ? 18.084 7.834 2.842 1.00 54.84 415 GLN A CA 1
ATOM 3503 C C . GLN A 1 415 ? 18.234 6.698 3.863 1.00 54.84 415 GLN A C 1
ATOM 3505 O O . GLN A 1 415 ? 19.338 6.476 4.358 1.00 54.84 415 GLN A O 1
ATOM 3510 N N . GLU A 1 416 ? 17.178 5.917 4.094 1.00 52.56 416 GLU A N 1
ATOM 3511 C CA . GLU A 1 416 ? 17.209 4.708 4.932 1.00 52.56 416 GLU A CA 1
ATOM 3512 C C . GLU A 1 416 ? 18.162 3.646 4.358 1.00 52.56 416 GLU A C 1
ATOM 3514 O O . GLU A 1 416 ? 18.926 3.024 5.098 1.00 52.56 416 GLU A O 1
ATOM 3519 N N . THR A 1 417 ? 18.258 3.537 3.029 1.00 52.84 417 THR A N 1
ATOM 3520 C CA . THR A 1 417 ? 19.230 2.645 2.367 1.00 52.84 417 THR A CA 1
ATOM 3521 C C . THR A 1 417 ? 20.696 3.055 2.556 1.00 52.84 417 THR A C 1
ATOM 3523 O O . THR A 1 417 ? 21.592 2.215 2.438 1.00 52.84 417 THR A O 1
ATOM 3526 N N . LYS A 1 418 ? 20.986 4.323 2.892 1.00 48.66 418 LYS A N 1
ATOM 3527 C CA . LYS A 1 418 ? 22.355 4.772 3.218 1.00 48.66 418 LYS A CA 1
ATOM 3528 C C . LYS A 1 418 ? 22.781 4.386 4.633 1.00 48.66 418 LYS A C 1
ATOM 3530 O O . LYS A 1 418 ? 23.979 4.210 4.856 1.00 48.66 418 LYS A O 1
ATOM 3535 N N . ASN A 1 419 ? 21.835 4.247 5.560 1.00 41.44 419 ASN A N 1
ATOM 3536 C CA . ASN A 1 419 ? 22.115 3.915 6.958 1.00 41.44 419 ASN A CA 1
ATOM 3537 C C . ASN A 1 419 ? 22.335 2.410 7.162 1.00 41.44 419 ASN A C 1
ATOM 3539 O O . ASN A 1 419 ? 23.259 2.042 7.880 1.00 41.44 419 ASN A O 1
ATOM 3543 N N . LEU A 1 420 ? 21.637 1.550 6.411 1.00 43.03 420 LEU A N 1
ATOM 3544 C CA . LEU A 1 420 ? 21.866 0.093 6.418 1.00 43.03 420 LEU A CA 1
ATOM 3545 C C . LEU A 1 420 ? 23.317 -0.302 6.073 1.00 43.03 420 LEU A C 1
ATOM 3547 O O . LEU A 1 420 ? 23.829 -1.310 6.544 1.00 43.03 420 LEU A O 1
ATOM 3551 N N . ARG A 1 421 ? 24.036 0.514 5.289 1.00 38.66 421 ARG A N 1
ATOM 3552 C CA . ARG A 1 421 ? 25.459 0.280 4.964 1.00 38.66 421 ARG A CA 1
ATOM 3553 C C . ARG A 1 421 ? 26.439 0.685 6.067 1.00 38.66 421 ARG A C 1
ATOM 3555 O O . ARG A 1 421 ? 27.618 0.356 5.952 1.00 38.66 421 ARG A O 1
ATOM 3562 N N . LYS A 1 422 ? 25.997 1.443 7.073 1.00 38.41 422 LYS A N 1
ATOM 3563 C CA . LYS A 1 422 ? 26.834 1.858 8.208 1.00 38.41 422 LYS A CA 1
ATOM 3564 C C . LYS A 1 422 ? 26.764 0.881 9.375 1.00 38.41 422 LYS A C 1
ATOM 3566 O O . LYS A 1 422 ? 27.711 0.838 10.138 1.00 38.41 422 LYS A O 1
ATOM 3571 N N . GLU A 1 423 ? 25.687 0.110 9.490 1.00 33.50 423 GLU A N 1
ATOM 3572 C CA . GLU A 1 423 ? 25.515 -0.890 10.555 1.00 33.50 423 GLU A CA 1
ATOM 3573 C C . GLU A 1 423 ? 26.175 -2.241 10.220 1.00 33.50 423 GLU A C 1
ATOM 3575 O O . GLU A 1 423 ? 26.373 -3.072 11.099 1.00 33.50 423 GLU A O 1
ATOM 3580 N N . HIS A 1 424 ? 26.574 -2.441 8.959 1.00 33.59 424 HIS A N 1
ATOM 3581 C CA . HIS A 1 424 ? 27.320 -3.615 8.481 1.00 33.59 424 HIS A CA 1
ATOM 3582 C C . HIS A 1 424 ? 28.796 -3.320 8.144 1.00 33.59 424 HIS A C 1
ATOM 3584 O O . HIS A 1 424 ? 29.435 -4.078 7.412 1.00 33.59 424 HIS A O 1
ATOM 3590 N N . LYS A 1 425 ? 29.338 -2.210 8.649 1.00 32.44 425 LYS A N 1
ATOM 3591 C CA . LYS A 1 425 ? 30.775 -1.909 8.682 1.00 32.44 425 LYS A CA 1
ATOM 3592 C C . LYS A 1 425 ? 31.194 -1.715 10.124 1.00 32.44 425 LYS A C 1
ATOM 3594 O O . LYS A 1 425 ? 32.354 -2.069 10.416 1.00 32.44 425 LYS A O 1
#

Sequence (425 aa):
MEGKAKIEQDKLQEYEYFKEYWLYNYTHRYVFDYFDFYGLKITYFGSLNEQATNLRRYYTDSQDHYLEQHEQDYEDLNFANCLVYEHYKKTVQPHFNCSRYDELLYHYNYPYRRVDIHHYDFIECLQSLTTKFGFLFLTFTGQPDRTLNWELFIDNTLYFDHSKFSDLISAYPKDGYGFKGLQINVRKYSDKVDLENWDLAIHFKFGTPILKLNKQLKEIYKSTKKQSIGDEECADISVYVVREQVSLSRVIKYIDAQLKWLKIREDAAKNKTNNRGINSLDDFGLQIIIKSEQDAKKTLDLMKISSGFNDRMWPIEKNNIRRAIGLHHWDIIASTLDSNGDKIKLEPLLKSTYERLVHEKPALLNYYRHGYYCENTKKLNINTAEAYSTIISEMRKDYTMTVACIESFSYLSPQETKNLRKEHK

Foldseek 3Di:
DVVVVVVVLVQLVVQVLVQLVLLVLLLLVLVQLVCVVVVNQPVPLVVLQVLLLVLCCVQQVDPPDDDDPVVSSLSSLLSLLLLLVLVCCAPPAVPPDDLLSVVSCVVSVNRNVVDDPVCVVSSVVQNVCCLALFFRVSVSSDDRDLCVLCCVQPVVPDDPPCVVPVNGRHGHHHPPSPQVFKGKDQPVRYDDDDQPPFQEKEFAAQPPDLVVVLVVCVVVLVDRHRDYYDDNVPGRMMMTGDSVRDPSVVSSLSVVLVSQLVVLVVVLVVVVVVVPPDPDPPPVSVVVSSVSSVVSVSSVVVVVSVVPPDDDDDRPSLQSNLLSLLSSLVVQQSPDADPVRHRDDSQVVLVVVCVCCVPPPVVSLVSLDPPPVDPDPDPDPCPDPVSVVSSSVSSVLSNVLSVVCSNVSHDDDPVNSVVVVVVVD

pLDDT: mean 72.26, std 16.93, range [32.44, 95.44]

Radius of gyration: 24.98 Å; chains: 1; bounding box: 73×55×66 Å